Protein AF-0000000065858985 (afdb_homodimer)

pLDDT: mean 94.87, std 12.27, range [27.58, 98.94]

Secondary structure (DSSP, 8-state):
--------PPPSEE-HHHHHTTEEEEE-STT--HHHHHHHHHHHHHHT-SEEEE-GGGHHHHHHHSPTTSSPEEEEEESTTT--S-HHHHHHHHHHHHHTT-SEEEEEP-HHHHHTT-HHHHHHHHHHHHHHHTTS-EEEE--GGG--HHHHHHHHHHHHHHT-SEEE---SSSSPPPPHHHHHHHHHHHTTSSEEEEESS---HHHHHHHHHHT--EEE--HHHHHHHHHHHHHSGGG-EE-S----/--------PPPSEE-HHHHHTTEEEEE-STT--HHHHHHHHHHHHHHT-SEEEE-GGGHHHHHHHSPTTSSPEEEEEESTTT--S-HHHHHHHHHHHHHTT-SEEEEEP-HHHHHTT-HHHHHHHHHHHHHHHTTS-EEEE--GGG--HHHHHHHHHHHHHHT-SEEE---SSSSPPPPHHHHHHHHHHHTTSSEEEEESS---HHHHHHHHHHT--EEE--HHHHHHHHHHHHHSGGG-EE-S----

InterPro domains:
  IPR002915 DeoC/FbaB/LacD aldolase [PF01791] (79-205)
  IPR002915 DeoC/FbaB/LacD aldolase [SM01133] (18-230)
  IPR011343 Deoxyribose-phosphate aldolase [PIRSF001357] (15-235)
  IPR011343 Deoxyribose-phosphate aldolase [PTHR10889] (15-225)
  IPR011343 Deoxyribose-phosphate aldolase [TIGR00126] (19-226)
  IPR011343 Deoxyribose-phosphate aldolase [cd00959] (19-220)
  IPR013785 Aldolase-type TIM barrel [G3DSA:3.20.20.70] (1-233)
  IPR028581 Deoxyribose-phosphate aldolase type I [MF_00114] (17-232)

Structure (mmCIF, N/CA/C/O backbone):
data_AF-0000000065858985-model_v1
#
loop_
_entity.id
_entity.type
_entity.pdbx_description
1 polymer 'Deoxyribose-phosphate aldolase'
#
loop_
_atom_site.group_PDB
_atom_site.id
_atom_site.type_symbol
_atom_site.label_atom_id
_atom_site.label_alt_id
_atom_site.label_comp_id
_atom_site.label_asym_id
_atom_site.label_entity_id
_atom_site.label_seq_id
_atom_site.pdbx_PDB_ins_code
_atom_site.Cartn_x
_atom_site.Cartn_y
_atom_site.Cartn_z
_atom_site.occupancy
_atom_site.B_iso_or_equiv
_atom_site.auth_seq_id
_atom_site.auth_comp_id
_atom_site.auth_asym_id
_atom_site.auth_atom_id
_atom_site.pdbx_PDB_model_num
ATOM 1 N N . MET A 1 1 ? 28.922 33.156 9.641 1 28.16 1 MET A N 1
ATOM 2 C CA . MET A 1 1 ? 27.656 33.625 10.18 1 28.16 1 MET A CA 1
ATOM 3 C C . MET A 1 1 ? 26.547 32.594 9.992 1 28.16 1 MET A C 1
ATOM 5 O O . MET A 1 1 ? 26.266 32.156 8.875 1 28.16 1 MET A O 1
ATOM 9 N N . ASN A 1 2 ? 26.422 31.578 10.828 1 28.17 2 ASN A N 1
ATOM 10 C CA . ASN A 1 2 ? 25.562 30.406 10.922 1 28.17 2 ASN A CA 1
ATOM 11 C C . ASN A 1 2 ? 24.094 30.766 10.664 1 28.17 2 ASN A C 1
ATOM 13 O O . ASN A 1 2 ? 23.484 31.484 11.453 1 28.17 2 ASN A O 1
ATOM 17 N N . ASN A 1 3 ? 23.734 31.172 9.484 1 29.97 3 ASN A N 1
ATOM 18 C CA . ASN A 1 3 ? 22.375 31.516 9.086 1 29.97 3 ASN A CA 1
ATOM 19 C C . ASN A 1 3 ? 21.359 30.547 9.672 1 29.97 3 ASN A C 1
ATOM 21 O O . ASN A 1 3 ? 21.047 29.516 9.062 1 29.97 3 ASN A O 1
ATOM 25 N N . ILE A 1 4 ? 21.469 30.047 10.828 1 38.97 4 ILE A N 1
ATOM 26 C CA . ILE A 1 4 ? 20.484 29.359 11.641 1 38.97 4 ILE A CA 1
ATOM 27 C C . ILE A 1 4 ? 19.109 30 11.453 1 38.97 4 ILE A C 1
ATOM 29 O O . ILE A 1 4 ? 18.844 31.062 12.039 1 38.97 4 ILE A O 1
ATOM 33 N N . SER A 1 5 ? 18.609 30.219 10.242 1 41.94 5 SER A N 1
ATOM 34 C CA . SER A 1 5 ? 17.516 30.875 9.547 1 41.94 5 SER A CA 1
ATOM 35 C C . SER A 1 5 ? 16.219 30.797 10.367 1 41.94 5 SER A C 1
ATOM 37 O O . SER A 1 5 ? 16.156 30.062 11.352 1 41.94 5 SER A O 1
ATOM 39 N N . ASN A 1 6 ? 15.07 31.438 9.812 1 44.12 6 ASN A N 1
ATOM 40 C CA . ASN A 1 6 ? 13.688 31.828 10.055 1 44.12 6 ASN A CA 1
ATOM 41 C C . ASN A 1 6 ? 12.859 30.656 10.586 1 44.12 6 ASN A C 1
ATOM 43 O O . ASN A 1 6 ? 12 30.125 9.875 1 44.12 6 ASN A O 1
ATOM 47 N N . ARG A 1 7 ? 13.523 29.781 11.227 1 55.56 7 ARG A N 1
ATOM 48 C CA . ARG A 1 7 ? 12.609 28.781 11.766 1 55.56 7 ARG A CA 1
ATOM 49 C C . ARG A 1 7 ? 11.57 29.422 12.672 1 55.56 7 ARG A C 1
ATOM 51 O O . ARG A 1 7 ? 11.914 30.188 13.578 1 55.56 7 ARG A O 1
ATOM 58 N N . ARG A 1 8 ? 10.352 29.531 12.234 1 62.19 8 ARG A N 1
ATOM 59 C CA . ARG A 1 8 ? 9.227 30.031 13.016 1 62.19 8 ARG A CA 1
ATOM 60 C C . ARG A 1 8 ? 9.211 29.422 14.406 1 62.19 8 ARG A C 1
ATOM 62 O O . ARG A 1 8 ? 9.25 28.188 14.555 1 62.19 8 ARG A O 1
ATOM 69 N N . GLN A 1 9 ? 9.539 30.172 15.375 1 81.81 9 GLN A N 1
ATOM 70 C CA . GLN A 1 9 ? 9.438 29.75 16.766 1 81.81 9 GLN A CA 1
ATOM 71 C C . GLN A 1 9 ? 8.031 29.281 17.094 1 81.81 9 GLN A C 1
ATOM 73 O O . GLN A 1 9 ? 7.047 29.906 16.688 1 81.81 9 GLN A O 1
ATOM 78 N N . PRO A 1 10 ? 7.992 28.062 17.656 1 89.25 10 PRO A N 1
ATOM 79 C CA . PRO A 1 10 ? 6.66 27.625 18.078 1 89.25 10 PRO A CA 1
ATOM 80 C C . PRO A 1 10 ? 6.004 28.594 19.062 1 89.25 10 PRO A C 1
ATOM 82 O O . PRO A 1 10 ? 6.699 29.344 19.75 1 89.25 10 PRO A O 1
ATOM 85 N N . PRO A 1 11 ? 4.754 28.656 19.047 1 92.62 11 PRO A N 1
ATOM 86 C CA . PRO A 1 11 ? 4.074 29.469 20.062 1 92.62 11 PRO A CA 1
ATOM 87 C C . PRO A 1 11 ? 4.363 29.016 21.484 1 92.62 11 PRO A C 1
ATOM 89 O O . PRO A 1 11 ? 4.762 27.859 21.703 1 92.62 11 PRO A O 1
ATOM 92 N N . ALA A 1 12 ? 4.125 29.859 22.391 1 94.62 12 ALA A N 1
ATOM 93 C CA . ALA A 1 12 ? 4.359 29.531 23.797 1 94.62 12 ALA A CA 1
ATOM 94 C C . ALA A 1 12 ? 3.334 28.531 24.312 1 94.62 12 ALA A C 1
ATOM 96 O O . ALA A 1 12 ? 3.639 27.719 25.188 1 94.62 12 ALA A O 1
ATOM 97 N N . SER A 1 13 ? 2.154 28.656 23.844 1 96.25 13 SER A N 1
ATOM 98 C CA . SER A 1 13 ? 1.067 27.766 24.219 1 96.25 13 SER A CA 1
ATOM 99 C C . SER A 1 13 ? 0.045 27.625 23.094 1 96.25 13 SER A C 1
ATOM 101 O O . SER A 1 13 ? 0.059 28.406 22.141 1 96.25 13 SER A O 1
ATOM 103 N N . LEU A 1 14 ? -0.792 26.625 23.25 1 97.19 14 LEU A N 1
ATOM 104 C CA . LEU A 1 14 ? -1.809 26.359 22.234 1 97.19 14 LEU A CA 1
ATOM 105 C C . LEU A 1 14 ? -3.174 26.156 22.875 1 97.19 14 LEU A C 1
ATOM 107 O O . LEU A 1 14 ? -3.307 25.359 23.812 1 97.19 14 LEU A O 1
ATOM 111 N N . ALA A 1 15 ? -4.156 26.938 22.359 1 97.94 15 ALA A N 1
ATOM 112 C CA . ALA A 1 15 ? -5.539 26.609 22.688 1 97.94 15 ALA A CA 1
ATOM 113 C C . ALA A 1 15 ? -6 25.359 21.953 1 97.94 15 ALA A C 1
ATOM 115 O O . ALA A 1 15 ? -5.383 24.969 20.953 1 97.94 15 ALA A O 1
ATOM 116 N N . PRO A 1 16 ? -7.082 24.719 22.406 1 98.25 16 PRO A N 1
ATOM 117 C CA . PRO A 1 16 ? -7.566 23.484 21.781 1 98.25 16 PRO A CA 1
ATOM 118 C C . PRO A 1 16 ? -7.859 23.656 20.297 1 98.25 16 PRO A C 1
ATOM 120 O O . PRO A 1 16 ? -7.496 22.797 19.484 1 98.25 16 PRO A O 1
ATOM 123 N N . ARG A 1 17 ? -8.422 24.75 19.953 1 97.44 17 ARG A N 1
ATOM 124 C CA . ARG A 1 17 ? -8.766 24.984 18.547 1 97.44 17 ARG A CA 1
ATOM 125 C C . ARG A 1 17 ? -7.512 25.125 17.688 1 97.44 17 ARG A C 1
ATOM 127 O O . ARG A 1 17 ? -7.492 24.688 16.531 1 97.44 17 ARG A O 1
ATOM 134 N N . ASP A 1 18 ? -6.543 25.766 18.25 1 98.06 18 ASP A N 1
ATOM 135 C CA . ASP A 1 18 ? -5.273 25.922 17.547 1 98.06 18 ASP A CA 1
ATOM 136 C C . ASP A 1 18 ? -4.562 24.578 17.406 1 98.06 18 ASP A C 1
ATOM 138 O O . ASP A 1 18 ? -3.916 24.312 16.391 1 98.06 18 ASP A O 1
ATOM 142 N N . LEU A 1 19 ? -4.641 23.734 18.469 1 98.56 19 LEU A N 1
ATOM 143 C CA . LEU A 1 19 ? -4.094 22.375 18.391 1 98.56 19 LEU A CA 1
ATOM 144 C C . LEU A 1 19 ? -4.762 21.594 17.266 1 98.56 19 LEU A C 1
ATOM 146 O O . LEU A 1 19 ? -4.078 20.969 16.453 1 98.56 19 LEU A O 1
ATOM 150 N N . ALA A 1 20 ? -6.074 21.656 17.203 1 98.69 20 ALA A N 1
ATOM 151 C CA . ALA A 1 20 ? -6.828 20.953 16.156 1 98.69 20 ALA A CA 1
ATOM 152 C C . ALA A 1 20 ? -6.395 21.406 14.766 1 98.69 20 ALA A C 1
ATOM 154 O O . ALA A 1 20 ? -6.277 20.594 13.852 1 98.69 20 ALA A O 1
ATOM 155 N N . ALA A 1 21 ? -6.055 22.656 14.641 1 98.5 21 ALA A N 1
ATOM 156 C CA . ALA A 1 21 ? -5.699 23.266 13.359 1 98.5 21 ALA A CA 1
ATOM 157 C C . ALA A 1 21 ? -4.289 22.859 12.938 1 98.5 21 ALA A C 1
ATOM 159 O O . ALA A 1 21 ? -3.803 23.281 11.891 1 98.5 21 ALA A O 1
ATOM 160 N N . LEU A 1 22 ? -3.613 21.969 13.672 1 98.56 22 LEU A N 1
ATOM 161 C CA . LEU A 1 22 ? -2.307 21.438 13.305 1 98.56 22 LEU A CA 1
ATOM 162 C C . LEU A 1 22 ? -2.391 19.938 13.023 1 98.56 22 LEU A C 1
ATOM 164 O O . LEU A 1 22 ? -1.394 19.328 12.648 1 98.56 22 LEU A O 1
ATOM 168 N N . ILE A 1 23 ? -3.561 19.359 13.172 1 98.81 23 ILE A N 1
ATOM 169 C CA . ILE A 1 23 ? -3.678 17.906 13.156 1 98.81 23 ILE A CA 1
ATOM 170 C C . ILE A 1 23 ? -4.43 17.469 11.906 1 98.81 23 ILE A C 1
ATOM 172 O O . ILE A 1 23 ? -5.527 17.953 11.625 1 98.81 23 ILE A O 1
ATOM 176 N N . ASP A 1 24 ? -3.816 16.594 11.156 1 98.75 24 ASP A N 1
ATOM 177 C CA . ASP A 1 24 ? -4.484 15.797 10.125 1 98.75 24 ASP A CA 1
ATOM 178 C C . ASP A 1 24 ? -5.102 14.539 10.727 1 98.75 24 ASP A C 1
ATOM 180 O O . ASP A 1 24 ? -4.465 13.852 11.531 1 98.75 24 ASP A O 1
ATOM 184 N N . ILE A 1 25 ? -6.289 14.219 10.305 1 98.81 25 ILE A N 1
ATOM 185 C CA . ILE A 1 25 ? -6.855 12.906 10.57 1 98.81 25 ILE A CA 1
ATOM 186 C C . ILE A 1 25 ? -7.133 12.18 9.258 1 98.81 25 ILE A C 1
ATOM 188 O O . ILE A 1 25 ? -7.168 12.805 8.195 1 98.81 25 ILE A O 1
ATOM 192 N N . SER A 1 26 ? -7.234 10.812 9.375 1 98.75 26 SER A N 1
ATOM 193 C CA . SER A 1 26 ? -7.297 10.117 8.094 1 98.75 26 SER A CA 1
ATOM 194 C C . SER A 1 26 ? -8.055 8.797 8.219 1 98.75 26 SER A C 1
ATOM 196 O O . SER A 1 26 ? -8.195 8.266 9.32 1 98.75 26 SER A O 1
ATOM 198 N N . ALA A 1 27 ? -8.648 8.359 7.172 1 98.62 27 ALA A N 1
ATOM 199 C CA . ALA A 1 27 ? -9.133 7.008 6.895 1 98.62 27 ALA A CA 1
ATOM 200 C C . ALA A 1 27 ? -8.414 6.402 5.691 1 98.62 27 ALA A C 1
ATOM 202 O O . ALA A 1 27 ? -8.961 6.371 4.586 1 98.62 27 ALA A O 1
ATOM 203 N N . VAL A 1 28 ? -7.172 5.863 5.965 1 98.62 28 VAL A N 1
ATOM 204 C CA . VAL A 1 28 ? -6.34 5.492 4.82 1 98.62 28 VAL A CA 1
ATOM 205 C C . VAL A 1 28 ? -5.871 4.047 4.973 1 98.62 28 VAL A C 1
ATOM 207 O O . VAL A 1 28 ? -4.859 3.652 4.383 1 98.62 28 VAL A O 1
ATOM 210 N N . GLN A 1 29 ? -6.527 3.287 5.844 1 97.81 29 GLN A N 1
ATOM 211 C CA . GLN A 1 29 ? -6.301 1.846 5.836 1 97.81 29 GLN A CA 1
ATOM 212 C C . GLN A 1 29 ? -7.133 1.16 4.758 1 97.81 29 GLN A C 1
ATOM 214 O O . GLN A 1 29 ? -8.148 1.699 4.316 1 97.81 29 GLN A O 1
ATOM 219 N N . ALA A 1 30 ? -6.68 0.006 4.383 1 98.06 30 ALA A N 1
ATOM 220 C CA . ALA A 1 30 ? -7.34 -0.72 3.301 1 98.06 30 ALA A CA 1
ATOM 221 C C . ALA A 1 30 ? -8.797 -1.01 3.641 1 98.06 30 ALA A C 1
ATOM 223 O O . ALA A 1 30 ? -9.656 -1.037 2.752 1 98.06 30 ALA A O 1
ATOM 224 N N . PHE A 1 31 ? -9.07 -1.179 4.965 1 98.19 31 PHE A N 1
ATOM 225 C CA . PHE A 1 31 ? -10.375 -1.671 5.379 1 98.19 31 PHE A CA 1
ATOM 226 C C . PHE A 1 31 ? -11.328 -0.513 5.641 1 98.19 31 PHE A C 1
ATOM 228 O O . PHE A 1 31 ? -12.492 -0.727 5.996 1 98.19 31 PHE A O 1
ATOM 235 N N . HIS A 1 32 ? -10.852 0.712 5.547 1 98.75 32 HIS A N 1
ATOM 236 C CA . HIS A 1 32 ? -11.742 1.844 5.781 1 98.75 32 HIS A CA 1
ATOM 237 C C . HIS A 1 32 ? -12.875 1.88 4.754 1 98.75 32 HIS A C 1
ATOM 239 O O . HIS A 1 32 ? -12.625 1.756 3.553 1 98.75 32 HIS A O 1
ATOM 245 N N . THR A 1 33 ? -14.094 2.131 5.234 1 98.88 33 THR A N 1
ATOM 246 C CA . THR A 1 33 ? -15.305 2.078 4.422 1 98.88 33 THR A CA 1
ATOM 247 C C . THR A 1 33 ? -15.797 3.486 4.098 1 98.88 33 THR A C 1
ATOM 249 O O . THR A 1 33 ? -15.242 4.473 4.594 1 98.88 33 THR A O 1
ATOM 252 N N . GLU A 1 34 ? -16.844 3.457 3.223 1 98.88 34 GLU A N 1
ATOM 253 C CA . GLU A 1 34 ? -17.562 4.699 2.986 1 98.88 34 GLU A CA 1
ATOM 254 C C . GLU A 1 34 ? -18.062 5.309 4.297 1 98.88 34 GLU A C 1
ATOM 256 O O . GLU A 1 34 ? -17.984 6.52 4.496 1 98.88 34 GLU A O 1
ATOM 261 N N . ALA A 1 35 ? -18.594 4.512 5.184 1 98.94 35 ALA A N 1
ATOM 262 C CA . ALA A 1 35 ? -19.094 4.988 6.477 1 98.94 35 ALA A CA 1
ATOM 263 C C . ALA A 1 35 ? -17.969 5.625 7.289 1 98.94 35 ALA A C 1
ATOM 265 O O . ALA A 1 35 ? -18.172 6.648 7.941 1 98.94 35 ALA A O 1
ATOM 266 N N . ASP A 1 36 ? -16.812 5.004 7.305 1 98.88 36 ASP A N 1
ATOM 267 C CA . ASP A 1 36 ? -15.656 5.559 8 1 98.88 36 ASP A CA 1
ATOM 268 C C . ASP A 1 36 ? -15.305 6.945 7.461 1 98.88 36 ASP A C 1
ATOM 270 O O . ASP A 1 36 ? -14.969 7.848 8.227 1 98.88 36 ASP A O 1
ATOM 274 N N . VAL A 1 37 ? -15.375 7.09 6.121 1 98.94 37 VAL A N 1
ATOM 275 C CA . VAL A 1 37 ? -15.023 8.352 5.48 1 98.94 37 VAL A CA 1
ATOM 276 C C . VAL A 1 37 ? -16.062 9.422 5.832 1 98.94 37 VAL A C 1
ATOM 278 O O . VAL A 1 37 ? -15.711 10.57 6.09 1 98.94 37 VAL A O 1
ATOM 281 N N . ARG A 1 38 ? -17.297 9.055 5.848 1 98.94 38 ARG A N 1
ATOM 282 C CA . ARG A 1 38 ? -18.344 9.992 6.25 1 98.94 38 ARG A CA 1
ATOM 283 C C . ARG A 1 38 ? -18.156 10.445 7.695 1 98.94 38 ARG A C 1
ATOM 285 O O . ARG A 1 38 ? -18.266 11.633 8 1 98.94 38 ARG A O 1
ATOM 292 N N . GLU A 1 39 ? -17.859 9.508 8.555 1 98.88 39 GLU A N 1
ATOM 293 C CA . GLU A 1 39 ? -17.578 9.836 9.953 1 98.88 39 GLU A CA 1
ATOM 294 C C . GLU A 1 39 ? -16.359 10.742 10.078 1 98.88 39 GLU A C 1
ATOM 296 O O . GLU A 1 39 ? -16.375 11.711 10.844 1 98.88 39 GLU A O 1
ATOM 301 N N . LEU A 1 40 ? -15.359 10.383 9.375 1 98.94 40 LEU A N 1
ATOM 302 C CA . LEU A 1 40 ? -14.133 11.18 9.344 1 98.94 40 LEU A CA 1
ATOM 303 C C . LEU A 1 40 ? -14.438 12.633 8.992 1 98.94 40 LEU A C 1
ATOM 305 O O . LEU A 1 40 ? -13.961 13.555 9.656 1 98.94 40 LEU A O 1
ATOM 309 N N . ALA A 1 41 ? -15.156 12.812 7.898 1 98.81 41 ALA A N 1
ATOM 310 C CA . ALA A 1 41 ? -15.5 14.156 7.438 1 98.81 41 ALA A CA 1
ATOM 311 C C . ALA A 1 41 ? -16.25 14.93 8.516 1 98.81 41 ALA A C 1
ATOM 313 O O . ALA A 1 41 ? -15.945 16.094 8.781 1 98.81 41 ALA A O 1
ATOM 314 N N . GLY A 1 42 ? -17.219 14.273 9.086 1 98.75 42 GLY A N 1
ATOM 315 C CA . GLY A 1 42 ? -17.984 14.914 10.141 1 98.75 42 GLY A CA 1
ATOM 316 C C . GLY A 1 42 ? -17.125 15.367 11.312 1 98.75 42 GLY A C 1
ATOM 317 O O . GLY A 1 42 ? -17.25 16.5 11.766 1 98.75 42 GLY A O 1
ATOM 318 N N . ILE A 1 43 ? -16.281 14.531 11.75 1 98.88 43 ILE A N 1
ATOM 319 C CA . ILE A 1 43 ? -15.406 14.82 12.891 1 98.88 43 ILE A CA 1
ATOM 320 C C . ILE A 1 43 ? -14.438 15.938 12.516 1 98.88 43 ILE A C 1
ATOM 322 O O . ILE A 1 43 ? -14.227 16.875 13.297 1 98.88 43 ILE A O 1
ATOM 326 N N . ALA A 1 44 ? -13.875 15.82 11.328 1 98.88 44 ALA A N 1
ATOM 327 C CA . ALA A 1 44 ? -12.898 16.812 10.883 1 98.88 44 ALA A CA 1
ATOM 328 C C . ALA A 1 44 ? -13.484 18.219 10.914 1 98.88 44 ALA A C 1
ATOM 330 O O . ALA A 1 44 ? -12.859 19.156 11.43 1 98.88 44 ALA A O 1
ATOM 331 N N . VAL A 1 45 ? -14.656 18.359 10.391 1 98.56 45 VAL A N 1
ATOM 332 C CA . VAL A 1 45 ? -15.32 19.656 10.289 1 98.56 45 VAL A CA 1
ATOM 333 C C . VAL A 1 45 ? -15.742 20.125 11.672 1 98.56 45 VAL A C 1
ATOM 335 O O . VAL A 1 45 ? -15.484 21.266 12.047 1 98.56 45 VAL A O 1
ATOM 338 N N . ALA A 1 46 ? -16.344 19.266 12.461 1 98.06 46 ALA A N 1
ATOM 339 C CA . ALA A 1 46 ? -16.875 19.625 13.773 1 98.06 46 ALA A CA 1
ATOM 340 C C . ALA A 1 46 ? -15.758 20.062 14.719 1 98.06 46 ALA A C 1
ATOM 342 O O . ALA A 1 46 ? -15.914 21 15.492 1 98.06 46 ALA A O 1
ATOM 343 N N . GLU A 1 47 ? -14.602 19.375 14.664 1 98.12 47 GLU A N 1
ATOM 344 C CA . GLU A 1 47 ? -13.516 19.609 15.625 1 98.12 47 GLU A CA 1
ATOM 345 C C . GLU A 1 47 ? -12.531 20.641 15.094 1 98.12 47 GLU A C 1
ATOM 347 O O . GLU A 1 47 ? -11.672 21.125 15.836 1 98.12 47 GLU A O 1
ATOM 352 N N . GLY A 1 48 ? -12.625 20.953 13.844 1 98.19 48 GLY A N 1
ATOM 353 C CA . GLY A 1 48 ? -11.742 21.953 13.258 1 98.19 48 GLY A CA 1
ATOM 354 C C . GLY A 1 48 ? -10.352 21.422 12.961 1 98.19 48 GLY A C 1
ATOM 355 O O . GLY A 1 48 ? -9.367 22.141 13.102 1 98.19 48 GLY A O 1
ATOM 356 N N . PHE A 1 49 ? -10.227 20.156 12.664 1 98.88 49 PHE A N 1
ATOM 357 C CA . PHE A 1 49 ? -8.945 19.609 12.219 1 98.88 49 PHE A CA 1
ATOM 358 C C . PHE A 1 49 ? -8.555 20.188 10.867 1 98.88 49 PHE A C 1
ATOM 360 O O . PHE A 1 49 ? -9.414 20.406 10.008 1 98.88 49 PHE A O 1
ATOM 367 N N . ILE A 1 50 ? -7.285 20.406 10.648 1 98.69 50 ILE A N 1
ATOM 368 C CA . ILE A 1 50 ? -6.828 21.172 9.492 1 98.69 50 ILE A CA 1
ATOM 369 C C . ILE A 1 50 ? -7.066 20.375 8.219 1 98.69 50 ILE A C 1
ATOM 371 O O . ILE A 1 50 ? -7.34 20.953 7.16 1 98.69 50 ILE A O 1
ATOM 375 N N . ALA A 1 51 ? -6.938 19.031 8.305 1 98.81 51 ALA A N 1
ATOM 376 C CA . ALA A 1 51 ? -7.137 18.25 7.082 1 98.81 51 ALA A CA 1
ATOM 377 C C . ALA A 1 51 ? -7.695 16.875 7.391 1 98.81 51 ALA A C 1
ATOM 379 O O . ALA A 1 51 ? -7.43 16.312 8.461 1 98.81 51 ALA A O 1
ATOM 380 N N . ALA A 1 52 ? -8.461 16.359 6.484 1 98.94 52 ALA A N 1
ATOM 381 C CA . ALA A 1 52 ? -8.914 14.977 6.434 1 98.94 52 ALA A CA 1
ATOM 382 C C . ALA A 1 52 ? -8.422 14.281 5.168 1 98.94 52 ALA A C 1
ATOM 384 O O . ALA A 1 52 ? -8.5 14.844 4.074 1 98.94 52 ALA A O 1
ATOM 385 N N . HIS A 1 53 ? -7.906 13.117 5.316 1 98.88 53 HIS A N 1
ATOM 386 C CA . HIS A 1 53 ? -7.383 12.352 4.188 1 98.88 53 HIS A CA 1
ATOM 387 C C . HIS A 1 53 ? -8.102 11.016 4.043 1 98.88 53 HIS A C 1
ATOM 389 O O . HIS A 1 53 ? -8.406 10.359 5.043 1 98.88 53 HIS A O 1
ATOM 395 N N . ALA A 1 54 ? -8.352 10.617 2.883 1 98.94 54 ALA A N 1
ATOM 396 C CA . ALA A 1 54 ? -8.898 9.305 2.551 1 98.94 54 ALA A CA 1
ATOM 397 C C . ALA A 1 54 ? -8.102 8.648 1.428 1 98.94 54 ALA A C 1
ATOM 399 O O . ALA A 1 54 ? -7.336 9.312 0.727 1 98.94 54 ALA A O 1
ATOM 400 N N . LEU A 1 55 ? -8.273 7.312 1.264 1 98.88 55 LEU A N 1
ATOM 401 C CA . LEU A 1 55 ? -7.68 6.668 0.1 1 98.88 55 LEU A CA 1
ATOM 402 C C . LEU A 1 55 ? -8.266 7.227 -1.192 1 98.88 55 LEU A C 1
ATOM 404 O O . LEU A 1 55 ? -9.398 7.707 -1.209 1 98.88 55 LEU A O 1
ATOM 408 N N . PRO A 1 56 ? -7.496 7.117 -2.275 1 98.94 56 PRO A N 1
ATOM 409 C CA . PRO A 1 56 ? -7.824 7.82 -3.518 1 98.94 56 PRO A CA 1
ATOM 410 C C . PRO A 1 56 ? -9.234 7.512 -4.012 1 98.94 56 PRO A C 1
ATOM 412 O O . PRO A 1 56 ? -9.938 8.414 -4.484 1 98.94 56 PRO A O 1
ATOM 415 N N . ASN A 1 57 ? -9.711 6.336 -3.865 1 98.81 57 ASN A N 1
ATOM 416 C CA . ASN A 1 57 ? -11.031 5.973 -4.383 1 98.81 57 ASN A CA 1
ATOM 417 C C . ASN A 1 57 ? -12.148 6.691 -3.639 1 98.81 57 ASN A C 1
ATOM 419 O O . ASN A 1 57 ? -13.273 6.785 -4.133 1 98.81 57 ASN A O 1
ATOM 423 N N . PHE A 1 58 ? -11.875 7.227 -2.424 1 98.88 58 PHE A N 1
ATOM 424 C CA . PHE A 1 58 ? -12.891 7.867 -1.593 1 98.88 58 PHE A CA 1
ATOM 425 C C . PHE A 1 58 ? -12.695 9.375 -1.561 1 98.88 58 PHE A C 1
ATOM 427 O O . PHE A 1 58 ? -13.461 10.094 -0.916 1 98.88 58 PHE A O 1
ATOM 434 N N . VAL A 1 59 ? -11.68 9.906 -2.273 1 98.88 59 VAL A N 1
ATOM 435 C CA . VAL A 1 59 ? -11.383 11.336 -2.229 1 98.88 59 VAL A CA 1
ATOM 436 C C . VAL A 1 59 ? -12.547 12.125 -2.816 1 98.88 59 VAL A C 1
ATOM 438 O O . VAL A 1 59 ? -12.945 13.156 -2.27 1 98.88 59 VAL A O 1
ATOM 441 N N . PRO A 1 60 ? -13.203 11.664 -3.939 1 98.81 60 PRO A N 1
ATOM 442 C CA . PRO A 1 60 ? -14.367 12.414 -4.418 1 98.81 60 PRO A CA 1
ATOM 443 C C . PRO A 1 60 ? -15.484 12.484 -3.385 1 98.81 60 PRO A C 1
ATOM 445 O O . PRO A 1 60 ? -16.109 13.531 -3.219 1 98.81 60 PRO A O 1
ATOM 448 N N . LEU A 1 61 ? -15.734 11.375 -2.664 1 98.81 61 LEU A N 1
ATOM 449 C CA . LEU A 1 61 ? -16.734 11.383 -1.605 1 98.81 61 LEU A CA 1
ATOM 450 C C . LEU A 1 61 ? -16.344 12.359 -0.499 1 98.81 61 LEU A C 1
ATOM 452 O O . LEU A 1 61 ? -17.172 13.188 -0.083 1 98.81 61 LEU A O 1
ATOM 456 N N . LEU A 1 62 ? -15.125 12.242 -0.024 1 98.88 62 LEU A N 1
ATOM 457 C CA . LEU A 1 62 ? -14.648 13.125 1.034 1 98.88 62 LEU A CA 1
ATOM 458 C C . LEU A 1 62 ? -14.797 14.594 0.63 1 98.88 62 LEU A C 1
ATOM 460 O O . LEU A 1 62 ? -15.242 15.414 1.426 1 98.88 62 LEU A O 1
ATOM 464 N N . ARG A 1 63 ? -14.398 14.852 -0.602 1 98.62 63 ARG A N 1
ATOM 465 C CA . ARG A 1 63 ? -14.508 16.219 -1.122 1 98.62 63 ARG A CA 1
ATOM 466 C C . ARG A 1 63 ? -15.953 16.703 -1.066 1 98.62 63 ARG A C 1
ATOM 468 O O . ARG A 1 63 ? -16.203 17.859 -0.739 1 98.62 63 ARG A O 1
ATOM 475 N N . SER A 1 64 ? -16.875 15.883 -1.355 1 98.56 64 SER A N 1
ATOM 476 C CA . SER A 1 64 ? -18.281 16.266 -1.385 1 98.56 64 SER A CA 1
ATOM 477 C C . SER A 1 64 ? -18.812 16.516 0.021 1 98.56 64 SER A C 1
ATOM 479 O O . SER A 1 64 ? -19.828 17.188 0.193 1 98.56 64 SER A O 1
ATOM 481 N N . LEU A 1 65 ? -18.188 15.945 1.033 1 98.62 65 LEU A N 1
ATOM 482 C CA . LEU A 1 65 ? -18.688 15.984 2.4 1 98.62 65 LEU A CA 1
ATOM 483 C C . LEU A 1 65 ? -18.109 17.172 3.162 1 98.62 65 LEU A C 1
ATOM 485 O O . LEU A 1 65 ? -18.719 17.656 4.117 1 98.62 65 LEU A O 1
ATOM 489 N N . VAL A 1 66 ? -16.922 17.609 2.791 1 98.5 66 VAL A N 1
ATOM 490 C CA . VAL A 1 66 ? -16.234 18.719 3.465 1 98.5 66 VAL A CA 1
ATOM 491 C C . VAL A 1 66 ? -16.594 20.031 2.785 1 98.5 66 VAL A C 1
ATOM 493 O O . VAL A 1 66 ? -16.359 20.203 1.586 1 98.5 66 VAL A O 1
ATOM 496 N N . PRO A 1 67 ? -17.172 21 3.49 1 95.44 67 PRO A N 1
ATOM 497 C CA . PRO A 1 67 ? -17.594 22.25 2.883 1 95.44 67 PRO A CA 1
ATOM 498 C C . PRO A 1 67 ? -16.453 23 2.193 1 95.44 67 PRO A C 1
ATOM 500 O O . PRO A 1 67 ? -15.344 23.062 2.73 1 95.44 67 PRO A O 1
ATOM 503 N N . SER A 1 68 ? -16.812 23.547 1.021 1 90.12 68 SER A N 1
ATOM 504 C CA . SER A 1 68 ? -15.844 24.375 0.303 1 90.12 68 SER A CA 1
ATOM 505 C C . SER A 1 68 ? -15.617 25.703 1.01 1 90.12 68 SER A C 1
ATOM 507 O O . SER A 1 68 ? -16.562 26.312 1.523 1 90.12 68 SER A O 1
ATOM 509 N N . GLY A 1 69 ? -14.438 26.125 1.098 1 87.94 69 GLY A N 1
ATOM 510 C CA . GLY A 1 69 ? -14.141 27.406 1.72 1 87.94 69 GLY A CA 1
ATOM 511 C C . GLY A 1 69 ? -13.961 27.312 3.223 1 87.94 69 GLY A C 1
ATOM 512 O O . GLY A 1 69 ? -13.672 28.312 3.885 1 87.94 69 GLY A O 1
ATOM 513 N N . GLY A 1 70 ? -14.297 26.109 3.752 1 89.19 70 GLY A N 1
ATOM 514 C CA . GLY A 1 70 ? -14.062 25.922 5.176 1 89.19 70 GLY A CA 1
ATOM 515 C C . GLY A 1 70 ? -12.594 25.766 5.523 1 89.19 70 GLY A C 1
ATOM 516 O O . GLY A 1 70 ? -11.727 25.938 4.668 1 89.19 70 GLY A O 1
ATOM 517 N N . LEU A 1 71 ? -12.383 25.5 6.836 1 92.75 71 LEU A N 1
ATOM 518 C CA . LEU A 1 71 ? -11.023 25.438 7.371 1 92.75 71 LEU A CA 1
ATOM 519 C C . LEU A 1 71 ? -10.391 24.078 7.094 1 92.75 71 LEU A C 1
ATOM 521 O O . LEU A 1 71 ? -9.172 23.969 6.953 1 92.75 71 LEU A O 1
ATOM 525 N N . THR A 1 72 ? -11.227 23.094 7.004 1 98.31 72 THR A N 1
ATOM 526 C CA . THR A 1 72 ? -10.727 21.734 6.855 1 98.31 72 THR A CA 1
ATOM 527 C C . THR A 1 72 ? -10.367 21.438 5.402 1 98.31 72 THR A C 1
ATOM 529 O O . THR A 1 72 ? -11.164 21.688 4.496 1 98.31 72 THR A O 1
ATOM 532 N N . LEU A 1 73 ? -9.156 21 5.152 1 98.75 73 LEU A N 1
ATOM 533 C CA . LEU A 1 73 ? -8.68 20.641 3.822 1 98.75 73 LEU A CA 1
ATOM 534 C C . LEU A 1 73 ? -8.945 19.172 3.529 1 98.75 73 LEU A C 1
ATOM 536 O O . LEU A 1 73 ? -9.008 18.344 4.449 1 98.75 73 LEU A O 1
ATOM 540 N N . VAL A 1 74 ? -9.109 18.859 2.273 1 98.81 74 VAL A N 1
ATOM 541 C CA . VAL A 1 74 ? -9.242 17.5 1.791 1 98.81 74 VAL A CA 1
ATOM 542 C C . VAL A 1 74 ? -7.938 17.047 1.146 1 98.81 74 VAL A C 1
ATOM 544 O O . VAL A 1 74 ? -7.336 17.781 0.366 1 98.81 74 VAL A O 1
ATOM 547 N N . GLY A 1 75 ? -7.504 15.883 1.512 1 98.62 75 GLY A N 1
ATOM 548 C CA . GLY A 1 75 ? -6.293 15.336 0.915 1 98.62 75 GLY A CA 1
ATOM 549 C C . GLY A 1 75 ? -6.379 13.844 0.659 1 98.62 75 GLY A C 1
ATOM 550 O O . GLY A 1 75 ? -7.41 13.219 0.924 1 98.62 75 GLY A O 1
ATOM 551 N N . GLY A 1 76 ? -5.332 13.297 0.06 1 98.75 76 GLY A N 1
ATOM 552 C CA . GLY A 1 76 ? -5.164 11.875 -0.214 1 98.75 76 GLY A CA 1
ATOM 553 C C . GLY A 1 76 ? -3.723 11.484 -0.476 1 98.75 76 GLY A C 1
ATOM 554 O O . GLY A 1 76 ? -2.887 12.336 -0.779 1 98.75 76 GLY A O 1
ATOM 555 N N . PRO A 1 77 ? -3.518 10.219 -0.319 1 98.88 77 PRO A N 1
ATOM 556 C CA . PRO A 1 77 ? -2.145 9.75 -0.517 1 98.88 77 PRO A CA 1
ATOM 557 C C . PRO A 1 77 ? -1.867 9.328 -1.957 1 98.88 77 PRO A C 1
ATOM 559 O O . PRO A 1 77 ? -2.799 9.008 -2.699 1 98.88 77 PRO A O 1
ATOM 562 N N . VAL A 1 78 ? -0.591 9.359 -2.375 1 98.94 78 VAL A N 1
ATOM 563 C CA . VAL A 1 78 ? -0.09 8.945 -3.684 1 98.94 78 VAL A CA 1
ATOM 564 C C . VAL A 1 78 ? 0.922 7.812 -3.518 1 98.94 78 VAL A C 1
ATOM 566 O O . VAL A 1 78 ? 1.852 7.918 -2.715 1 98.94 78 VAL A O 1
ATOM 569 N N . GLY A 1 79 ? 0.757 6.73 -4.406 1 98.75 79 GLY A N 1
ATOM 570 C CA . GLY A 1 79 ? 1.679 5.609 -4.312 1 98.75 79 GLY A CA 1
ATOM 571 C C . GLY A 1 79 ? 1.708 4.973 -2.938 1 98.75 79 GLY A C 1
ATOM 572 O O . GLY A 1 79 ? 2.766 4.551 -2.467 1 98.75 79 GLY A O 1
ATOM 573 N N . PHE A 1 80 ? 0.602 4.984 -2.143 1 98.69 80 PHE A N 1
ATOM 574 C CA . PHE A 1 80 ? 0.462 4.688 -0.722 1 98.69 80 PHE A CA 1
ATOM 575 C C . PHE A 1 80 ? -0.067 3.271 -0.517 1 98.69 80 PHE A C 1
ATOM 577 O O . PHE A 1 80 ? -0.968 2.83 -1.232 1 98.69 80 PHE A O 1
ATOM 584 N N . PRO A 1 81 ? 0.503 2.449 0.313 1 97.88 81 PRO A N 1
ATOM 585 C CA . PRO A 1 81 ? 1.569 2.83 1.242 1 97.88 81 PRO A CA 1
ATOM 586 C C . PRO A 1 81 ? 2.936 2.285 0.829 1 97.88 81 PRO A C 1
ATOM 588 O O . PRO A 1 81 ? 3.922 2.477 1.545 1 97.88 81 PRO A O 1
ATOM 591 N N . SER A 1 82 ? 3.053 1.61 -0.314 1 97.25 82 SER A N 1
ATOM 592 C CA . SER A 1 82 ? 4.305 0.917 -0.6 1 97.25 82 SER A CA 1
ATOM 593 C C . SER A 1 82 ? 5.352 1.873 -1.161 1 97.25 82 SER A C 1
ATOM 595 O O . SER A 1 82 ? 6.551 1.675 -0.96 1 97.25 82 SER A O 1
ATOM 597 N N . GLY A 1 83 ? 4.824 2.857 -1.908 1 98.5 83 GLY A N 1
ATOM 598 C CA . GLY A 1 83 ? 5.723 3.799 -2.557 1 98.5 83 GLY A CA 1
ATOM 599 C C . GLY A 1 83 ? 6.418 3.219 -3.775 1 98.5 83 GLY A C 1
ATOM 600 O O . GLY A 1 83 ? 7.117 3.934 -4.496 1 98.5 83 GLY A O 1
ATOM 601 N N . GLY A 1 84 ? 6.207 1.97 -4.027 1 98.69 84 GLY A N 1
ATOM 602 C CA . GLY A 1 84 ? 6.969 1.271 -5.047 1 98.69 84 GLY A CA 1
ATOM 603 C C . GLY A 1 84 ? 6.316 1.316 -6.414 1 98.69 84 GLY A C 1
ATOM 604 O O . GLY A 1 84 ? 6.602 0.477 -7.273 1 98.69 84 GLY A O 1
ATOM 605 N N . HIS A 1 85 ? 5.367 2.234 -6.684 1 98.81 85 HIS A N 1
ATOM 606 C CA . HIS A 1 85 ? 4.793 2.477 -8 1 98.81 85 HIS A CA 1
ATOM 607 C C . HIS A 1 85 ? 5.793 3.182 -8.914 1 98.81 85 HIS A C 1
ATOM 609 O O . HIS A 1 85 ? 6.812 3.695 -8.445 1 98.81 85 HIS A O 1
ATOM 615 N N . SER A 1 86 ? 5.523 3.184 -10.227 1 98.81 86 SER A N 1
ATOM 616 C CA . SER A 1 86 ? 6.355 3.936 -11.156 1 98.81 86 SER A CA 1
ATOM 617 C C . SER A 1 86 ? 6.109 5.438 -11.031 1 98.81 86 SER A C 1
ATOM 619 O O . SER A 1 86 ? 5.059 5.859 -10.547 1 98.81 86 SER A O 1
ATOM 621 N N . THR A 1 87 ? 7.105 6.223 -11.492 1 98.88 87 THR A N 1
ATOM 622 C CA . THR A 1 87 ? 6.945 7.672 -11.531 1 98.88 87 THR A CA 1
ATOM 623 C C . THR A 1 87 ? 5.73 8.062 -12.367 1 98.88 87 THR A C 1
ATOM 625 O O . THR A 1 87 ? 4.961 8.945 -11.984 1 98.88 87 THR A O 1
ATOM 628 N N . ARG A 1 88 ? 5.543 7.387 -13.484 1 98.81 88 ARG A N 1
ATOM 629 C CA . ARG A 1 88 ? 4.414 7.668 -14.367 1 98.81 88 ARG A CA 1
ATOM 630 C C . ARG A 1 88 ? 3.09 7.449 -13.641 1 98.81 88 ARG A C 1
ATOM 632 O O . ARG A 1 88 ? 2.199 8.305 -13.695 1 98.81 88 ARG A O 1
ATOM 639 N N . THR A 1 89 ? 2.98 6.375 -12.961 1 98.88 89 THR A N 1
ATOM 640 C CA . THR A 1 89 ? 1.762 6.047 -12.227 1 98.88 89 THR A CA 1
ATOM 641 C C . THR A 1 89 ? 1.524 7.043 -11.094 1 98.88 89 THR A C 1
ATOM 643 O O . THR A 1 89 ? 0.412 7.551 -10.93 1 98.88 89 THR A O 1
ATOM 646 N N . LYS A 1 90 ? 2.57 7.344 -10.305 1 98.94 90 LYS A N 1
ATOM 647 C CA . LYS A 1 90 ? 2.416 8.281 -9.195 1 98.94 90 LYS A CA 1
ATOM 648 C C . LYS A 1 90 ? 2.027 9.664 -9.688 1 98.94 90 LYS A C 1
ATOM 650 O O . LYS A 1 90 ? 1.216 10.352 -9.062 1 98.94 90 LYS A O 1
ATOM 655 N N . THR A 1 91 ? 2.639 10.07 -10.797 1 98.94 91 THR A N 1
ATOM 656 C CA . THR A 1 91 ? 2.314 11.383 -11.352 1 98.94 91 THR A CA 1
ATOM 657 C C . THR A 1 91 ? 0.852 11.438 -11.789 1 98.94 91 THR A C 1
ATOM 659 O O . THR A 1 91 ? 0.137 12.383 -11.461 1 98.94 91 THR A O 1
ATOM 662 N N . ALA A 1 92 ? 0.403 10.414 -12.492 1 98.88 92 ALA A N 1
ATOM 663 C CA . ALA A 1 92 ? -0.984 10.359 -12.945 1 98.88 92 ALA A CA 1
ATOM 664 C C . ALA A 1 92 ? -1.949 10.336 -11.766 1 98.88 92 ALA A C 1
ATOM 666 O O . ALA A 1 92 ? -2.99 10.992 -11.797 1 98.88 92 ALA A O 1
ATOM 667 N N . GLU A 1 93 ? -1.626 9.594 -10.789 1 98.94 93 GLU A N 1
ATOM 668 C CA . GLU A 1 93 ? -2.457 9.516 -9.586 1 98.94 93 GLU A CA 1
ATOM 669 C C . GLU A 1 93 ? -2.551 10.867 -8.891 1 98.94 93 GLU A C 1
ATOM 671 O O . GLU A 1 93 ? -3.635 11.289 -8.477 1 98.94 93 GLU A O 1
ATOM 676 N N . ALA A 1 94 ? -1.385 11.516 -8.742 1 98.94 94 ALA A N 1
ATOM 677 C CA . ALA A 1 94 ? -1.352 12.828 -8.102 1 98.94 94 ALA A CA 1
ATOM 678 C C . ALA A 1 94 ? -2.229 13.828 -8.852 1 98.94 94 ALA A C 1
ATOM 680 O O . ALA A 1 94 ? -3.01 14.555 -8.242 1 98.94 94 ALA A O 1
ATOM 681 N N . VAL A 1 95 ? -2.117 13.836 -10.125 1 98.94 95 VAL A N 1
ATOM 682 C CA . VAL A 1 95 ? -2.9 14.742 -10.961 1 98.94 95 VAL A CA 1
ATOM 683 C C . VAL A 1 95 ? -4.387 14.438 -10.797 1 98.94 95 VAL A C 1
ATOM 685 O O . VAL A 1 95 ? -5.199 15.352 -10.625 1 98.94 95 VAL A O 1
ATOM 688 N N . GLU A 1 96 ? -4.73 13.203 -10.828 1 98.94 96 GLU A N 1
ATOM 689 C CA . GLU A 1 96 ? -6.125 12.805 -10.664 1 98.94 96 GLU A CA 1
ATOM 690 C C . GLU A 1 96 ? -6.672 13.258 -9.312 1 98.94 96 GLU A C 1
ATOM 692 O O . GLU A 1 96 ? -7.809 13.734 -9.227 1 98.94 96 GLU A O 1
ATOM 697 N N . LEU A 1 97 ? -5.902 13.055 -8.25 1 98.94 97 LEU A N 1
ATOM 698 C CA . LEU A 1 97 ? -6.332 13.453 -6.918 1 98.94 97 LEU A CA 1
ATOM 699 C C . LEU A 1 97 ? -6.57 14.961 -6.855 1 98.94 97 LEU A C 1
ATOM 701 O O . LEU A 1 97 ? -7.57 15.414 -6.289 1 98.94 97 LEU A O 1
ATOM 705 N N . ALA A 1 98 ? -5.641 15.727 -7.445 1 98.81 98 ALA A N 1
ATOM 706 C CA . ALA A 1 98 ? -5.816 17.172 -7.5 1 98.81 98 ALA A CA 1
ATOM 707 C C . ALA A 1 98 ? -7.078 17.547 -8.273 1 98.81 98 ALA A C 1
ATOM 709 O O . ALA A 1 98 ? -7.855 18.391 -7.832 1 98.81 98 ALA A O 1
ATOM 710 N N . GLU A 1 99 ? -7.324 16.859 -9.367 1 98.5 99 GLU A N 1
ATOM 711 C CA . GLU A 1 99 ? -8.516 17.078 -10.18 1 98.5 99 GLU A CA 1
ATOM 712 C C . GLU A 1 99 ? -9.789 16.75 -9.398 1 98.5 99 GLU A C 1
ATOM 714 O O . GLU A 1 99 ? -10.82 17.391 -9.602 1 98.5 99 GLU A O 1
ATOM 719 N N . ASN A 1 100 ? -9.648 15.844 -8.508 1 98 100 ASN A N 1
ATOM 720 C CA . ASN A 1 100 ? -10.797 15.391 -7.73 1 98 100 ASN A CA 1
ATOM 721 C C . ASN A 1 100 ? -10.992 16.219 -6.473 1 98 100 ASN A C 1
ATOM 723 O O . ASN A 1 100 ? -11.789 15.875 -5.602 1 98 100 ASN A O 1
ATOM 727 N N . GLY A 1 101 ? -10.203 17.25 -6.305 1 96.94 101 GLY A N 1
ATOM 728 C CA . GLY A 1 101 ? -10.484 18.25 -5.289 1 96.94 101 GLY A CA 1
ATOM 729 C C . GLY A 1 101 ? -9.555 18.172 -4.094 1 96.94 101 GLY A C 1
ATOM 730 O O . GLY A 1 101 ? -9.75 18.859 -3.094 1 96.94 101 GLY A O 1
ATOM 731 N N . ALA A 1 102 ? -8.602 17.266 -4.137 1 98.56 102 ALA A N 1
ATOM 732 C CA . ALA A 1 102 ? -7.613 17.266 -3.061 1 98.56 102 ALA A CA 1
ATOM 733 C C . ALA A 1 102 ? -6.859 18.578 -3.002 1 98.56 102 ALA A C 1
ATOM 735 O O . ALA A 1 102 ? -6.477 19.141 -4.035 1 98.56 102 ALA A O 1
ATOM 736 N N . GLN A 1 103 ? -6.637 19.078 -1.81 1 98.62 103 GLN A N 1
ATOM 737 C CA . GLN A 1 103 ? -6.004 20.375 -1.606 1 98.62 103 GLN A CA 1
ATOM 738 C C . GLN A 1 103 ? -4.586 20.219 -1.064 1 98.62 103 GLN A C 1
ATOM 740 O O . GLN A 1 103 ? -3.824 21.188 -1.002 1 98.62 103 GLN A O 1
ATOM 745 N N . GLU A 1 104 ? -4.188 19.078 -0.676 1 98.75 104 GLU A N 1
ATOM 746 C CA . GLU A 1 104 ? -2.836 18.641 -0.345 1 98.75 104 GLU A CA 1
ATOM 747 C C . GLU A 1 104 ? -2.682 17.125 -0.557 1 98.75 104 GLU A C 1
ATOM 749 O O . GLU A 1 104 ? -3.654 16.375 -0.458 1 98.75 104 GLU A O 1
ATOM 754 N N . LEU A 1 105 ? -1.48 16.75 -0.851 1 98.94 105 LEU A N 1
ATOM 755 C CA . LEU A 1 105 ? -1.229 15.328 -1.108 1 98.94 105 LEU A CA 1
ATOM 756 C C . LEU A 1 105 ? -0.075 14.82 -0.252 1 98.94 105 LEU A C 1
ATOM 758 O O . LEU A 1 105 ? 0.871 15.555 0.028 1 98.94 105 LEU A O 1
ATOM 762 N N . ASP A 1 106 ? -0.187 13.578 0.209 1 98.88 106 ASP A N 1
ATOM 763 C CA . ASP A 1 106 ? 0.896 12.844 0.858 1 98.88 106 ASP A CA 1
ATOM 764 C C . ASP A 1 106 ? 1.454 11.758 -0.061 1 98.88 106 ASP A C 1
ATOM 766 O O . ASP A 1 106 ? 0.801 10.742 -0.298 1 98.88 106 ASP A O 1
ATOM 770 N N . MET A 1 107 ? 2.641 11.93 -0.496 1 98.94 107 MET A N 1
ATOM 771 C CA . MET A 1 107 ? 3.217 10.93 -1.392 1 98.94 107 MET A CA 1
ATOM 772 C C . MET A 1 107 ? 4.184 10.016 -0.643 1 98.94 107 MET A C 1
ATOM 774 O O . MET A 1 107 ? 5.039 10.5 0.105 1 98.94 107 MET A O 1
ATOM 778 N N . MET A 1 108 ? 4.062 8.75 -0.878 1 98.88 108 MET A N 1
ATOM 779 C CA . MET A 1 108 ? 5.039 7.801 -0.346 1 98.88 108 MET A CA 1
ATOM 780 C C . MET A 1 108 ? 6.336 7.848 -1.15 1 98.88 108 MET A C 1
ATOM 782 O O . MET A 1 108 ? 6.32 7.684 -2.371 1 98.88 108 MET A O 1
ATOM 786 N N . ILE A 1 109 ? 7.422 8.086 -0.474 1 98.88 109 ILE A N 1
ATOM 787 C CA . ILE A 1 109 ? 8.719 8.055 -1.134 1 98.88 109 ILE A CA 1
ATOM 788 C C . ILE A 1 109 ? 9.016 6.637 -1.624 1 98.88 109 ILE A C 1
ATOM 790 O O . ILE A 1 109 ? 8.43 5.668 -1.13 1 98.88 109 ILE A O 1
ATOM 794 N N . ASN A 1 110 ? 9.797 6.488 -2.631 1 98.81 110 ASN A N 1
ATOM 795 C CA . ASN A 1 110 ? 10.211 5.164 -3.09 1 98.81 110 ASN A CA 1
ATOM 796 C C . ASN A 1 110 ? 11.305 4.578 -2.197 1 98.81 110 ASN A C 1
ATOM 798 O O . ASN A 1 110 ? 12.492 4.727 -2.482 1 98.81 110 ASN A O 1
ATOM 802 N N . VAL A 1 111 ? 10.922 3.873 -1.157 1 98.69 111 VAL A N 1
ATOM 803 C CA . VAL A 1 111 ? 11.82 3.365 -0.128 1 98.69 111 VAL A CA 1
ATOM 804 C C . VAL A 1 111 ? 12.836 2.414 -0.755 1 98.69 111 VAL A C 1
ATOM 806 O O . VAL A 1 111 ? 14.023 2.461 -0.427 1 98.69 111 VAL A O 1
ATOM 809 N N . GLY A 1 112 ? 12.352 1.546 -1.645 1 98.81 112 GLY A N 1
ATOM 810 C CA . GLY A 1 112 ? 13.25 0.61 -2.305 1 98.81 112 GLY A CA 1
ATOM 811 C C . GLY A 1 112 ? 14.375 1.294 -3.062 1 98.81 112 GLY A C 1
ATOM 812 O O . GLY A 1 112 ? 15.508 0.81 -3.072 1 98.81 112 GLY A O 1
ATOM 813 N N . ARG A 1 113 ? 14.039 2.416 -3.689 1 98.94 113 ARG A N 1
ATOM 814 C CA . ARG A 1 113 ? 15.055 3.154 -4.434 1 98.94 113 ARG A CA 1
ATOM 815 C C . ARG A 1 113 ? 16.016 3.869 -3.488 1 98.94 113 ARG A C 1
ATOM 817 O O . ARG A 1 113 ? 17.219 3.936 -3.748 1 98.94 113 ARG A O 1
ATOM 824 N N . ILE A 1 114 ? 15.531 4.41 -2.34 1 98.88 114 ILE A N 1
ATOM 825 C CA . ILE A 1 114 ? 16.406 4.984 -1.319 1 98.88 114 ILE A CA 1
ATOM 826 C C . ILE A 1 114 ? 17.391 3.926 -0.825 1 98.88 114 ILE A C 1
ATOM 828 O O . ILE A 1 114 ? 18.594 4.152 -0.809 1 98.88 114 ILE A O 1
ATOM 832 N N . LYS A 1 115 ? 16.906 2.754 -0.517 1 98.88 115 LYS A N 1
ATOM 833 C CA . LYS A 1 115 ? 17.719 1.683 0.05 1 98.88 115 LYS A CA 1
ATOM 834 C C . LYS A 1 115 ? 18.672 1.099 -0.997 1 98.88 115 LYS A C 1
ATOM 836 O O . LYS A 1 115 ? 19.656 0.443 -0.653 1 98.88 115 LYS A O 1
ATOM 841 N N . SER A 1 116 ? 18.344 1.371 -2.264 1 98.88 116 SER A N 1
ATOM 842 C CA . SER A 1 116 ? 19.219 0.957 -3.357 1 98.88 116 SER A CA 1
ATOM 843 C C . SER A 1 116 ? 20.312 1.992 -3.617 1 98.88 116 SER A C 1
ATOM 845 O O . SER A 1 116 ? 21.188 1.789 -4.469 1 98.88 116 SER A O 1
ATOM 847 N N . GLY A 1 117 ? 20.219 3.145 -2.961 1 98.69 117 GLY A N 1
ATOM 848 C CA . GLY A 1 117 ? 21.172 4.23 -3.195 1 98.69 117 GLY A CA 1
ATOM 849 C C . GLY A 1 117 ? 20.875 5.004 -4.469 1 98.69 117 GLY A C 1
ATOM 850 O O . GLY A 1 117 ? 21.734 5.758 -4.945 1 98.69 117 GLY A O 1
ATOM 851 N N . ASP A 1 118 ? 19.766 4.758 -5.039 1 98.75 118 ASP A N 1
ATOM 852 C CA . ASP A 1 118 ? 19.422 5.453 -6.27 1 98.75 118 ASP A CA 1
ATOM 853 C C . ASP A 1 118 ? 18.719 6.781 -5.973 1 98.75 118 ASP A C 1
ATOM 855 O O . ASP A 1 118 ? 17.547 6.969 -6.324 1 98.75 118 ASP A O 1
ATOM 859 N N . PHE A 1 119 ? 19.469 7.715 -5.461 1 98.69 119 PHE A N 1
ATOM 860 C CA . PHE A 1 119 ? 18.938 9 -5.02 1 98.69 119 PHE A CA 1
ATOM 861 C C . PHE A 1 119 ? 18.516 9.844 -6.215 1 98.69 119 PHE A C 1
ATOM 863 O O . PHE A 1 119 ? 17.594 10.672 -6.102 1 98.69 119 PHE A O 1
ATOM 870 N N . GLY A 1 120 ? 19.188 9.633 -7.336 1 98.62 120 GLY A N 1
ATOM 871 C CA . GLY A 1 120 ? 18.781 10.336 -8.547 1 98.62 120 GLY A CA 1
ATOM 872 C C . GLY A 1 120 ? 17.359 10.039 -8.961 1 98.62 120 GLY A C 1
ATOM 873 O O . GLY A 1 120 ? 16.594 10.953 -9.305 1 98.62 120 GLY A O 1
ATOM 874 N N . TYR A 1 121 ? 16.984 8.773 -8.945 1 98.75 121 TYR A N 1
ATOM 875 C CA . TYR A 1 121 ? 15.609 8.375 -9.25 1 98.75 121 TYR A CA 1
ATOM 876 C C . TYR A 1 121 ? 14.625 9.07 -8.312 1 98.75 121 TYR A C 1
ATOM 878 O O . TYR A 1 121 ? 13.609 9.609 -8.766 1 98.75 121 TYR A O 1
ATOM 886 N N . VAL A 1 122 ? 14.945 9.062 -7.035 1 98.88 122 VAL A N 1
ATOM 887 C CA . VAL A 1 122 ? 14.047 9.578 -6.008 1 98.88 122 VAL A CA 1
ATOM 888 C C . VAL A 1 122 ? 13.867 11.086 -6.188 1 98.88 122 VAL A C 1
ATOM 890 O O . VAL A 1 122 ? 12.75 11.594 -6.152 1 98.88 122 VAL A O 1
ATOM 893 N N . ARG A 1 123 ? 14.953 11.766 -6.438 1 98.69 123 ARG A N 1
ATOM 894 C CA . ARG A 1 123 ? 14.898 13.203 -6.68 1 98.69 123 ARG A CA 1
ATOM 895 C C . ARG A 1 123 ? 14.008 13.523 -7.879 1 98.69 123 ARG A C 1
ATOM 897 O O . ARG A 1 123 ? 13.148 14.398 -7.801 1 98.69 123 ARG A O 1
ATOM 904 N N . SER A 1 124 ? 14.242 12.828 -8.93 1 98.75 124 SER A N 1
ATOM 905 C CA . SER A 1 124 ? 13.5 13.07 -10.164 1 98.75 124 SER A CA 1
ATOM 906 C C . SER A 1 124 ? 12.016 12.766 -9.977 1 98.75 124 SER A C 1
ATOM 908 O O . SER A 1 124 ? 11.164 13.477 -10.516 1 98.75 124 SER A O 1
ATOM 910 N N . GLU A 1 125 ? 11.734 11.734 -9.242 1 98.88 125 GLU A N 1
ATOM 911 C CA . GLU A 1 125 ? 10.336 11.367 -9.016 1 98.88 125 GLU A CA 1
ATOM 912 C C . GLU A 1 125 ? 9.602 12.445 -8.219 1 98.88 125 GLU A C 1
ATOM 914 O O . GLU A 1 125 ? 8.508 12.867 -8.602 1 98.88 125 GLU A O 1
ATOM 919 N N . ILE A 1 126 ? 10.188 12.898 -7.109 1 98.94 126 ILE A N 1
ATOM 920 C CA . ILE A 1 126 ? 9.539 13.906 -6.285 1 98.94 126 ILE A CA 1
ATOM 921 C C . ILE A 1 126 ? 9.336 15.188 -7.094 1 98.94 126 ILE A C 1
ATOM 923 O O . ILE A 1 126 ? 8.258 15.773 -7.078 1 98.94 126 ILE A O 1
ATOM 927 N N . ARG A 1 127 ? 10.328 15.562 -7.848 1 98.69 127 ARG A N 1
ATOM 928 C CA . ARG A 1 127 ? 10.25 16.781 -8.648 1 98.69 127 ARG A CA 1
ATOM 929 C C . ARG A 1 127 ? 9.141 16.672 -9.688 1 98.69 127 ARG A C 1
ATOM 931 O O . ARG A 1 127 ? 8.383 17.625 -9.898 1 98.69 127 ARG A O 1
ATOM 938 N N . ALA A 1 128 ? 9.055 15.531 -10.352 1 98.81 128 ALA A N 1
ATOM 939 C CA . ALA A 1 128 ? 8.031 15.32 -11.367 1 98.81 128 ALA A CA 1
ATOM 940 C C . ALA A 1 128 ? 6.629 15.516 -10.789 1 98.81 128 ALA A C 1
ATOM 942 O O . ALA A 1 128 ? 5.766 16.125 -11.422 1 98.81 128 ALA A O 1
ATOM 943 N N . ILE A 1 129 ? 6.43 15.016 -9.594 1 98.94 129 ILE A N 1
ATOM 944 C CA . ILE A 1 129 ? 5.105 15.094 -8.992 1 98.94 129 ILE A CA 1
ATOM 945 C C . ILE A 1 129 ? 4.836 16.516 -8.516 1 98.94 129 ILE A C 1
ATOM 947 O O . ILE A 1 129 ? 3.75 17.062 -8.734 1 98.94 129 ILE A O 1
ATOM 951 N N . VAL A 1 130 ? 5.84 17.172 -7.871 1 98.88 130 VAL A N 1
ATOM 952 C CA . VAL A 1 130 ? 5.695 18.547 -7.438 1 98.88 130 VAL A CA 1
ATOM 953 C C . VAL A 1 130 ? 5.297 19.422 -8.617 1 98.88 130 VAL A C 1
ATOM 955 O O . VAL A 1 130 ? 4.348 20.203 -8.531 1 98.88 130 VAL A O 1
ATOM 958 N N . GLU A 1 131 ? 5.945 19.266 -9.727 1 98.75 131 GLU A N 1
ATOM 959 C CA . GLU A 1 131 ? 5.691 20.078 -10.914 1 98.75 131 GLU A CA 1
ATOM 960 C C . GLU A 1 131 ? 4.309 19.781 -11.492 1 98.75 131 GLU A C 1
ATOM 962 O O . GLU A 1 131 ? 3.604 20.703 -11.922 1 98.75 131 GLU A O 1
ATOM 967 N N . ALA A 1 132 ? 3.912 18.562 -11.461 1 98.81 132 ALA A N 1
ATOM 968 C CA . ALA A 1 132 ? 2.676 18.141 -12.109 1 98.81 132 ALA A CA 1
ATOM 969 C C . ALA A 1 132 ? 1.454 18.688 -11.383 1 98.81 132 ALA A C 1
ATOM 971 O O . ALA A 1 132 ? 0.404 18.906 -11.992 1 98.81 132 ALA A O 1
ATOM 972 N N . ILE A 1 133 ? 1.609 18.938 -10.109 1 98.69 133 ILE A N 1
ATOM 973 C CA . ILE A 1 133 ? 0.393 19.234 -9.359 1 98.69 133 ILE A CA 1
ATOM 974 C C . ILE A 1 133 ? 0.454 20.656 -8.82 1 98.69 133 ILE A C 1
ATOM 976 O O . ILE A 1 133 ? -0.451 21.094 -8.102 1 98.69 133 ILE A O 1
ATOM 980 N N . ALA A 1 134 ? 1.565 21.375 -9.172 1 97.94 134 ALA A N 1
ATOM 981 C CA . ALA A 1 134 ? 1.632 22.766 -8.703 1 97.94 134 ALA A CA 1
ATOM 982 C C . ALA A 1 134 ? 0.343 23.516 -9.031 1 97.94 134 ALA A C 1
ATOM 984 O O . ALA A 1 134 ? -0.187 23.406 -10.141 1 97.94 134 ALA A O 1
ATOM 985 N N . PRO A 1 135 ? -0.25 24.25 -8.023 1 97.75 135 PRO A N 1
ATOM 986 C CA . PRO A 1 135 ? 0.343 24.703 -6.758 1 97.75 135 PRO A CA 1
ATOM 987 C C . PRO A 1 135 ? -0.106 23.859 -5.562 1 97.75 135 PRO A C 1
ATOM 989 O O . PRO A 1 135 ? 0.069 24.281 -4.414 1 97.75 135 PRO A O 1
ATOM 992 N N . VAL A 1 136 ? -0.792 22.734 -5.727 1 98.62 136 VAL A N 1
ATOM 993 C CA . VAL A 1 136 ? -1.203 21.859 -4.629 1 98.62 136 VAL A CA 1
ATOM 994 C C . VAL A 1 136 ? 0.025 21.406 -3.846 1 98.62 136 VAL A C 1
ATOM 996 O O . VAL A 1 136 ? 0.971 20.875 -4.426 1 98.62 136 VAL A O 1
ATOM 999 N N . PRO A 1 137 ? 0.064 21.625 -2.516 1 98.75 137 PRO A N 1
ATOM 1000 C CA . PRO A 1 137 ? 1.243 21.234 -1.738 1 98.75 137 PRO A CA 1
ATOM 1001 C C . PRO A 1 137 ? 1.412 19.719 -1.647 1 98.75 137 PRO A C 1
ATOM 1003 O O . PRO A 1 137 ? 0.423 18.984 -1.532 1 98.75 137 PRO A O 1
ATOM 1006 N N . LEU A 1 138 ? 2.664 19.281 -1.719 1 98.94 138 LEU A N 1
ATOM 1007 C CA . LEU A 1 138 ? 3.027 17.875 -1.593 1 98.94 138 LEU A CA 1
ATOM 1008 C C . LEU A 1 138 ? 3.797 17.625 -0.301 1 98.94 138 LEU A C 1
ATOM 1010 O O . LEU A 1 138 ? 4.75 18.344 0.007 1 98.94 138 LEU A O 1
ATOM 1014 N N . LYS A 1 139 ? 3.311 16.703 0.503 1 98.94 139 LYS A N 1
ATOM 1015 C CA . LYS A 1 139 ? 4.059 16.156 1.631 1 98.94 139 LYS A CA 1
ATOM 1016 C C . LYS A 1 139 ? 4.672 14.797 1.279 1 98.94 139 LYS A C 1
ATOM 1018 O O . LYS A 1 139 ? 4.004 13.938 0.698 1 98.94 139 LYS A O 1
ATOM 1023 N N . VAL A 1 140 ? 5.949 14.586 1.571 1 98.94 140 VAL A N 1
ATOM 1024 C CA . VAL A 1 140 ? 6.617 13.344 1.204 1 98.94 140 VAL A CA 1
ATOM 1025 C C . VAL A 1 140 ? 6.824 12.484 2.447 1 98.94 140 VAL A C 1
ATOM 1027 O O . VAL A 1 140 ? 7.52 12.883 3.383 1 98.94 140 VAL A O 1
ATOM 1030 N N . ILE A 1 141 ? 6.262 11.305 2.434 1 98.81 141 ILE A N 1
ATOM 1031 C CA . ILE A 1 141 ? 6.363 10.359 3.537 1 98.81 141 ILE A CA 1
ATOM 1032 C C . ILE A 1 141 ? 7.648 9.547 3.402 1 98.81 141 ILE A C 1
ATOM 1034 O O . ILE A 1 141 ? 7.867 8.883 2.389 1 98.81 141 ILE A O 1
ATOM 1038 N N . LEU A 1 142 ? 8.398 9.555 4.387 1 98.31 142 LEU A N 1
ATOM 1039 C CA . LEU A 1 142 ? 9.648 8.805 4.367 1 98.31 142 LEU A CA 1
ATOM 1040 C C . LEU A 1 142 ? 9.422 7.355 4.781 1 98.31 142 LEU A C 1
ATOM 1042 O O . LEU A 1 142 ? 10 6.438 4.191 1 98.31 142 LEU A O 1
ATOM 1046 N N . GLU A 1 143 ? 8.547 7.137 5.773 1 97.31 143 GLU A N 1
ATOM 1047 C CA . GLU A 1 143 ? 8.328 5.887 6.5 1 97.31 143 GLU A CA 1
ATOM 1048 C C . GLU A 1 143 ? 9.578 5.461 7.262 1 97.31 143 GLU A C 1
ATOM 1050 O O . GLU A 1 143 ? 10.266 4.523 6.863 1 97.31 143 GLU A O 1
ATOM 1055 N N . LEU A 1 144 ? 9.766 6.012 8.398 1 96.94 144 LEU A N 1
ATOM 1056 C CA . LEU A 1 144 ? 10.992 5.898 9.18 1 96.94 144 LEU A CA 1
ATOM 1057 C C . LEU A 1 144 ? 11.258 4.445 9.562 1 96.94 144 LEU A C 1
ATOM 1059 O O . LEU A 1 144 ? 12.414 4.039 9.695 1 96.94 144 LEU A O 1
ATOM 1063 N N . ALA A 1 145 ? 10.219 3.715 9.641 1 94.81 145 ALA A N 1
ATOM 1064 C CA . ALA A 1 145 ? 10.344 2.324 10.07 1 94.81 145 ALA A CA 1
ATOM 1065 C C . ALA A 1 145 ? 11.242 1.531 9.125 1 94.81 145 ALA A C 1
ATOM 1067 O O . ALA A 1 145 ? 11.797 0.499 9.508 1 94.81 145 ALA A O 1
ATOM 1068 N N . HIS A 1 146 ? 11.43 2.021 7.91 1 96.81 146 HIS A N 1
ATOM 1069 C CA . HIS A 1 146 ? 12.164 1.257 6.91 1 96.81 146 HIS A CA 1
ATOM 1070 C C . HIS A 1 146 ? 13.57 1.814 6.715 1 96.81 146 HIS A C 1
ATOM 1072 O O . HIS A 1 146 ? 14.352 1.278 5.922 1 96.81 146 HIS A O 1
ATOM 1078 N N . LEU A 1 147 ? 13.906 2.881 7.406 1 97.69 147 LEU A N 1
ATOM 1079 C CA . LEU A 1 147 ? 15.117 3.602 7.023 1 97.69 147 LEU A CA 1
ATOM 1080 C C . LEU A 1 147 ? 16.109 3.654 8.188 1 97.69 147 LEU A C 1
ATOM 1082 O O . LEU A 1 147 ? 15.703 3.799 9.344 1 97.69 147 LEU A O 1
ATOM 1086 N N . THR A 1 148 ? 17.375 3.535 7.895 1 97.94 148 THR A N 1
ATOM 1087 C CA . THR A 1 148 ? 18.438 3.82 8.852 1 97.94 148 THR A CA 1
ATOM 1088 C C . THR A 1 148 ? 18.609 5.324 9.047 1 97.94 148 THR A C 1
ATOM 1090 O O . THR A 1 148 ? 18.016 6.121 8.312 1 97.94 148 THR A O 1
ATOM 1093 N N . ASP A 1 149 ? 19.406 5.684 10.055 1 98.31 149 ASP A N 1
ATOM 1094 C CA . ASP A 1 149 ? 19.656 7.098 10.305 1 98.31 149 ASP A CA 1
ATOM 1095 C C . ASP A 1 149 ? 20.266 7.773 9.078 1 98.31 149 ASP A C 1
ATOM 1097 O O . ASP A 1 149 ? 19.875 8.898 8.734 1 98.31 149 ASP A O 1
ATOM 1101 N N . GLU A 1 150 ? 21.188 7.105 8.438 1 98.62 150 GLU A N 1
ATOM 1102 C CA . GLU A 1 150 ? 21.828 7.648 7.242 1 98.62 150 GLU A CA 1
ATOM 1103 C C . GLU A 1 150 ? 20.828 7.824 6.105 1 98.62 150 GLU A C 1
ATOM 1105 O O . GLU A 1 150 ? 20.844 8.836 5.402 1 98.62 150 GLU A O 1
ATOM 1110 N N . GLU A 1 151 ? 19.969 6.887 5.969 1 98.75 151 GLU A N 1
ATOM 1111 C CA . GLU A 1 151 ? 18.953 6.953 4.93 1 98.75 151 GLU A CA 1
ATOM 1112 C C . GLU A 1 151 ? 17.922 8.047 5.23 1 98.75 151 GLU A C 1
ATOM 1114 O O . GLU A 1 151 ? 17.438 8.711 4.316 1 98.75 151 GLU A O 1
ATOM 1119 N N . ILE A 1 152 ? 17.594 8.234 6.512 1 98.62 152 ILE A N 1
ATOM 1120 C CA . ILE A 1 152 ? 16.688 9.305 6.922 1 98.62 152 ILE A CA 1
ATOM 1121 C C . ILE A 1 152 ? 17.281 10.664 6.543 1 98.62 152 ILE A C 1
ATOM 1123 O O . ILE A 1 152 ? 16.594 11.516 5.98 1 98.62 152 ILE A O 1
ATOM 1127 N N . ARG A 1 153 ? 18.531 10.859 6.781 1 98.69 153 ARG A N 1
ATOM 1128 C CA . ARG A 1 153 ? 19.188 12.109 6.418 1 98.69 153 ARG A CA 1
ATOM 1129 C C . ARG A 1 153 ? 19.172 12.328 4.91 1 98.69 153 ARG A C 1
ATOM 1131 O O . ARG A 1 153 ? 18.828 13.414 4.438 1 98.69 153 ARG A O 1
ATOM 1138 N N . ALA A 1 154 ? 19.531 11.289 4.191 1 98.81 154 ALA A N 1
ATOM 1139 C CA . ALA A 1 154 ? 19.578 11.398 2.734 1 98.81 154 ALA A CA 1
ATOM 1140 C C . ALA A 1 154 ? 18.203 11.711 2.158 1 98.81 154 ALA A C 1
ATOM 1142 O O . ALA A 1 154 ? 18.062 12.625 1.338 1 98.81 154 ALA A O 1
ATOM 1143 N N . ALA A 1 155 ? 17.219 10.977 2.596 1 98.88 155 ALA A N 1
ATOM 1144 C CA . ALA A 1 155 ? 15.852 11.18 2.115 1 98.88 155 ALA A CA 1
ATOM 1145 C C . ALA A 1 155 ? 15.352 12.578 2.479 1 98.88 155 ALA A C 1
ATOM 1147 O O . ALA A 1 155 ? 14.734 13.258 1.654 1 98.88 155 ALA A O 1
ATOM 1148 N N . SER A 1 156 ? 15.625 13 3.703 1 98.88 156 SER A N 1
ATOM 1149 C CA . SER A 1 156 ? 15.195 14.32 4.156 1 98.88 156 SER A CA 1
ATOM 1150 C C . SER A 1 156 ? 15.844 15.43 3.332 1 98.88 156 SER A C 1
ATOM 1152 O O . SER A 1 156 ? 15.195 16.406 2.977 1 98.88 156 SER A O 1
ATOM 1154 N N . ALA A 1 157 ? 17.062 15.266 3.074 1 98.88 157 ALA A N 1
ATOM 1155 C CA . ALA A 1 157 ? 17.781 16.25 2.262 1 98.88 157 ALA A CA 1
ATOM 1156 C C . ALA A 1 157 ? 17.172 16.344 0.865 1 98.88 157 ALA A C 1
ATOM 1158 O O . ALA A 1 157 ? 16.984 17.453 0.333 1 98.88 157 ALA A O 1
ATOM 1159 N N . ILE A 1 158 ? 16.859 15.227 0.278 1 98.88 158 ILE A N 1
ATOM 1160 C CA . ILE A 1 158 ? 16.266 15.18 -1.049 1 98.88 158 ILE A CA 1
ATOM 1161 C C . ILE A 1 158 ? 14.922 15.914 -1.027 1 98.88 158 ILE A C 1
ATOM 1163 O O . ILE A 1 158 ? 14.633 16.719 -1.915 1 98.88 158 ILE A O 1
ATOM 1167 N N . VAL A 1 159 ? 14.141 15.641 -0.035 1 98.88 159 VAL A N 1
ATOM 1168 C CA . VAL A 1 159 ? 12.836 16.281 0.073 1 98.88 159 VAL A CA 1
ATOM 1169 C C . VAL A 1 159 ? 13.008 17.781 0.226 1 98.88 159 VAL A C 1
ATOM 1171 O O . VAL A 1 159 ? 12.289 18.562 -0.404 1 98.88 159 VAL A O 1
ATOM 1174 N N . ALA A 1 160 ? 13.961 18.234 1.03 1 98.5 160 ALA A N 1
ATOM 1175 C CA . ALA A 1 160 ? 14.195 19.641 1.315 1 98.5 160 ALA A CA 1
ATOM 1176 C C . ALA A 1 160 ? 14.516 20.422 0.04 1 98.5 160 ALA A C 1
ATOM 1178 O O . ALA A 1 160 ? 14.195 21.594 -0.075 1 98.5 160 ALA A O 1
ATOM 1179 N N . GLU A 1 161 ? 15.055 19.734 -0.914 1 98 161 GLU A N 1
ATOM 1180 C CA . GLU A 1 161 ? 15.492 20.406 -2.135 1 98 161 GLU A CA 1
ATOM 1181 C C . GLU A 1 161 ? 14.477 20.219 -3.26 1 98 161 GLU A C 1
ATOM 1183 O O . GLU A 1 161 ? 14.656 20.766 -4.352 1 98 161 GLU A O 1
ATOM 1188 N N . SER A 1 162 ? 13.445 19.547 -3.057 1 97.81 162 SER A N 1
ATOM 1189 C CA . SER A 1 162 ? 12.578 19.078 -4.129 1 97.81 162 SER A CA 1
ATOM 1190 C C . SER A 1 162 ? 11.453 20.062 -4.418 1 97.81 162 SER A C 1
ATOM 1192 O O . SER A 1 162 ? 10.789 19.969 -5.453 1 97.81 162 SER A O 1
ATOM 1194 N N . GLY A 1 163 ? 11.133 21 -3.545 1 97.75 163 GLY A N 1
ATOM 1195 C CA . GLY A 1 163 ? 9.984 21.875 -3.658 1 97.75 163 GLY A CA 1
ATOM 1196 C C . GLY A 1 163 ? 8.758 21.359 -2.928 1 97.75 163 GLY A C 1
ATOM 1197 O O . GLY A 1 163 ? 7.711 22 -2.916 1 97.75 163 GLY A O 1
ATOM 1198 N N . ALA A 1 164 ? 8.891 20.219 -2.258 1 98.69 164 ALA A N 1
ATOM 1199 C CA . ALA A 1 164 ? 7.801 19.688 -1.442 1 98.69 164 ALA A CA 1
ATOM 1200 C C . ALA A 1 164 ? 7.516 20.594 -0.247 1 98.69 164 ALA A C 1
ATOM 1202 O O . ALA A 1 164 ? 8.391 21.328 0.196 1 98.69 164 ALA A O 1
ATOM 1203 N N . ALA A 1 165 ? 6.312 20.5 0.226 1 98.69 165 ALA A N 1
ATOM 1204 C CA . ALA A 1 165 ? 5.883 21.375 1.322 1 98.69 165 ALA A CA 1
ATOM 1205 C C . ALA A 1 165 ? 6.293 20.797 2.672 1 98.69 165 ALA A C 1
ATOM 1207 O O . ALA A 1 165 ? 6.578 21.531 3.615 1 98.69 165 ALA A O 1
ATOM 1208 N N . PHE A 1 166 ? 6.281 19.453 2.805 1 98.81 166 PHE A N 1
ATOM 1209 C CA . PHE A 1 166 ? 6.574 18.812 4.078 1 98.81 166 PHE A CA 1
ATOM 1210 C C . PHE A 1 166 ? 7.406 17.547 3.865 1 98.81 166 PHE A C 1
ATOM 1212 O O . PHE A 1 166 ? 7.242 16.859 2.859 1 98.81 166 PHE A O 1
ATOM 1219 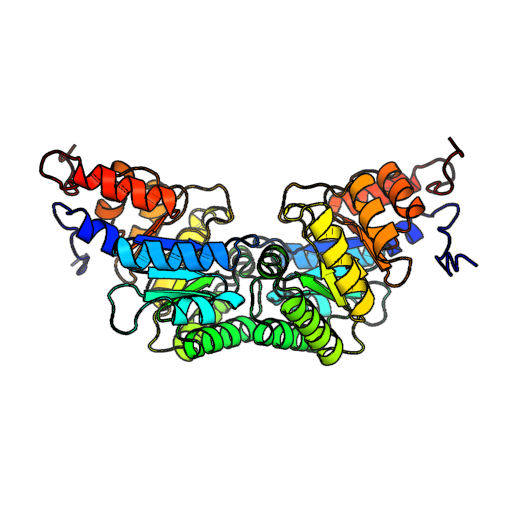N N . VAL A 1 167 ? 8.242 17.25 4.816 1 98.81 167 VAL A N 1
ATOM 1220 C CA . VAL A 1 167 ? 8.672 15.883 5.094 1 98.81 167 VAL A CA 1
ATOM 1221 C C . VAL A 1 167 ? 7.75 15.25 6.137 1 98.81 167 VAL A C 1
ATOM 1223 O O . VAL A 1 167 ? 7.457 15.859 7.168 1 98.81 167 VAL A O 1
ATOM 1226 N N . LYS A 1 168 ? 7.238 14.125 5.824 1 98.62 168 LYS A N 1
ATOM 1227 C CA . LYS A 1 168 ? 6.363 13.391 6.734 1 98.62 168 LYS A CA 1
ATOM 1228 C C . LYS A 1 168 ? 7.023 12.109 7.223 1 98.62 168 LYS A C 1
ATOM 1230 O O . LYS A 1 168 ? 7.652 11.391 6.438 1 98.62 168 LYS A O 1
ATOM 1235 N N . THR A 1 169 ? 6.754 11.664 8.484 1 98.31 169 THR A N 1
ATOM 1236 C CA . THR A 1 169 ? 7.609 10.656 9.109 1 98.31 169 THR A CA 1
ATOM 1237 C C . THR A 1 169 ? 7.039 9.258 8.906 1 98.31 169 THR A C 1
ATOM 1239 O O . THR A 1 169 ? 7.766 8.266 9.008 1 98.31 169 THR A O 1
ATOM 1242 N N . GLY A 1 170 ? 5.742 9.148 8.672 1 96.69 170 GLY A N 1
ATOM 1243 C CA . GLY A 1 170 ? 5.223 7.793 8.609 1 96.69 170 GLY A CA 1
ATOM 1244 C C . GLY A 1 170 ? 3.859 7.707 7.949 1 96.69 170 GLY A C 1
ATOM 1245 O O . GLY A 1 170 ? 3.209 8.727 7.719 1 96.69 170 GLY A O 1
ATOM 1246 N N . THR A 1 171 ? 3.426 6.473 7.695 1 94.94 171 THR A N 1
ATOM 1247 C CA . THR A 1 171 ? 2.186 6.191 6.98 1 94.94 171 THR A CA 1
ATOM 1248 C C . THR A 1 171 ? 1.08 5.789 7.953 1 94.94 171 THR A C 1
ATOM 1250 O O . THR A 1 171 ? -0.105 5.891 7.633 1 94.94 171 THR A O 1
ATOM 1253 N N . GLY A 1 172 ? 1.422 5.215 9 1 93.25 172 GLY A N 1
ATOM 1254 C CA . GLY A 1 172 ? 0.473 4.543 9.875 1 93.25 172 GLY A CA 1
ATOM 1255 C C . GLY A 1 172 ? 0.308 3.068 9.562 1 93.25 172 GLY A C 1
ATOM 1256 O O . GLY A 1 172 ? -0.422 2.357 10.258 1 93.25 172 GLY A O 1
ATOM 1257 N N . TRP A 1 173 ? 1.041 2.51 8.609 1 94.5 173 TRP A N 1
ATOM 1258 C CA . TRP A 1 173 ? 0.934 1.116 8.188 1 94.5 173 TRP A CA 1
ATOM 1259 C C . TRP A 1 173 ? 2.035 0.272 8.82 1 94.5 173 TRP A C 1
ATOM 1261 O O . TRP A 1 173 ? 2.064 -0.949 8.648 1 94.5 173 TRP A O 1
ATOM 1271 N N . THR A 1 174 ? 2.943 0.879 9.531 1 90.5 174 THR A N 1
ATOM 1272 C CA . THR A 1 174 ? 3.99 0.179 10.266 1 90.5 174 THR A CA 1
ATOM 1273 C C . THR A 1 174 ? 3.898 0.479 11.758 1 90.5 174 THR A C 1
ATOM 1275 O O . THR A 1 174 ? 3.385 1.526 12.156 1 90.5 174 THR A O 1
ATOM 1278 N N . PRO A 1 175 ? 4.367 -0.456 12.594 1 81.06 175 PRO A N 1
ATOM 1279 C CA . PRO A 1 175 ? 4.301 -0.22 14.039 1 81.06 175 PRO A CA 1
ATOM 1280 C C . PRO A 1 175 ? 5.402 0.716 14.539 1 81.06 175 PRO A C 1
ATOM 1282 O O . PRO A 1 175 ? 5.652 0.798 15.742 1 81.06 175 PRO A O 1
ATOM 1285 N N . SER A 1 176 ? 5.91 1.559 13.883 1 77.94 176 SER A N 1
ATOM 1286 C CA . SER A 1 176 ? 7.023 2.389 14.328 1 77.94 176 SER A CA 1
ATOM 1287 C C . SER A 1 176 ? 6.551 3.785 14.719 1 77.94 176 SER A C 1
ATOM 1289 O O . SER A 1 176 ? 5.777 4.41 13.992 1 77.94 176 SER A O 1
ATOM 1291 N N . ALA A 1 177 ? 7.051 4.102 15.891 1 80.81 177 ALA A N 1
ATOM 1292 C CA . ALA A 1 177 ? 6.715 5.422 16.422 1 80.81 177 ALA A CA 1
ATOM 1293 C C . ALA A 1 177 ? 7.75 6.461 15.992 1 80.81 177 ALA A C 1
ATOM 1295 O O . ALA A 1 177 ? 8.938 6.152 15.875 1 80.81 177 ALA A O 1
ATOM 1296 N N . THR A 1 178 ? 7.195 7.566 15.656 1 91.81 178 THR A N 1
ATOM 1297 C CA . THR A 1 178 ? 8.094 8.703 15.445 1 91.81 178 THR A CA 1
ATOM 1298 C C . THR A 1 178 ? 8.672 9.18 16.766 1 91.81 178 THR A C 1
ATOM 1300 O O . THR A 1 178 ? 7.941 9.648 17.641 1 91.81 178 THR A O 1
ATOM 1303 N N . THR A 1 179 ? 9.992 9.102 16.922 1 94.19 179 THR A N 1
ATOM 1304 C CA . THR A 1 179 ? 10.648 9.516 18.156 1 94.19 179 THR A CA 1
ATOM 1305 C C . THR A 1 179 ? 11.281 10.898 18 1 94.19 179 THR A C 1
ATOM 1307 O O . THR A 1 179 ? 11.531 11.344 16.875 1 94.19 179 THR A O 1
ATOM 1310 N N . LEU A 1 180 ? 11.555 11.5 19.203 1 96.25 180 LEU A N 1
ATOM 1311 C CA . LEU A 1 180 ? 12.234 12.789 19.172 1 96.25 180 LEU A CA 1
ATOM 1312 C C . LEU A 1 180 ? 13.625 12.664 18.562 1 96.25 180 LEU A C 1
ATOM 1314 O O . LEU A 1 180 ? 14.086 13.57 17.859 1 96.25 180 LEU A O 1
ATOM 1318 N N . GLU A 1 181 ? 14.234 11.57 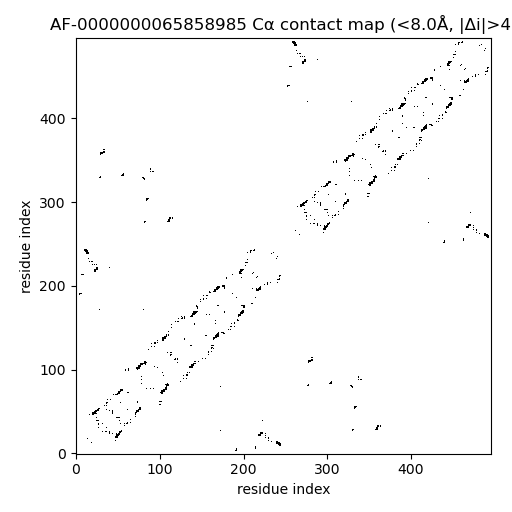18.812 1 96.38 181 GLU A N 1
ATOM 1319 C CA . GLU A 1 181 ? 15.578 11.328 18.281 1 96.38 181 GLU A CA 1
ATOM 1320 C C . GLU A 1 181 ? 15.57 11.312 16.75 1 96.38 181 GLU A C 1
ATOM 1322 O O . GLU A 1 181 ? 16.422 11.945 16.125 1 96.38 181 GLU A O 1
ATOM 1327 N N . LYS A 1 182 ? 14.641 10.625 16.156 1 96.94 182 LYS A N 1
ATOM 1328 C CA . LYS A 1 182 ? 14.539 10.578 14.695 1 96.94 182 LYS A CA 1
ATOM 1329 C C . LYS A 1 182 ? 14.141 11.938 14.125 1 96.94 182 LYS A C 1
ATOM 1331 O O . LYS A 1 182 ? 14.625 12.336 13.062 1 96.94 182 LYS A O 1
ATOM 1336 N N . LEU A 1 183 ? 13.289 12.586 14.852 1 98.12 183 LEU A N 1
ATOM 1337 C CA . LEU A 1 183 ? 12.875 13.914 14.406 1 98.12 183 LEU A CA 1
ATOM 1338 C C . LEU A 1 183 ? 14.055 14.883 14.414 1 98.12 183 LEU A C 1
ATOM 1340 O O . LEU A 1 183 ? 14.172 15.727 13.531 1 98.12 183 LEU A O 1
ATOM 1344 N N . LYS A 1 184 ? 14.852 14.758 15.414 1 97.94 184 LYS A N 1
ATOM 1345 C CA . LYS A 1 184 ? 16.031 15.617 15.484 1 97.94 184 LYS A CA 1
ATOM 1346 C C . LYS A 1 184 ? 16.906 15.438 14.242 1 97.94 184 LYS A C 1
ATOM 1348 O O . LYS A 1 184 ? 17.453 16.406 13.719 1 97.94 184 LYS A O 1
ATOM 1353 N N . LEU A 1 185 ? 17.062 14.211 13.734 1 98.25 185 LEU A N 1
ATOM 1354 C CA . LEU A 1 185 ? 17.812 13.945 12.516 1 98.25 185 LEU A CA 1
ATOM 1355 C C . LEU A 1 185 ? 17.219 14.711 11.336 1 98.25 185 LEU A C 1
ATOM 1357 O O . LEU A 1 185 ? 17.953 15.312 10.547 1 98.25 185 LEU A O 1
ATOM 1361 N N . ILE A 1 186 ? 15.938 14.68 11.273 1 98.75 186 ILE A N 1
ATOM 1362 C CA . ILE A 1 186 ? 15.242 15.32 10.164 1 98.75 186 ILE A CA 1
ATOM 1363 C C . ILE A 1 186 ? 15.383 16.844 10.273 1 98.75 186 ILE A C 1
ATOM 1365 O O . ILE A 1 186 ? 15.75 17.5 9.297 1 98.75 186 ILE A O 1
ATOM 1369 N N . VAL A 1 187 ? 15.164 17.375 11.461 1 98.31 187 VAL A N 1
ATOM 1370 C CA . VAL A 1 187 ? 15.219 18.812 11.711 1 98.31 187 VAL A CA 1
ATOM 1371 C C . VAL A 1 187 ? 16.609 19.344 11.344 1 98.31 187 VAL A C 1
ATOM 1373 O O . VAL A 1 187 ? 16.719 20.328 10.617 1 98.31 187 VAL A O 1
ATOM 1376 N N . GLU A 1 188 ? 17.578 18.656 11.812 1 98.12 188 GLU A N 1
ATOM 1377 C CA . GLU A 1 188 ? 18.953 19.078 11.547 1 98.12 188 GLU A CA 1
ATOM 1378 C C . GLU A 1 188 ? 19.281 19.016 10.062 1 98.12 188 GLU A C 1
ATOM 1380 O O . GLU A 1 188 ? 20.031 19.844 9.547 1 98.12 188 GLU A O 1
ATOM 1385 N N . THR A 1 189 ? 18.75 18.078 9.383 1 98.62 189 THR A N 1
ATOM 1386 C CA . THR A 1 189 ? 19.062 17.844 7.977 1 98.62 189 THR A CA 1
ATOM 1387 C C . THR A 1 189 ? 18.359 18.891 7.098 1 98.62 189 THR A C 1
ATOM 1389 O O . THR A 1 189 ? 18.969 19.438 6.184 1 98.62 189 THR A O 1
ATOM 1392 N N . VAL A 1 190 ? 17.062 19.141 7.328 1 98.19 190 VAL A N 1
ATOM 1393 C CA . VAL A 1 190 ? 16.281 19.969 6.414 1 98.19 190 VAL A CA 1
ATOM 1394 C C . VAL A 1 190 ? 16.562 21.438 6.695 1 98.19 190 VAL A C 1
ATOM 1396 O O . VAL A 1 190 ? 16.328 22.297 5.836 1 98.19 190 VAL A O 1
ATOM 1399 N N . GLY A 1 191 ? 17 21.844 7.941 1 94.56 191 GLY A N 1
ATOM 1400 C CA . GLY A 1 191 ? 17.453 23.188 8.273 1 94.56 191 GLY A CA 1
ATOM 1401 C C . GLY A 1 191 ? 16.422 24.266 8 1 94.56 191 GLY A C 1
ATOM 1402 O O . GLY A 1 191 ? 16.75 25.344 7.516 1 94.56 191 GLY A O 1
ATOM 1403 N N . GLY A 1 192 ? 15.164 23.922 8.109 1 95.44 192 GLY A N 1
ATOM 1404 C CA . GLY A 1 192 ? 14.102 24.906 7.93 1 95.44 192 GLY A CA 1
ATOM 1405 C C . GLY A 1 192 ? 13.672 25.062 6.484 1 95.44 192 GLY A C 1
ATOM 1406 O O . GLY A 1 192 ? 12.727 25.797 6.188 1 95.44 192 GLY A O 1
ATOM 1407 N N . ALA A 1 193 ? 14.227 24.359 5.527 1 97.31 193 ALA A N 1
ATOM 1408 C CA . ALA A 1 193 ? 13.969 24.5 4.098 1 97.31 193 ALA A CA 1
ATOM 1409 C C . ALA A 1 193 ? 12.625 23.891 3.717 1 97.31 193 ALA A C 1
ATOM 1411 O O . ALA A 1 193 ? 12.094 24.172 2.641 1 97.31 193 ALA A O 1
ATOM 1412 N N . VAL A 1 194 ? 12.141 23.047 4.508 1 98.25 194 VAL A N 1
ATOM 1413 C CA . VAL A 1 194 ? 10.867 22.359 4.312 1 98.25 194 VAL A CA 1
ATOM 1414 C C . VAL A 1 194 ? 10.195 22.125 5.664 1 98.25 194 VAL A C 1
ATOM 1416 O O . VAL A 1 194 ? 10.875 22 6.688 1 98.25 194 VAL A O 1
ATOM 1419 N N . GLU A 1 195 ? 8.852 22.125 5.742 1 98.44 195 GLU A N 1
ATOM 1420 C CA . GLU A 1 195 ? 8.141 21.875 6.992 1 98.44 195 GLU A CA 1
ATOM 1421 C C . GLU A 1 195 ? 8.141 20.391 7.348 1 98.44 195 GLU A C 1
ATOM 1423 O O . GLU A 1 195 ? 8.438 19.547 6.5 1 98.44 195 GLU A O 1
ATOM 1428 N N . ILE A 1 196 ? 7.852 20.094 8.625 1 98.69 196 ILE A N 1
ATOM 1429 C CA . ILE A 1 196 ? 7.875 18.719 9.102 1 98.69 196 ILE A CA 1
ATOM 1430 C C . ILE A 1 196 ? 6.492 18.344 9.633 1 98.69 196 ILE A C 1
ATOM 1432 O O . ILE A 1 196 ? 5.902 19.062 10.43 1 98.69 196 ILE A O 1
ATOM 1436 N N . LYS A 1 197 ? 5.969 17.281 9.125 1 98.75 197 LYS A N 1
ATOM 1437 C CA . LYS A 1 197 ? 4.773 16.641 9.664 1 98.75 197 LYS A CA 1
ATOM 1438 C C . LYS A 1 197 ? 5.129 15.336 10.375 1 98.75 197 LYS A C 1
ATOM 1440 O O . LYS A 1 197 ? 5.645 14.398 9.758 1 98.75 197 LYS A O 1
ATOM 1445 N N . ALA A 1 198 ? 4.816 15.266 11.633 1 98.5 198 ALA A N 1
ATOM 1446 C CA . ALA A 1 198 ? 5.039 14.047 12.406 1 98.5 198 ALA A CA 1
ATOM 1447 C C . ALA A 1 198 ? 3.791 13.172 12.422 1 98.5 198 ALA A C 1
ATOM 1449 O O . ALA A 1 198 ? 2.686 13.656 12.68 1 98.5 198 ALA A O 1
ATOM 1450 N N . SER A 1 199 ? 3.982 11.93 12.125 1 97.62 199 SER A N 1
ATOM 1451 C CA . SER A 1 199 ? 2.926 10.93 12.211 1 97.62 199 SER A CA 1
ATOM 1452 C C . SER A 1 199 ? 3.471 9.594 12.719 1 97.62 199 SER A C 1
ATOM 1454 O O . SER A 1 199 ? 4.668 9.32 12.609 1 97.62 199 SER A O 1
ATOM 1456 N N . GLY A 1 200 ? 2.566 8.781 13.328 1 91.75 200 GLY A N 1
ATOM 1457 C CA . GLY A 1 200 ? 2.938 7.469 13.844 1 91.75 200 GLY A CA 1
ATOM 1458 C C . GLY A 1 200 ? 3.08 7.441 15.352 1 91.75 200 GLY A C 1
ATOM 1459 O O . GLY A 1 200 ? 4.094 7.887 15.891 1 91.75 200 GLY A O 1
ATOM 1460 N N . GLY A 1 201 ? 2.145 6.996 16.016 1 90.25 201 GLY A N 1
ATOM 1461 C CA . GLY A 1 201 ? 2.252 6.66 17.422 1 90.25 201 GLY A CA 1
ATOM 1462 C C . GLY A 1 201 ? 2.195 7.875 18.328 1 90.25 201 GLY A C 1
ATOM 1463 O O . GLY A 1 201 ? 2.748 7.859 19.422 1 90.25 201 GLY A O 1
ATOM 1464 N N . ILE A 1 202 ? 1.694 8.992 17.891 1 95.69 202 ILE A N 1
ATOM 1465 C CA . ILE A 1 202 ? 1.573 10.18 18.734 1 95.69 202 ILE A CA 1
ATOM 1466 C C . ILE A 1 202 ? 0.312 10.086 19.594 1 95.69 202 ILE A C 1
ATOM 1468 O O . ILE A 1 202 ? -0.804 10.141 19.062 1 95.69 20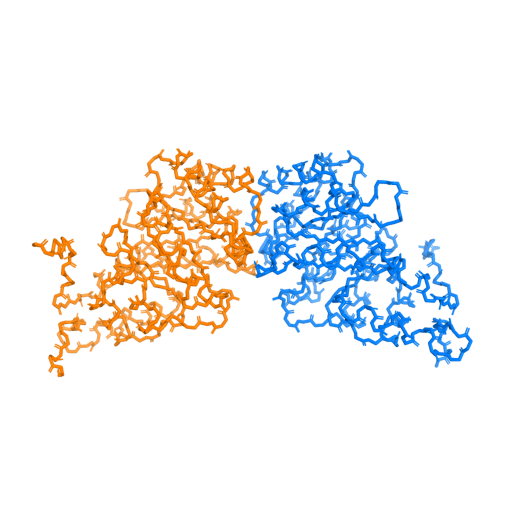2 ILE A O 1
ATOM 1472 N N . ARG A 1 203 ? 0.524 10.07 20.953 1 95.62 203 ARG A N 1
ATOM 1473 C CA . ARG A 1 203 ? -0.614 9.695 21.797 1 95.62 203 ARG A CA 1
ATOM 1474 C C . ARG A 1 203 ? -0.758 10.648 22.969 1 95.62 203 ARG A C 1
ATOM 1476 O O . ARG A 1 203 ? -1.651 10.484 23.812 1 95.62 203 ARG A O 1
ATOM 1483 N N . SER A 1 204 ? 0.173 11.664 23.109 1 97.69 204 SER A N 1
ATOM 1484 C CA . SER A 1 204 ? 0.098 12.523 24.281 1 97.69 204 SER A CA 1
ATOM 1485 C C . SER A 1 204 ? 0.362 13.984 23.906 1 97.69 204 SER A C 1
ATOM 1487 O O . SER A 1 204 ? 1.039 14.266 22.922 1 97.69 204 SER A O 1
ATOM 1489 N N . LEU A 1 205 ? -0.172 14.828 24.75 1 98.19 205 LEU A N 1
ATOM 1490 C CA . LEU A 1 205 ? 0.078 16.266 24.594 1 98.19 205 LEU A CA 1
ATOM 1491 C C . LEU A 1 205 ? 1.554 16.578 24.797 1 98.19 205 LEU A C 1
ATOM 1493 O O . LEU A 1 205 ? 2.115 17.438 24.109 1 98.19 205 LEU A O 1
ATOM 1497 N N . ASP A 1 206 ? 2.166 15.859 25.734 1 97.06 206 ASP A N 1
ATOM 1498 C CA . ASP A 1 206 ? 3.588 16.062 26 1 97.06 206 ASP A CA 1
ATOM 1499 C C . ASP A 1 206 ? 4.426 15.75 24.766 1 97.06 206 ASP A C 1
ATOM 1501 O O . ASP A 1 206 ? 5.391 16.453 24.453 1 97.06 206 ASP A O 1
ATOM 1505 N N . ALA A 1 207 ? 4.094 14.703 24.094 1 97.12 207 ALA A N 1
ATOM 1506 C CA . ALA A 1 207 ? 4.793 14.352 22.859 1 97.12 207 ALA A CA 1
ATOM 1507 C C . ALA A 1 207 ? 4.648 15.453 21.812 1 97.12 207 ALA A C 1
ATOM 1509 O O . ALA A 1 207 ? 5.629 15.852 21.188 1 97.12 207 ALA A O 1
ATOM 1510 N N . ILE A 1 208 ? 3.432 15.93 21.672 1 98.06 208 ILE A N 1
ATOM 1511 C CA . ILE A 1 208 ? 3.17 16.984 20.703 1 98.06 208 ILE A CA 1
ATOM 1512 C C . ILE A 1 208 ? 3.998 18.219 21.062 1 98.06 208 ILE A C 1
ATOM 1514 O O . ILE A 1 208 ? 4.672 18.797 20.203 1 98.06 208 ILE A O 1
ATOM 1518 N N . ALA A 1 209 ? 3.984 18.625 22.312 1 97.81 209 ALA A N 1
ATOM 1519 C CA . ALA A 1 209 ? 4.742 19.781 22.75 1 97.81 209 ALA A CA 1
ATOM 1520 C C . ALA A 1 209 ? 6.23 19.609 22.469 1 97.81 209 ALA A C 1
ATOM 1522 O O . ALA A 1 209 ? 6.883 20.531 21.953 1 97.81 209 ALA A O 1
ATOM 1523 N N . GLY A 1 210 ? 6.723 18.469 22.844 1 96.88 210 GLY A N 1
ATOM 1524 C CA . GLY A 1 210 ? 8.125 18.188 22.594 1 96.88 210 GLY A CA 1
ATOM 1525 C C . GLY A 1 210 ? 8.484 18.25 21.125 1 96.88 210 GLY A C 1
ATOM 1526 O O . GLY A 1 210 ? 9.531 18.797 20.75 1 96.88 210 GLY A O 1
ATOM 1527 N N . MET A 1 211 ? 7.645 17.75 20.266 1 97.94 211 MET A N 1
ATOM 1528 C CA . MET A 1 211 ? 7.891 17.75 18.828 1 97.94 211 MET A CA 1
ATOM 1529 C C . MET A 1 211 ? 7.793 19.156 18.25 1 97.94 211 MET A C 1
ATOM 1531 O O . MET A 1 211 ? 8.555 19.531 17.359 1 97.94 211 MET A O 1
ATOM 1535 N N . MET A 1 212 ? 6.898 19.953 18.781 1 97.75 212 MET A N 1
ATOM 1536 C CA . MET A 1 212 ? 6.777 21.328 18.328 1 97.75 212 MET A CA 1
ATOM 1537 C C . MET A 1 212 ? 8.023 22.125 18.703 1 97.75 212 MET A C 1
ATOM 1539 O O . MET A 1 212 ? 8.477 22.969 17.922 1 97.75 212 MET A O 1
ATOM 1543 N N . ARG A 1 213 ? 8.562 21.812 19.859 1 96.56 213 ARG A N 1
ATOM 1544 C CA . ARG A 1 213 ? 9.789 22.5 20.266 1 96.56 213 ARG A CA 1
ATOM 1545 C C . ARG A 1 213 ? 10.93 22.188 19.312 1 96.56 213 ARG A C 1
ATOM 1547 O O . ARG A 1 213 ? 11.844 23 19.141 1 96.56 213 ARG A O 1
ATOM 1554 N N . LEU A 1 214 ? 10.859 21.031 18.688 1 96.06 214 LEU A N 1
ATOM 1555 C CA . LEU A 1 214 ? 11.891 20.625 17.734 1 96.06 214 LEU A CA 1
ATOM 1556 C C . LEU A 1 214 ? 11.641 21.25 16.359 1 96.06 214 LEU A C 1
ATOM 1558 O O . LEU A 1 214 ? 12.5 21.188 15.477 1 96.06 214 LEU A O 1
ATOM 1562 N N . GLY A 1 215 ? 10.453 21.734 16.141 1 95.94 215 GLY A N 1
ATOM 1563 C CA . GLY A 1 215 ? 10.188 22.422 14.875 1 95.94 215 GLY A CA 1
ATOM 1564 C C . GLY A 1 215 ? 9.102 21.766 14.055 1 95.94 215 GLY A C 1
ATOM 1565 O O . GLY A 1 215 ? 8.828 22.188 12.922 1 95.94 215 GLY A O 1
ATOM 1566 N N . VAL A 1 216 ? 8.422 20.75 14.594 1 98.12 216 VAL A N 1
ATOM 1567 C CA . VAL A 1 216 ? 7.305 20.125 13.898 1 98.12 216 VAL A CA 1
ATOM 1568 C C . VAL A 1 216 ? 6.121 21.094 13.836 1 98.12 216 VAL A C 1
ATOM 1570 O O . VAL A 1 216 ? 5.785 21.734 14.836 1 98.12 216 VAL A O 1
ATOM 1573 N N . THR A 1 217 ? 5.457 21.156 12.656 1 98.06 217 THR A N 1
ATOM 1574 C CA . THR A 1 217 ? 4.398 22.156 12.5 1 98.06 217 THR A CA 1
ATOM 1575 C C . THR A 1 217 ? 3.096 21.484 12.062 1 98.06 217 THR A C 1
ATOM 1577 O O . THR A 1 217 ? 2.088 22.172 11.859 1 98.06 217 THR A O 1
ATOM 1580 N N . ARG A 1 218 ? 3.092 20.234 11.812 1 98.69 218 ARG A N 1
ATOM 1581 C CA . ARG A 1 218 ? 1.925 19.453 11.398 1 98.69 218 ARG A CA 1
ATOM 1582 C C . ARG A 1 218 ? 1.948 18.062 12 1 98.69 218 ARG A C 1
ATOM 1584 O O . ARG A 1 218 ? 3.016 17.469 12.164 1 98.69 218 ARG A O 1
ATOM 1591 N N . PHE A 1 219 ? 0.753 17.562 12.336 1 98.69 219 PHE A N 1
ATOM 1592 C CA . PHE A 1 219 ? 0.67 16.25 12.977 1 98.69 219 PHE A CA 1
ATOM 1593 C C . PHE A 1 219 ? -0.359 15.367 12.273 1 98.69 219 PHE A C 1
ATOM 1595 O O . PHE A 1 219 ? -1.446 15.836 11.93 1 98.69 219 PHE A O 1
ATOM 1602 N N . GLY A 1 220 ? 0.012 14.156 11.938 1 98.38 220 GLY A N 1
ATOM 1603 C CA . GLY A 1 220 ? -0.942 13.109 11.609 1 98.38 220 GLY A CA 1
ATOM 1604 C C . GLY A 1 220 ? -1.255 12.195 12.781 1 98.38 220 GLY A C 1
ATOM 1605 O O . GLY A 1 220 ? -0.372 11.5 13.289 1 98.38 220 GLY A O 1
ATOM 1606 N N . ILE A 1 221 ? -2.447 12.188 13.234 1 98 221 ILE A N 1
ATOM 1607 C CA . ILE A 1 221 ? -2.85 11.445 14.422 1 98 221 ILE A CA 1
ATOM 1608 C C . ILE A 1 221 ? -4.137 10.672 14.141 1 98 221 ILE A C 1
ATOM 1610 O O . ILE A 1 221 ? -5.031 11.18 13.453 1 98 221 ILE A O 1
ATOM 1614 N N . ASN A 1 222 ? -4.199 9.461 14.68 1 97.12 222 ASN A N 1
ATOM 1615 C CA . ASN A 1 222 ? -5.445 8.711 14.609 1 97.12 222 ASN A CA 1
ATOM 1616 C C . ASN A 1 222 ? -6.633 9.547 15.078 1 97.12 222 ASN A C 1
ATOM 1618 O O . ASN A 1 222 ? -6.531 10.281 16.062 1 97.12 222 ASN A O 1
ATOM 1622 N N . THR A 1 223 ? -7.766 9.32 14.445 1 98.38 223 THR A N 1
ATOM 1623 C CA . THR A 1 223 ? -8.922 10.203 14.602 1 98.38 223 THR A CA 1
ATOM 1624 C C . THR A 1 223 ? -9.383 10.234 16.047 1 98.38 223 THR A C 1
ATOM 1626 O O . THR A 1 223 ? -9.523 11.305 16.641 1 98.38 223 THR A O 1
ATOM 1629 N N . GLN A 1 224 ? -9.555 9.109 16.641 1 97.75 224 GLN A N 1
ATOM 1630 C CA . GLN A 1 224 ? -10.062 9.062 18 1 97.75 224 GLN A CA 1
ATOM 1631 C C . GLN A 1 224 ? -9.047 9.641 18.984 1 97.75 224 GLN A C 1
ATOM 1633 O O . GLN A 1 224 ? -9.414 10.359 19.922 1 97.75 224 GLN A O 1
ATOM 1638 N N . VAL A 1 225 ? -7.836 9.359 18.766 1 98.19 225 VAL A N 1
ATOM 1639 C CA . VAL A 1 225 ? -6.773 9.891 19.625 1 98.19 225 VAL A CA 1
ATOM 1640 C C . VAL A 1 225 ? -6.711 11.406 19.484 1 98.19 225 VAL A C 1
ATOM 1642 O O . VAL A 1 225 ? -6.539 12.117 20.469 1 98.19 225 VAL A O 1
ATOM 1645 N N . ALA A 1 226 ? -6.855 11.859 18.266 1 98.81 226 ALA A N 1
ATOM 1646 C CA . ALA A 1 226 ? -6.824 13.297 18 1 98.81 226 ALA A CA 1
ATOM 1647 C C . ALA A 1 226 ? -7.93 14.016 18.766 1 98.81 226 ALA A C 1
ATOM 1649 O O . ALA A 1 226 ? -7.684 15.039 19.422 1 98.81 226 ALA A O 1
ATOM 1650 N N . VAL A 1 227 ? -9.125 13.492 18.672 1 98.81 227 VAL A N 1
ATOM 1651 C CA . VAL A 1 227 ? -10.258 14.07 19.375 1 98.81 227 VAL A CA 1
ATOM 1652 C C . VAL A 1 227 ? -9.969 14.094 20.875 1 98.81 227 VAL A C 1
ATOM 1654 O O . VAL A 1 227 ? -10.188 15.109 21.547 1 98.81 227 VAL A O 1
ATOM 1657 N N . ASP A 1 228 ? -9.461 13.016 21.391 1 98.69 228 ASP A N 1
ATOM 1658 C CA . ASP A 1 228 ? -9.148 12.898 22.812 1 98.69 228 ASP A CA 1
ATOM 1659 C C . ASP A 1 228 ? -8.094 13.922 23.219 1 98.69 228 ASP A C 1
ATOM 1661 O O . ASP A 1 228 ? -8.195 14.523 24.297 1 98.69 228 ASP A O 1
ATOM 1665 N N . LEU A 1 229 ? -7.105 14.094 22.406 1 98.75 229 LEU A N 1
ATOM 1666 C CA . LEU A 1 229 ? -6.023 15.016 22.719 1 98.75 229 LEU A CA 1
ATOM 1667 C C . LEU A 1 229 ? -6.535 16.453 22.766 1 98.75 229 LEU A C 1
ATOM 1669 O O . LEU A 1 229 ? -6.129 17.234 23.625 1 98.75 229 LEU A O 1
ATOM 1673 N N . VAL A 1 230 ? -7.398 16.812 21.859 1 98.69 230 VAL A N 1
ATOM 1674 C CA . VAL A 1 230 ? -7.973 18.156 21.844 1 98.69 230 VAL A CA 1
ATOM 1675 C C . VAL A 1 230 ? -8.805 18.375 23.109 1 98.69 230 VAL A C 1
ATOM 1677 O O . VAL A 1 230 ? -8.727 19.422 23.734 1 98.69 230 VAL A O 1
ATOM 1680 N N . ARG A 1 231 ? -9.547 17.375 23.516 1 98.44 231 ARG A N 1
ATOM 1681 C CA . ARG A 1 231 ? -10.336 17.453 24.75 1 98.44 231 ARG A CA 1
ATOM 1682 C C . ARG A 1 231 ? -9.43 17.594 25.969 1 98.44 231 ARG A C 1
ATOM 1684 O O . ARG A 1 231 ? -9.734 18.344 26.891 1 98.44 231 ARG A O 1
ATOM 1691 N N . GLN A 1 232 ? -8.375 16.828 25.969 1 98.56 232 GLN A N 1
ATOM 1692 C CA . GLN A 1 232 ? -7.406 16.906 27.047 1 98.56 232 GLN A CA 1
ATOM 1693 C C . GLN A 1 232 ? -6.801 18.312 27.141 1 98.56 232 GLN A C 1
ATOM 1695 O O . GLN A 1 232 ? -6.582 18.828 28.25 1 98.56 232 GLN A O 1
ATOM 1700 N N . CYS A 1 233 ? -6.531 18.812 26 1 98.56 233 CYS A N 1
ATOM 1701 C CA . CYS A 1 233 ? -5.996 20.172 25.953 1 98.56 233 CYS A CA 1
ATOM 1702 C C . CYS A 1 233 ? -6.957 21.156 26.609 1 98.56 233 CYS A C 1
ATOM 1704 O O . CYS A 1 233 ? -6.539 22 27.406 1 98.56 233 CYS A O 1
ATOM 1706 N N . ALA A 1 234 ? -8.227 21.031 26.312 1 97.94 234 ALA A N 1
ATOM 1707 C CA . ALA A 1 234 ? -9.258 21.891 26.875 1 97.94 234 ALA A CA 1
ATOM 1708 C C . ALA A 1 234 ? -9.352 21.734 28.391 1 97.94 234 ALA A C 1
ATOM 1710 O O . ALA A 1 234 ? -9.695 22.688 29.109 1 97.94 234 ALA A O 1
ATOM 1711 N N . ALA A 1 235 ? -8.953 20.625 28.906 1 97.81 235 ALA A N 1
ATOM 1712 C CA . ALA A 1 235 ? -9.102 20.312 30.328 1 97.81 235 ALA A CA 1
ATOM 1713 C C . ALA A 1 235 ? -7.875 20.75 31.109 1 97.81 235 ALA A C 1
ATOM 1715 O O . ALA A 1 235 ? -7.871 20.703 32.344 1 97.81 235 ALA A O 1
ATOM 1716 N N . LEU A 1 236 ? -6.855 21.078 30.422 1 97 236 LEU A N 1
ATOM 1717 C CA . LEU A 1 236 ? -5.656 21.547 31.109 1 97 236 LEU A CA 1
ATOM 1718 C C . LEU A 1 236 ? -5.945 22.812 31.891 1 97 236 LEU A C 1
ATOM 1720 O O . LEU A 1 236 ? -6.887 23.547 31.578 1 97 236 LEU A O 1
ATOM 1724 N N . PRO A 1 237 ? -5.055 23.047 32.906 1 92.94 237 PRO A N 1
ATOM 1725 C CA . PRO A 1 237 ? -5.164 24.359 33.562 1 92.94 237 PRO A CA 1
ATOM 1726 C C . PRO A 1 237 ? -4.996 25.5 32.562 1 92.94 237 PRO A C 1
ATOM 1728 O O . PRO A 1 237 ? -4.008 25.547 31.828 1 92.94 237 PRO A O 1
ATOM 1731 N N . GLY A 1 238 ? -5.957 26.422 32.469 1 94.25 238 GLY A N 1
ATOM 1732 C CA . GLY A 1 238 ? -5.922 27.547 31.531 1 94.25 238 GLY A CA 1
ATOM 1733 C C . GLY A 1 238 ? -6.434 27.203 30.156 1 94.25 238 GLY A C 1
ATOM 1734 O O . GLY A 1 238 ? -6.578 28.078 29.297 1 94.25 238 GLY A O 1
ATOM 1735 N N . GLY A 1 239 ? -6.676 25.938 29.938 1 96.06 239 GLY A N 1
ATOM 1736 C CA . GLY A 1 239 ? -7.23 25.484 28.672 1 96.06 239 GLY A CA 1
ATOM 1737 C C . GLY A 1 239 ? -6.246 25.594 27.516 1 96.06 239 GLY A C 1
ATOM 1738 O O . GLY A 1 239 ? -6.637 25.891 26.391 1 96.06 239 GLY A O 1
ATOM 1739 N N . ARG A 1 240 ? -5.02 25.484 27.875 1 97 240 ARG A N 1
ATOM 1740 C CA . ARG A 1 240 ? -3.977 25.641 26.859 1 97 240 ARG A CA 1
ATOM 1741 C C . ARG A 1 240 ? -2.842 24.641 27.078 1 97 240 ARG A C 1
ATOM 1743 O O . ARG A 1 240 ? -2.502 24.328 28.219 1 97 240 ARG A O 1
ATOM 1750 N N . LEU A 1 241 ? -2.299 24.203 26.047 1 97.69 241 LEU A N 1
ATOM 1751 C CA . LEU A 1 241 ? -1.108 23.359 26.094 1 97.69 241 LEU A CA 1
ATOM 1752 C C . LEU A 1 241 ? 0.158 24.203 26.141 1 97.69 241 LEU A C 1
ATOM 1754 O O . LEU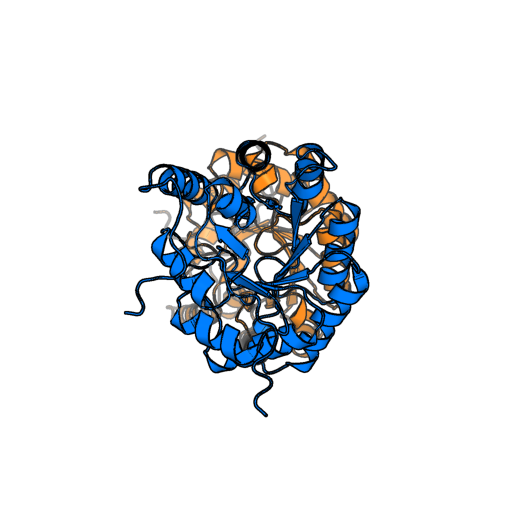 A 1 241 ? 0.416 25 25.234 1 97.69 241 LEU A O 1
ATOM 1758 N N . ASP A 1 242 ? 0.928 24.016 27.141 1 96.62 242 ASP A N 1
ATOM 1759 C CA . ASP A 1 242 ? 2.195 24.734 27.266 1 96.62 242 ASP A CA 1
ATOM 1760 C C . ASP A 1 242 ? 3.252 24.141 26.344 1 96.62 242 ASP A C 1
ATOM 1762 O O . ASP A 1 242 ? 3.559 22.938 26.422 1 96.62 242 ASP A O 1
ATOM 1766 N N . ILE A 1 243 ? 3.826 24.906 25.438 1 96.31 243 ILE A N 1
ATOM 1767 C CA . ILE A 1 243 ? 4.828 24.453 24.484 1 96.31 243 ILE A CA 1
ATOM 1768 C C . ILE A 1 243 ? 6.215 24.906 24.938 1 96.31 243 ILE A C 1
ATOM 1770 O O . ILE A 1 243 ? 7.215 24.234 24.656 1 96.31 243 ILE A O 1
ATOM 1774 N N . ALA A 1 244 ? 6.441 26.047 25.469 1 87.88 244 ALA A N 1
ATOM 1775 C CA . ALA A 1 244 ? 7.711 26.641 25.859 1 87.88 244 ALA A CA 1
ATOM 1776 C C . ALA A 1 244 ? 8.445 25.766 26.875 1 87.88 244 ALA A C 1
ATOM 1778 O O . ALA A 1 244 ? 9.68 25.688 26.859 1 87.88 244 ALA A O 1
ATOM 1779 N N . GLY A 1 245 ? 7.895 24.641 27.328 1 69.44 245 GLY A N 1
ATOM 1780 C CA . GLY A 1 245 ? 8.516 23.734 28.281 1 69.44 245 GLY A CA 1
ATOM 1781 C C . GLY A 1 245 ? 9.32 24.453 29.344 1 69.44 245 GLY A C 1
ATOM 1782 O O . GLY A 1 245 ? 9.562 25.656 29.25 1 69.44 245 GLY A O 1
ATOM 1783 N N . LYS A 1 246 ? 9.438 24.047 30.609 1 50.53 246 LYS A N 1
ATOM 1784 C CA . LYS A 1 246 ? 10.453 24.469 31.562 1 50.53 246 LYS A CA 1
ATOM 1785 C C . LYS A 1 246 ? 11.859 24.234 31.016 1 50.53 246 LYS A C 1
ATOM 1787 O O . LYS A 1 246 ? 12.109 23.25 30.328 1 50.53 246 LYS A O 1
ATOM 1792 N N . ALA A 1 247 ? 12.594 25.281 30.531 1 42.5 247 ALA A N 1
ATOM 1793 C CA . ALA A 1 247 ? 14.031 25.047 30.375 1 42.5 247 ALA A CA 1
ATOM 1794 C C . ALA A 1 247 ? 14.516 23.953 31.328 1 42.5 247 ALA A C 1
ATOM 1796 O O . ALA A 1 247 ? 14.414 24.109 32.562 1 42.5 247 ALA A O 1
ATOM 1797 N N . GLY A 1 248 ? 13.992 22.594 31.109 1 32.22 248 GLY A N 1
ATOM 1798 C CA . GLY A 1 248 ? 14.789 21.766 31.984 1 32.22 248 GLY A CA 1
ATOM 1799 C C . GLY A 1 248 ? 16.281 22.016 31.859 1 32.22 248 GLY A C 1
ATOM 1800 O O . GLY A 1 248 ? 16.734 22.547 30.859 1 32.22 248 GLY A O 1
ATOM 1801 N N . MET B 1 1 ? -28.844 -32.531 -12.586 1 27.58 1 MET B N 1
ATOM 1802 C CA . MET B 1 1 ? -27.547 -33.094 -12.953 1 27.58 1 MET B CA 1
ATOM 1803 C C . MET B 1 1 ? -26.422 -32.125 -12.562 1 27.58 1 MET B C 1
ATOM 1805 O O . MET B 1 1 ? -26.406 -30.984 -12.984 1 27.58 1 MET B O 1
ATOM 1809 N N . ASN B 1 2 ? -25.984 -32.094 -11.312 1 28.12 2 ASN B N 1
ATOM 1810 C CA . ASN B 1 2 ? -25 -31.281 -10.617 1 28.12 2 ASN B CA 1
ATOM 1811 C C . ASN B 1 2 ? -23.719 -31.141 -11.422 1 28.12 2 ASN B C 1
ATOM 1813 O O . ASN B 1 2 ? -23.016 -32.125 -11.656 1 28.12 2 ASN B O 1
ATOM 1817 N N . ASN B 1 3 ? -23.719 -30.422 -12.516 1 30 3 ASN B N 1
ATOM 1818 C CA . ASN B 1 3 ? -22.547 -30.188 -13.336 1 30 3 ASN B CA 1
ATOM 1819 C C . ASN B 1 3 ? -21.312 -29.938 -12.484 1 30 3 ASN B C 1
ATOM 1821 O O . ASN B 1 3 ? -21.016 -28.797 -12.117 1 30 3 ASN B O 1
ATOM 1825 N N . ILE B 1 4 ? -21.062 -30.562 -11.422 1 39 4 ILE B N 1
ATOM 1826 C CA . ILE B 1 4 ? -19.828 -30.672 -10.672 1 39 4 ILE B CA 1
ATOM 1827 C C . ILE B 1 4 ? -18.641 -30.703 -11.633 1 39 4 ILE B C 1
ATOM 1829 O O . ILE B 1 4 ? -18.359 -31.734 -12.258 1 39 4 ILE B O 1
ATOM 1833 N N . SER B 1 5 ? -18.484 -29.734 -12.523 1 41.97 5 SER B N 1
ATOM 1834 C CA . SER B 1 5 ? -17.656 -29.359 -13.664 1 41.97 5 SER B CA 1
ATOM 1835 C C . SER B 1 5 ? -16.203 -29.812 -13.477 1 41.97 5 SER B C 1
ATOM 1837 O O . SER B 1 5 ? -15.812 -30.188 -12.375 1 41.97 5 SER B O 1
ATOM 1839 N N . ASN B 1 6 ? -15.336 -29.688 -14.602 1 43.91 6 ASN B N 1
ATOM 1840 C CA . ASN B 1 6 ? -13.984 -29.953 -15.094 1 43.91 6 ASN B CA 1
ATOM 1841 C C . ASN B 1 6 ? -12.93 -29.516 -14.086 1 43.91 6 ASN B C 1
ATOM 1843 O O . ASN B 1 6 ? -12.227 -28.531 -14.305 1 43.91 6 ASN B O 1
ATOM 1847 N N . ARG B 1 7 ? -13.312 -29.531 -12.859 1 55.62 7 ARG B N 1
ATOM 1848 C CA . ARG B 1 7 ? -12.188 -29.203 -11.992 1 55.62 7 ARG B CA 1
ATOM 1849 C C . ARG B 1 7 ? -11.023 -30.172 -12.211 1 55.62 7 ARG B C 1
ATOM 1851 O O . ARG B 1 7 ? -11.211 -31.391 -12.18 1 55.62 7 ARG B O 1
ATOM 1858 N N . ARG B 1 8 ? -9.977 -29.75 -12.859 1 62.12 8 ARG B N 1
ATOM 1859 C CA . ARG B 1 8 ? -8.758 -30.516 -13.062 1 62.12 8 ARG B CA 1
ATOM 1860 C C . ARG B 1 8 ? -8.312 -31.188 -11.766 1 62.12 8 ARG B C 1
ATOM 1862 O O . ARG B 1 8 ? -8.164 -30.531 -10.734 1 62.12 8 ARG B O 1
ATOM 1869 N N . GLN B 1 9 ? -8.492 -32.438 -11.68 1 81.56 9 GLN B N 1
ATOM 1870 C CA . GLN B 1 9 ? -7.984 -33.219 -10.555 1 81.56 9 GLN B CA 1
ATOM 1871 C C . GLN B 1 9 ? -6.488 -33 -10.359 1 81.56 9 GLN B C 1
ATOM 1873 O O . GLN B 1 9 ? -5.727 -32.969 -11.328 1 81.56 9 GLN B O 1
ATOM 1878 N N . PRO B 1 10 ? -6.16 -32.656 -9.102 1 89.12 10 PRO B N 1
ATOM 1879 C CA . PRO B 1 10 ? -4.719 -32.531 -8.867 1 89.12 10 PRO B CA 1
ATOM 1880 C C . PRO B 1 10 ? -3.953 -33.812 -9.188 1 89.12 10 PRO B C 1
ATOM 1882 O O . PRO B 1 10 ? -4.535 -34.906 -9.18 1 89.12 10 PRO B O 1
ATOM 1885 N N . PRO B 1 11 ? -2.766 -33.688 -9.57 1 92.38 11 PRO B N 1
ATOM 1886 C CA . PRO B 1 11 ? -1.953 -34.906 -9.781 1 92.38 11 PRO B CA 1
ATOM 1887 C C . PRO B 1 11 ? -1.795 -35.719 -8.508 1 92.38 11 PRO B C 1
ATOM 1889 O O . PRO B 1 11 ? -1.978 -35.219 -7.402 1 92.38 11 PRO B O 1
ATOM 1892 N N . ALA B 1 12 ? -1.441 -36.938 -8.68 1 94.56 12 ALA B N 1
ATOM 1893 C CA . ALA B 1 12 ? -1.257 -37.844 -7.543 1 94.56 12 ALA B CA 1
ATOM 1894 C C . ALA B 1 12 ? -0.011 -37.469 -6.742 1 94.56 12 ALA B C 1
ATOM 1896 O O . ALA B 1 12 ? 0.032 -37.656 -5.523 1 94.56 12 ALA B O 1
ATOM 1897 N N . SER B 1 13 ? 0.979 -37.031 -7.426 1 96.12 13 SER B N 1
ATOM 1898 C CA . SER B 1 13 ? 2.23 -36.625 -6.805 1 96.12 13 SER B CA 1
ATOM 1899 C C . SER B 1 13 ? 2.928 -35.531 -7.633 1 96.12 13 SER B C 1
ATOM 1901 O O . SER B 1 13 ? 2.562 -35.312 -8.789 1 96.12 13 SER B O 1
ATOM 1903 N N . LEU B 1 14 ? 3.893 -34.906 -7.008 1 97.12 14 LEU B N 1
ATOM 1904 C CA . LEU B 1 14 ? 4.629 -33.844 -7.668 1 97.12 14 LEU B CA 1
ATOM 1905 C C . LEU B 1 14 ? 6.133 -34.031 -7.492 1 97.12 14 LEU B C 1
ATOM 1907 O O . LEU B 1 14 ? 6.609 -34.219 -6.375 1 97.12 14 LEU B O 1
ATOM 1911 N N . ALA B 1 15 ? 6.832 -34 -8.664 1 97.94 15 ALA B N 1
ATOM 1912 C CA . ALA B 1 15 ? 8.289 -33.875 -8.578 1 97.94 15 ALA B CA 1
ATOM 1913 C C . ALA B 1 15 ? 8.688 -32.469 -8.195 1 97.94 15 ALA B C 1
ATOM 1915 O O . ALA B 1 15 ? 7.887 -31.531 -8.305 1 97.94 15 ALA B O 1
ATOM 1916 N N . PRO B 1 16 ? 9.922 -32.25 -7.719 1 98.25 16 PRO B N 1
ATOM 1917 C CA . PRO B 1 16 ? 10.375 -30.938 -7.281 1 98.25 16 PRO B CA 1
ATOM 1918 C C . PRO B 1 16 ? 10.242 -29.875 -8.367 1 98.25 16 PRO B C 1
ATOM 1920 O O . PRO B 1 16 ?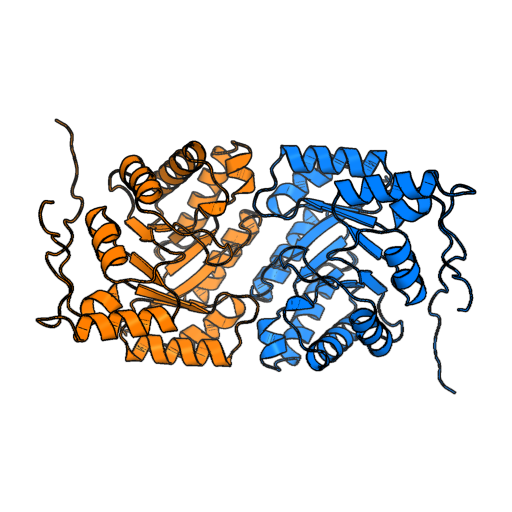 9.789 -28.766 -8.094 1 98.25 16 PRO B O 1
ATOM 1923 N N . ARG B 1 17 ? 10.547 -30.25 -9.562 1 97.44 17 ARG B N 1
ATOM 1924 C CA . ARG B 1 17 ? 10.484 -29.281 -10.656 1 97.44 17 ARG B CA 1
ATOM 1925 C C . ARG B 1 17 ? 9.039 -28.875 -10.938 1 97.44 17 ARG B C 1
ATOM 1927 O O . ARG B 1 17 ? 8.773 -27.719 -11.281 1 97.44 17 ARG B O 1
ATOM 1934 N N . ASP B 1 18 ? 8.172 -29.828 -10.836 1 98.06 18 ASP B N 1
ATOM 1935 C CA . ASP B 1 18 ? 6.754 -29.547 -11.031 1 98.06 18 ASP B CA 1
ATOM 1936 C C . ASP B 1 18 ? 6.207 -28.672 -9.898 1 98.06 18 ASP B C 1
ATOM 1938 O O . ASP B 1 18 ? 5.355 -27.812 -10.125 1 98.06 18 ASP B O 1
ATOM 1942 N N . LEU B 1 19 ? 6.668 -28.938 -8.656 1 98.56 19 LEU B N 1
ATOM 1943 C CA . LEU B 1 19 ? 6.297 -28.094 -7.527 1 98.56 19 LEU B CA 1
ATOM 1944 C C . LEU B 1 19 ? 6.738 -26.656 -7.762 1 98.56 19 LEU B C 1
ATOM 1946 O O . LEU B 1 19 ? 5.949 -25.719 -7.59 1 98.56 19 LEU B O 1
ATOM 1950 N N . ALA B 1 20 ? 7.977 -26.469 -8.195 1 98.69 20 ALA B N 1
ATOM 1951 C CA . ALA B 1 20 ? 8.508 -25.141 -8.477 1 98.69 20 ALA B CA 1
ATOM 1952 C C . ALA B 1 20 ? 7.672 -24.422 -9.523 1 98.69 20 ALA B C 1
ATOM 1954 O O . ALA B 1 20 ? 7.422 -23.219 -9.414 1 98.69 20 ALA B O 1
ATOM 1955 N N . ALA B 1 21 ? 7.152 -25.156 -10.469 1 98.5 21 ALA B N 1
ATOM 1956 C CA . ALA B 1 21 ? 6.398 -24.609 -11.586 1 98.5 21 ALA B CA 1
ATOM 1957 C C . ALA B 1 21 ? 4.992 -24.203 -11.156 1 98.5 21 ALA B C 1
ATOM 1959 O O . ALA B 1 21 ? 4.199 -23.719 -11.969 1 98.5 21 ALA B O 1
ATOM 1960 N N . LEU B 1 22 ? 4.648 -24.297 -9.859 1 98.5 22 LEU B N 1
ATOM 1961 C CA . LEU B 1 22 ? 3.373 -23.844 -9.32 1 98.5 22 LEU B CA 1
ATOM 1962 C C . LEU B 1 22 ? 3.572 -22.656 -8.367 1 98.5 22 LEU B C 1
ATOM 1964 O O . LEU B 1 22 ? 2.602 -22.109 -7.852 1 98.5 22 LEU B O 1
ATOM 1968 N N . ILE B 1 23 ? 4.805 -22.266 -8.164 1 98.81 23 ILE B N 1
ATOM 1969 C CA . ILE B 1 23 ? 5.098 -21.312 -7.094 1 98.81 23 ILE B CA 1
ATOM 1970 C C . ILE B 1 23 ? 5.539 -19.984 -7.691 1 98.81 23 ILE B C 1
ATOM 1972 O O . ILE B 1 23 ? 6.453 -19.938 -8.523 1 98.81 23 ILE B O 1
ATOM 1976 N N . ASP B 1 24 ? 4.875 -18.922 -7.297 1 98.75 24 ASP B N 1
ATOM 1977 C CA . ASP B 1 24 ? 5.34 -17.562 -7.473 1 98.75 24 ASP B CA 1
ATOM 1978 C C . ASP B 1 24 ? 6.25 -17.125 -6.32 1 98.75 24 ASP B C 1
ATOM 1980 O O . ASP B 1 24 ? 5.941 -17.391 -5.156 1 98.75 24 ASP B O 1
ATOM 1984 N N . ILE B 1 25 ? 7.309 -16.453 -6.645 1 98.81 25 ILE B N 1
ATOM 1985 C CA . ILE B 1 25 ? 8.086 -15.758 -5.629 1 98.81 25 ILE B CA 1
ATOM 1986 C C . ILE B 1 25 ? 8.094 -14.258 -5.926 1 98.81 25 ILE B C 1
ATOM 1988 O O . ILE B 1 25 ? 7.773 -13.844 -7.043 1 98.81 25 ILE B O 1
ATOM 1992 N N . SER B 1 26 ? 8.391 -13.469 -4.848 1 98.81 26 SER B N 1
ATOM 1993 C CA . SER B 1 26 ? 8.203 -12.039 -5.09 1 98.81 26 SER B CA 1
ATOM 1994 C C . SER B 1 26 ? 9.125 -11.203 -4.207 1 98.81 26 SER B C 1
ATOM 1996 O O . SER B 1 26 ? 9.617 -11.688 -3.184 1 98.81 26 SER B O 1
ATOM 1998 N N . ALA B 1 27 ? 9.477 -10.047 -4.648 1 98.62 27 ALA B N 1
ATOM 1999 C CA . ALA B 1 27 ? 10.031 -8.914 -3.908 1 98.62 27 ALA B CA 1
ATOM 2000 C C . ALA B 1 27 ? 9.102 -7.711 -3.969 1 98.62 27 ALA B C 1
ATOM 2002 O O . ALA B 1 27 ? 9.336 -6.777 -4.742 1 98.62 27 ALA B O 1
ATOM 2003 N N . VAL B 1 28 ? 8.055 -7.73 -3.066 1 98.62 28 VAL B N 1
ATOM 2004 C CA . VAL B 1 28 ? 7.004 -6.734 -3.236 1 98.62 28 VAL B CA 1
ATOM 2005 C C . VAL B 1 28 ? 6.777 -5.988 -1.923 1 98.62 28 VAL B C 1
ATOM 2007 O O . VAL B 1 28 ? 5.703 -5.426 -1.698 1 98.62 28 VAL B O 1
ATOM 2010 N N . GLN B 1 29 ? 7.734 -6.07 -1.011 1 97.81 29 GLN B N 1
ATOM 2011 C CA . GLN B 1 29 ? 7.699 -5.18 0.144 1 97.81 29 GLN B CA 1
ATOM 2012 C C . GLN B 1 29 ? 8.305 -3.818 -0.194 1 97.81 29 GLN B C 1
ATOM 2014 O O . GLN B 1 29 ? 9.094 -3.699 -1.134 1 97.81 29 GLN B O 1
ATOM 2019 N N . ALA B 1 30 ? 7.922 -2.859 0.584 1 98.06 30 ALA B N 1
ATOM 2020 C CA . ALA B 1 30 ? 8.359 -1.492 0.322 1 98.06 30 ALA B CA 1
ATOM 2021 C C . ALA B 1 30 ? 9.883 -1.388 0.357 1 98.06 30 ALA B C 1
ATOM 2023 O O . ALA B 1 30 ? 10.477 -0.59 -0.374 1 98.06 30 ALA B O 1
ATOM 2024 N N . PHE B 1 31 ? 10.516 -2.254 1.199 1 98.19 31 PHE B N 1
ATOM 2025 C CA . PHE B 1 31 ? 11.938 -2.096 1.474 1 98.19 31 PHE B CA 1
ATOM 2026 C C . PHE B 1 31 ? 12.773 -2.912 0.495 1 98.19 31 PHE B C 1
ATOM 2028 O O . PHE B 1 31 ? 14 -2.906 0.566 1 98.19 31 PHE B O 1
ATOM 2035 N N . HIS B 1 32 ? 12.125 -3.676 -0.375 1 98.75 32 HIS B N 1
ATOM 2036 C CA . HIS B 1 32 ? 12.891 -4.461 -1.334 1 98.75 32 HIS B CA 1
ATOM 2037 C C . HIS B 1 32 ? 13.695 -3.559 -2.266 1 98.75 32 HIS B C 1
ATOM 2039 O O . HIS B 1 32 ? 13.164 -2.592 -2.814 1 98.75 32 HIS B O 1
ATOM 2045 N N . THR B 1 33 ? 14.953 -3.934 -2.494 1 98.88 33 THR B N 1
ATOM 2046 C CA . THR B 1 33 ? 15.906 -3.131 -3.254 1 98.88 33 THR B CA 1
ATOM 2047 C C . THR B 1 33 ? 16.109 -3.715 -4.648 1 98.88 33 THR B C 1
ATOM 2049 O O . THR B 1 33 ? 15.594 -4.789 -4.961 1 98.88 33 THR B O 1
ATOM 2052 N N . GLU B 1 34 ? 16.875 -2.896 -5.41 1 98.88 34 GLU B N 1
ATOM 2053 C CA . GLU B 1 34 ? 17.359 -3.416 -6.691 1 98.88 34 GLU B CA 1
ATOM 2054 C C . GLU B 1 34 ? 18.094 -4.738 -6.504 1 98.88 34 GLU B C 1
ATOM 2056 O O . GLU B 1 34 ? 17.922 -5.672 -7.289 1 98.88 34 GLU B O 1
ATOM 2061 N N . ALA B 1 35 ? 18.953 -4.828 -5.523 1 98.94 35 ALA B N 1
ATOM 2062 C CA . ALA B 1 35 ? 19.703 -6.051 -5.254 1 98.94 35 ALA B CA 1
ATOM 2063 C C . ALA B 1 35 ? 18.766 -7.219 -4.961 1 98.94 35 ALA B C 1
ATOM 2065 O O . ALA B 1 35 ? 19 -8.344 -5.41 1 98.94 35 ALA B O 1
ATOM 2066 N N . ASP B 1 36 ? 17.75 -6.984 -4.172 1 98.88 36 ASP B N 1
ATOM 2067 C CA . ASP B 1 36 ? 16.75 -8.016 -3.881 1 98.88 36 ASP B CA 1
ATOM 2068 C C . ASP B 1 36 ? 16.109 -8.523 -5.16 1 98.88 36 ASP B C 1
ATOM 2070 O O . ASP B 1 36 ? 15.867 -9.727 -5.305 1 98.88 36 ASP B O 1
ATOM 2074 N N . VAL B 1 37 ? 15.789 -7.594 -6.09 1 98.94 37 VAL B N 1
ATOM 2075 C CA . VAL B 1 37 ? 15.125 -7.953 -7.336 1 98.94 37 VAL B CA 1
ATOM 2076 C C . VAL B 1 37 ? 16.078 -8.766 -8.211 1 98.94 37 VAL B C 1
ATOM 2078 O O . VAL B 1 37 ? 15.656 -9.742 -8.844 1 98.94 37 VAL B O 1
ATOM 2081 N N . ARG B 1 38 ? 17.312 -8.391 -8.25 1 98.94 38 ARG B N 1
ATOM 2082 C CA . ARG B 1 38 ? 18.312 -9.164 -9 1 98.94 38 ARG B CA 1
ATOM 2083 C C . ARG B 1 38 ? 18.438 -10.57 -8.445 1 98.94 38 ARG B C 1
ATOM 2085 O O . ARG B 1 38 ? 18.484 -11.547 -9.203 1 98.94 38 ARG B O 1
ATOM 2092 N N . GLU B 1 39 ? 18.5 -10.672 -7.148 1 98.88 39 GLU B N 1
ATOM 2093 C CA . GLU B 1 39 ? 18.562 -11.984 -6.504 1 98.88 39 GLU B CA 1
ATOM 2094 C C . GLU B 1 39 ? 17.312 -12.805 -6.793 1 98.88 39 GLU B C 1
ATOM 2096 O O . GLU B 1 39 ? 17.406 -14 -7.082 1 98.88 39 GLU B O 1
ATOM 2101 N N . LEU B 1 40 ? 16.219 -12.18 -6.66 1 98.94 40 LEU B N 1
ATOM 2102 C CA . LEU B 1 40 ? 14.938 -12.812 -6.957 1 98.94 40 LEU B CA 1
ATOM 2103 C C . LEU B 1 40 ? 14.945 -13.422 -8.352 1 98.94 40 LEU B C 1
ATOM 2105 O O . LEU B 1 40 ? 14.547 -14.578 -8.539 1 98.94 40 LEU B O 1
ATOM 2109 N N . ALA B 1 41 ? 15.32 -12.617 -9.336 1 98.81 41 ALA B N 1
ATOM 2110 C CA . ALA B 1 41 ? 15.359 -13.07 -10.719 1 98.81 41 ALA B CA 1
ATOM 2111 C C . ALA B 1 41 ? 16.266 -14.289 -10.875 1 98.81 41 ALA B C 1
ATOM 2113 O O . ALA B 1 41 ? 15.891 -15.266 -11.523 1 98.81 41 ALA B O 1
ATOM 2114 N N . GLY B 1 42 ? 17.422 -14.18 -10.297 1 98.75 42 GLY B N 1
ATOM 2115 C CA . GLY B 1 42 ? 18.359 -15.297 -10.367 1 98.75 42 GLY B CA 1
ATOM 2116 C C . GLY B 1 42 ? 17.797 -16.578 -9.789 1 98.75 42 GLY B C 1
ATOM 2117 O O . GLY B 1 42 ? 17.875 -17.641 -10.414 1 98.75 42 GLY B O 1
ATOM 2118 N N . ILE B 1 43 ? 17.203 -16.5 -8.664 1 98.88 43 ILE B N 1
ATOM 2119 C CA . ILE B 1 43 ? 16.625 -17.656 -7.984 1 98.88 43 ILE B CA 1
ATOM 2120 C C . ILE B 1 43 ? 15.461 -18.219 -8.797 1 98.88 43 ILE B C 1
ATOM 2122 O O . ILE B 1 43 ? 15.352 -19.422 -8.992 1 98.88 43 ILE B O 1
ATOM 2126 N N . ALA B 1 44 ? 14.625 -17.297 -9.266 1 98.88 44 ALA B N 1
ATOM 2127 C CA . ALA B 1 44 ? 13.445 -17.719 -10.023 1 98.88 44 ALA B CA 1
ATOM 2128 C C . ALA B 1 44 ? 13.836 -18.547 -11.234 1 98.88 44 ALA B C 1
ATOM 2130 O O . ALA B 1 44 ? 13.266 -19.625 -11.469 1 98.88 44 ALA B O 1
ATOM 2131 N N . VAL B 1 45 ? 14.805 -18.094 -11.953 1 98.62 45 VAL B N 1
ATOM 2132 C CA . VAL B 1 45 ? 15.25 -18.75 -13.172 1 98.62 45 VAL B CA 1
ATOM 2133 C C . VAL B 1 45 ? 15.961 -20.047 -12.836 1 98.62 45 VAL B C 1
ATOM 2135 O O . VAL B 1 45 ? 15.664 -21.094 -13.414 1 98.62 45 VAL B O 1
ATOM 2138 N N . ALA B 1 46 ? 16.859 -20.031 -11.859 1 98.12 46 ALA B N 1
ATOM 2139 C CA . ALA B 1 46 ? 17.656 -21.188 -11.508 1 98.12 46 ALA B CA 1
ATOM 2140 C C . ALA B 1 46 ? 16.781 -22.328 -10.984 1 98.12 46 ALA B C 1
ATOM 2142 O O . ALA B 1 46 ? 17.031 -23.5 -11.297 1 98.12 46 ALA B O 1
ATOM 2143 N N . GLU B 1 47 ? 15.75 -22.016 -10.195 1 98.12 47 GLU B N 1
ATOM 2144 C CA . GLU B 1 47 ? 14.938 -23.016 -9.523 1 98.12 47 GLU B CA 1
ATOM 2145 C C . GLU B 1 47 ? 13.727 -23.406 -10.367 1 98.12 47 GLU B C 1
ATOM 2147 O O . GLU B 1 47 ? 13.039 -24.375 -10.07 1 98.12 47 GLU B O 1
ATOM 2152 N N . GLY B 1 48 ? 13.445 -22.641 -11.359 1 98.19 48 GLY B N 1
ATOM 2153 C CA . GLY B 1 48 ? 12.328 -22.938 -12.242 1 98.19 48 GLY B CA 1
ATOM 2154 C C . GLY B 1 48 ? 10.984 -22.547 -11.648 1 98.19 48 GLY B C 1
ATOM 2155 O O . GLY B 1 48 ? 9.984 -23.25 -11.859 1 98.19 48 GLY B O 1
ATOM 2156 N N . PHE B 1 49 ? 10.945 -21.531 -10.828 1 98.88 49 PHE B N 1
ATOM 2157 C CA . PHE B 1 49 ? 9.672 -21.016 -10.336 1 98.88 49 PHE B CA 1
ATOM 2158 C C . PHE B 1 49 ? 8.867 -20.391 -11.477 1 98.88 49 PHE B C 1
ATOM 2160 O O . PHE B 1 49 ? 9.438 -19.781 -12.383 1 98.88 49 PHE B O 1
ATOM 2167 N N . ILE B 1 50 ? 7.57 -20.531 -11.43 1 98.69 50 ILE B N 1
ATOM 2168 C CA . ILE B 1 50 ? 6.73 -20.188 -12.578 1 98.69 50 ILE B CA 1
ATOM 2169 C C . ILE B 1 50 ? 6.723 -18.672 -12.781 1 98.69 50 ILE B C 1
ATOM 2171 O O . ILE B 1 50 ? 6.629 -18.203 -13.914 1 98.69 50 ILE B O 1
ATOM 2175 N N . ALA B 1 51 ? 6.805 -17.906 -11.664 1 98.81 51 ALA B N 1
ATOM 2176 C CA . ALA B 1 51 ? 6.766 -16.453 -11.852 1 98.81 51 ALA B CA 1
ATOM 2177 C C . ALA B 1 51 ? 7.555 -15.75 -10.758 1 98.81 51 ALA B C 1
ATOM 2179 O O . ALA B 1 51 ? 7.652 -16.234 -9.625 1 98.81 51 ALA B O 1
ATOM 2180 N N . ALA B 1 52 ? 8.117 -14.633 -11.102 1 98.94 52 ALA B N 1
ATOM 2181 C CA . ALA B 1 52 ? 8.711 -13.656 -10.195 1 98.94 52 ALA B CA 1
ATOM 2182 C C . ALA B 1 52 ? 7.984 -12.32 -10.281 1 98.94 52 ALA B C 1
ATOM 2184 O O . ALA B 1 52 ? 7.699 -11.828 -11.383 1 98.94 52 ALA B O 1
ATOM 2185 N N . HIS B 1 53 ? 7.68 -11.758 -9.172 1 98.88 53 HIS B N 1
ATOM 2186 C CA . HIS B 1 53 ? 6.977 -10.477 -9.125 1 98.88 53 HIS B CA 1
ATOM 2187 C C . HIS B 1 53 ? 7.797 -9.43 -8.383 1 98.88 53 HIS B C 1
ATOM 2189 O O . HIS B 1 53 ? 8.43 -9.734 -7.363 1 98.88 53 HIS B O 1
ATOM 2195 N N . ALA B 1 54 ? 7.781 -8.25 -8.82 1 98.94 54 ALA B N 1
ATOM 2196 C CA . ALA B 1 54 ? 8.383 -7.098 -8.156 1 98.94 54 ALA B CA 1
ATOM 2197 C C . ALA B 1 54 ? 7.406 -5.922 -8.117 1 98.94 54 ALA B C 1
ATOM 2199 O O . ALA B 1 54 ? 6.41 -5.902 -8.844 1 98.94 54 ALA B O 1
ATOM 2200 N N . LEU B 1 55 ? 7.695 -4.93 -7.254 1 98.88 55 LEU B N 1
ATOM 2201 C CA . LEU B 1 55 ? 6.902 -3.707 -7.289 1 98.88 55 LEU B CA 1
ATOM 2202 C C . LEU B 1 55 ? 7.051 -3 -8.633 1 98.88 55 LEU B C 1
ATOM 2204 O O . LEU B 1 55 ? 8.078 -3.146 -9.305 1 98.88 55 LEU B O 1
ATOM 2208 N N . PRO B 1 56 ? 6.055 -2.197 -8.992 1 98.94 56 PRO B N 1
ATOM 2209 C CA . PRO B 1 56 ? 5.957 -1.649 -10.344 1 98.94 56 PRO B CA 1
ATOM 2210 C C . PRO B 1 56 ? 7.215 -0.896 -10.766 1 98.94 56 PRO B C 1
ATOM 2212 O O . PRO B 1 56 ? 7.652 -1.011 -11.914 1 98.94 56 PRO B O 1
ATOM 2215 N N . ASN B 1 57 ? 7.855 -0.206 -9.898 1 98.81 57 ASN B N 1
ATOM 2216 C CA . ASN B 1 57 ? 9.023 0.587 -10.266 1 98.81 57 ASN B CA 1
ATOM 2217 C C . ASN B 1 57 ? 10.195 -0.3 -10.672 1 98.81 57 ASN B C 1
ATOM 2219 O O . ASN B 1 57 ? 11.125 0.161 -11.336 1 98.81 57 ASN B O 1
ATOM 2223 N N . PHE B 1 58 ? 10.188 -1.606 -10.305 1 98.88 58 PHE B N 1
ATOM 2224 C CA . PHE B 1 58 ? 11.289 -2.516 -10.57 1 98.88 58 PHE B CA 1
ATOM 2225 C C . PHE B 1 58 ? 10.922 -3.523 -11.648 1 98.88 58 PHE B C 1
ATOM 2227 O O . PHE B 1 58 ? 11.734 -4.371 -12.023 1 98.88 58 PHE B O 1
ATOM 2234 N N . VAL B 1 59 ? 9.703 -3.439 -12.211 1 98.88 59 VAL B N 1
ATOM 2235 C CA . VAL B 1 59 ? 9.25 -4.418 -13.195 1 98.88 59 VAL B CA 1
ATOM 2236 C C . VAL B 1 59 ? 10.109 -4.32 -14.453 1 98.88 59 VAL B C 1
ATOM 2238 O O . VAL B 1 59 ? 10.508 -5.344 -15.023 1 98.88 59 VAL B O 1
ATOM 2241 N N . PRO B 1 60 ? 10.492 -3.094 -14.938 1 98.81 60 PRO B N 1
ATOM 2242 C CA . PRO B 1 60 ? 11.383 -3.055 -16.094 1 98.81 60 PRO B CA 1
ATOM 2243 C C . PRO B 1 60 ? 12.719 -3.746 -15.844 1 98.81 60 PRO B C 1
ATOM 2245 O O . PRO B 1 60 ? 13.234 -4.457 -16.703 1 98.81 60 PRO B O 1
ATOM 2248 N N . LEU B 1 61 ? 13.289 -3.561 -14.633 1 98.81 61 LEU B N 1
ATOM 2249 C CA . LEU B 1 61 ? 14.523 -4.25 -14.281 1 98.81 61 LEU B CA 1
ATOM 2250 C C . LEU B 1 61 ? 14.32 -5.762 -14.273 1 98.81 61 LEU B C 1
ATOM 2252 O O . LEU B 1 61 ? 15.102 -6.5 -14.867 1 98.81 61 LEU B O 1
ATOM 2256 N N . LEU B 1 62 ? 13.297 -6.211 -13.57 1 98.88 62 LEU B N 1
ATOM 2257 C CA . LEU B 1 62 ? 13 -7.637 -13.492 1 98.88 62 LEU B CA 1
ATOM 2258 C C . LEU B 1 62 ? 12.852 -8.242 -14.891 1 98.88 62 LEU B C 1
ATOM 2260 O O . LEU B 1 62 ? 13.391 -9.312 -15.164 1 98.88 62 LEU B O 1
ATOM 2264 N N . ARG B 1 63 ? 12.109 -7.512 -15.719 1 98.62 63 ARG B N 1
ATOM 2265 C CA . ARG B 1 63 ? 11.906 -7.965 -17.094 1 98.62 63 ARG B CA 1
ATOM 2266 C C . ARG B 1 63 ? 13.242 -8.141 -17.812 1 98.62 63 ARG B C 1
ATOM 2268 O O . ARG B 1 63 ? 13.422 -9.094 -18.562 1 98.62 63 ARG B O 1
ATOM 2275 N N . SER B 1 64 ? 14.141 -7.281 -17.594 1 98.56 64 SER B N 1
ATOM 2276 C CA . SER B 1 64 ? 15.438 -7.32 -18.266 1 98.56 64 SER B CA 1
ATOM 2277 C C . SER B 1 64 ? 16.281 -8.484 -17.781 1 98.56 64 SER B C 1
ATOM 2279 O O . SER B 1 64 ? 17.219 -8.914 -18.453 1 98.56 64 SER B O 1
ATOM 2281 N N . LEU B 1 65 ? 16.016 -8.977 -16.578 1 98.62 65 LEU B N 1
ATOM 2282 C CA . LEU B 1 65 ? 16.859 -9.984 -15.938 1 98.62 65 LEU B CA 1
ATOM 2283 C C . LEU B 1 65 ? 16.359 -11.391 -16.234 1 98.62 65 LEU B C 1
ATOM 2285 O O . LEU B 1 65 ? 17.125 -12.352 -16.203 1 98.62 65 LEU B O 1
ATOM 2289 N N . VAL B 1 66 ? 15.062 -11.539 -16.469 1 98.5 66 VAL B N 1
ATOM 2290 C CA . VAL B 1 66 ? 14.453 -12.844 -16.734 1 98.5 66 VAL B CA 1
ATOM 2291 C C . VAL B 1 66 ? 14.445 -13.117 -18.234 1 98.5 66 VAL B C 1
ATOM 2293 O O . VAL B 1 66 ? 13.891 -12.336 -19.016 1 98.5 66 VAL B O 1
ATOM 2296 N N . PRO B 1 67 ? 15.062 -14.188 -18.703 1 95.5 67 PRO B N 1
ATOM 2297 C CA . PRO B 1 67 ? 15.148 -14.469 -20.141 1 95.5 67 PRO B CA 1
ATOM 2298 C C . PRO B 1 67 ? 13.781 -14.562 -20.797 1 95.5 67 PRO B C 1
ATOM 2300 O O . PRO B 1 67 ? 12.859 -15.164 -20.25 1 95.5 67 PRO B O 1
ATOM 2303 N N . SER B 1 68 ? 13.758 -13.969 -22.016 1 90.12 68 SER B N 1
ATOM 2304 C CA . SER B 1 68 ? 12.539 -14.07 -22.812 1 90.12 68 SER B CA 1
ATOM 2305 C C . SER B 1 68 ? 12.336 -15.484 -23.344 1 90.12 68 SER B C 1
ATOM 2307 O O . SER B 1 68 ? 13.297 -16.141 -23.75 1 90.12 68 SER B O 1
ATOM 2309 N N . GLY B 1 69 ? 11.18 -15.969 -23.297 1 87.81 69 GLY B N 1
ATOM 2310 C CA . GLY B 1 69 ? 10.898 -17.297 -23.828 1 87.81 69 GLY B CA 1
ATOM 2311 C C . GLY B 1 69 ? 11.133 -18.406 -22.812 1 87.81 69 GLY B C 1
ATOM 2312 O O . GLY B 1 69 ? 10.906 -19.578 -23.109 1 87.81 69 GLY B O 1
ATOM 2313 N N . GLY B 1 70 ? 11.742 -18 -21.672 1 89.19 70 GLY B N 1
ATOM 2314 C CA . GLY B 1 70 ? 11.914 -19 -20.625 1 89.19 70 GLY B CA 1
ATOM 2315 C C . GLY B 1 70 ? 10.625 -19.344 -19.922 1 89.19 70 GLY B C 1
ATOM 2316 O O . GLY B 1 70 ? 9.547 -18.922 -20.328 1 89.19 70 GLY B O 1
ATOM 2317 N N . LEU B 1 71 ? 10.797 -20.203 -18.875 1 92.69 71 LEU B N 1
ATOM 2318 C CA . LEU B 1 71 ? 9.656 -20.75 -18.156 1 92.69 71 LEU B CA 1
ATOM 2319 C C . LEU B 1 71 ? 9.148 -19.75 -17.109 1 92.69 71 LEU B C 1
ATOM 2321 O O . LEU B 1 71 ? 7.953 -19.719 -16.797 1 92.69 71 LEU B O 1
ATOM 2325 N N . THR B 1 72 ? 10.039 -18.953 -16.656 1 98.31 72 THR B N 1
ATOM 2326 C CA . THR B 1 72 ? 9.703 -18.031 -15.57 1 98.31 72 THR B CA 1
ATOM 2327 C C . THR B 1 72 ? 9.008 -16.781 -16.125 1 98.31 72 THR B C 1
ATOM 2329 O O . THR B 1 72 ? 9.508 -16.141 -17.047 1 98.31 72 THR B O 1
ATOM 2332 N N . LEU B 1 73 ? 7.844 -16.469 -15.617 1 98.75 73 LEU B N 1
ATOM 2333 C CA . LEU B 1 73 ? 7.082 -15.281 -16 1 98.75 73 LEU B CA 1
ATOM 2334 C C . LEU B 1 73 ? 7.445 -14.094 -15.125 1 98.75 73 LEU B C 1
ATOM 2336 O O . LEU B 1 73 ? 7.84 -14.266 -13.969 1 98.75 73 LEU B O 1
ATOM 2340 N N . VAL B 1 74 ? 7.312 -12.922 -15.68 1 98.81 74 VAL B N 1
ATOM 2341 C CA . VAL B 1 74 ? 7.484 -11.664 -14.961 1 98.81 74 VAL B CA 1
ATOM 2342 C C . VAL B 1 74 ? 6.121 -11.055 -14.656 1 98.81 74 VAL B C 1
ATOM 2344 O O . VAL B 1 74 ? 5.246 -11.008 -15.523 1 98.81 74 VAL B O 1
ATOM 2347 N N . GLY B 1 75 ? 5.945 -10.641 -13.43 1 98.62 75 GLY B N 1
ATOM 2348 C CA . GLY B 1 75 ? 4.699 -9.992 -13.055 1 98.62 75 GLY B CA 1
ATOM 2349 C C . GLY B 1 75 ? 4.898 -8.844 -12.086 1 98.62 75 GLY B C 1
ATOM 2350 O O . GLY B 1 75 ? 6.031 -8.523 -11.711 1 98.62 75 GLY B O 1
ATOM 2351 N N . GLY B 1 76 ? 3.816 -8.172 -11.742 1 98.75 76 GLY B N 1
ATOM 2352 C CA . GLY B 1 76 ? 3.766 -7.086 -10.773 1 98.75 76 GLY B CA 1
ATOM 2353 C C . GLY B 1 76 ? 2.367 -6.82 -10.25 1 98.75 76 GLY B C 1
ATOM 2354 O O . GLY B 1 76 ? 1.38 -7.23 -10.867 1 98.75 76 GLY B O 1
ATOM 2355 N N . PRO B 1 77 ? 2.369 -6.164 -9.141 1 98.88 77 PRO B N 1
ATOM 2356 C CA . PRO B 1 77 ? 1.062 -5.887 -8.539 1 98.88 77 PRO B CA 1
ATOM 2357 C C . PRO B 1 77 ? 0.473 -4.555 -8.992 1 98.88 77 PRO B C 1
ATOM 2359 O O . PRO B 1 77 ? 1.21 -3.666 -9.43 1 98.88 77 PRO B O 1
ATOM 2362 N N . VAL B 1 78 ? -0.865 -4.418 -8.93 1 98.94 78 VAL B N 1
ATOM 2363 C CA . VAL B 1 78 ? -1.635 -3.221 -9.258 1 98.94 78 VAL B CA 1
ATOM 2364 C C . VAL B 1 78 ? -2.418 -2.756 -8.039 1 98.94 78 VAL B C 1
ATOM 2366 O O . VAL B 1 78 ? -3.109 -3.551 -7.395 1 98.94 78 VAL B O 1
ATOM 2369 N N . GLY B 1 79 ? -2.357 -1.37 -7.781 1 98.75 79 GLY B N 1
ATOM 2370 C CA . GLY B 1 79 ? -3.072 -0.843 -6.633 1 98.75 79 GLY B CA 1
ATOM 2371 C C . GLY B 1 79 ? -2.66 -1.491 -5.324 1 98.75 79 GLY B C 1
ATOM 2372 O O . GLY B 1 79 ? -3.492 -1.71 -4.441 1 98.75 79 GLY B O 1
ATOM 2373 N N . PHE B 1 80 ? -1.396 -1.959 -5.16 1 98.69 80 PHE B N 1
ATOM 2374 C CA . PHE B 1 80 ? -0.851 -2.832 -4.129 1 98.69 80 PHE B CA 1
ATOM 2375 C C . PHE B 1 80 ? -0.108 -2.023 -3.07 1 98.69 80 PHE B C 1
ATOM 2377 O O . PHE B 1 80 ? 0.623 -1.088 -3.398 1 98.69 80 PHE B O 1
ATOM 2384 N N . PRO B 1 81 ? -0.322 -2.209 -1.795 1 97.88 81 PRO B N 1
ATOM 2385 C CA . PRO B 1 81 ? -1.144 -3.293 -1.249 1 97.88 81 PRO B CA 1
ATOM 2386 C C . PRO B 1 81 ? -2.49 -2.803 -0.72 1 97.88 81 PRO B C 1
ATOM 2388 O O . PRO B 1 81 ? -3.271 -3.594 -0.187 1 97.88 81 PRO B O 1
ATOM 2391 N N . SER B 1 82 ? -2.811 -1.511 -0.857 1 97.31 82 SER B N 1
ATOM 2392 C CA . SER B 1 82 ? -3.994 -1.01 -0.165 1 97.31 82 SER B CA 1
ATOM 2393 C C . SER B 1 82 ? -5.266 -1.327 -0.943 1 97.31 82 SER B C 1
ATOM 2395 O O . SER B 1 82 ? -6.332 -1.505 -0.353 1 97.31 82 SER B O 1
ATOM 2397 N N . GLY B 1 83 ? -5.094 -1.323 -2.277 1 98.56 83 GLY B N 1
ATOM 2398 C CA . GLY B 1 83 ? -6.246 -1.548 -3.135 1 98.56 83 GLY B CA 1
ATOM 2399 C C . GLY B 1 83 ? -7.16 -0.342 -3.232 1 98.56 83 GLY B C 1
ATOM 2400 O O . GLY B 1 83 ? -8.109 -0.339 -4.02 1 98.56 83 GLY B O 1
ATOM 2401 N N . GLY B 1 84 ? -6.867 0.672 -2.486 1 98.69 84 GLY B N 1
ATOM 2402 C CA . GLY B 1 84 ? -7.781 1.797 -2.357 1 98.69 84 GLY B CA 1
ATOM 2403 C C . GLY B 1 84 ? -7.52 2.895 -3.373 1 98.69 84 GLY B C 1
ATOM 2404 O O . GLY B 1 84 ? -7.914 4.043 -3.164 1 98.69 84 GLY B O 1
ATOM 2405 N N . HIS B 1 85 ? -6.801 2.637 -4.477 1 98.81 85 HIS B N 1
ATOM 2406 C CA . HIS B 1 85 ? -6.629 3.562 -5.594 1 98.81 85 HIS B CA 1
ATOM 2407 C C . HIS B 1 85 ? -7.914 3.682 -6.406 1 98.81 85 HIS B C 1
ATOM 2409 O O . HIS B 1 85 ? -8.828 2.871 -6.254 1 98.81 85 HIS B O 1
ATOM 2415 N N . SER B 1 86 ? -8 4.715 -7.254 1 98.81 86 SER B N 1
ATOM 2416 C CA . SER B 1 86 ? -9.133 4.844 -8.156 1 98.81 86 SER B CA 1
ATOM 2417 C C . SER B 1 86 ? -9.055 3.826 -9.289 1 98.81 86 SER B C 1
ATOM 2419 O O . SER B 1 86 ? -7.977 3.314 -9.602 1 98.81 86 SER B O 1
ATOM 2421 N N . THR B 1 87 ? -10.227 3.545 -9.898 1 98.88 87 THR B N 1
ATOM 2422 C CA . THR B 1 87 ? -10.266 2.672 -11.07 1 98.88 87 THR B CA 1
ATOM 2423 C C . THR B 1 87 ? -9.375 3.217 -12.18 1 98.88 87 THR B C 1
ATOM 2425 O O . THR B 1 87 ? -8.648 2.459 -12.828 1 98.88 87 THR B O 1
ATOM 2428 N N . ARG B 1 88 ? -9.406 4.52 -12.375 1 98.81 88 ARG B N 1
ATOM 2429 C CA . ARG B 1 88 ? -8.594 5.156 -13.406 1 98.81 88 ARG B CA 1
ATOM 2430 C C . ARG B 1 88 ? -7.105 4.914 -13.156 1 98.81 88 ARG B C 1
ATOM 2432 O O . ARG B 1 88 ? -6.375 4.527 -14.07 1 98.81 88 ARG B O 1
ATOM 2439 N N . THR B 1 89 ? -6.691 5.094 -11.961 1 98.81 89 THR B N 1
ATOM 2440 C CA . THR B 1 89 ? -5.293 4.898 -11.594 1 98.81 89 THR B CA 1
ATOM 2441 C C . THR B 1 89 ? -4.891 3.434 -11.758 1 98.81 89 THR B C 1
ATOM 2443 O O . THR B 1 89 ? -3.848 3.129 -12.336 1 98.81 89 THR B O 1
ATOM 2446 N N . LYS B 1 90 ? -5.715 2.504 -11.242 1 98.94 90 LYS B N 1
ATOM 2447 C CA . LYS B 1 90 ? -5.395 1.083 -11.344 1 98.94 90 LYS B CA 1
ATOM 2448 C C . LYS B 1 90 ? -5.328 0.634 -12.797 1 98.94 90 LYS B C 1
ATOM 2450 O O . LYS B 1 90 ? -4.473 -0.174 -13.164 1 98.94 90 LYS B O 1
ATOM 2455 N N . THR B 1 91 ? -6.254 1.143 -13.602 1 98.94 91 THR B N 1
ATOM 2456 C CA . THR B 1 91 ? -6.254 0.778 -15.016 1 98.94 91 THR B CA 1
ATOM 2457 C C . THR B 1 91 ? -4.977 1.257 -15.703 1 98.94 91 THR B C 1
ATOM 2459 O O . THR B 1 91 ? -4.328 0.495 -16.422 1 98.94 91 THR B O 1
ATOM 2462 N N . ALA B 1 92 ? -4.613 2.51 -15.453 1 98.88 92 ALA B N 1
ATOM 2463 C CA . ALA B 1 92 ? -3.398 3.064 -16.047 1 98.88 92 ALA B CA 1
ATOM 2464 C C . ALA B 1 92 ? -2.162 2.299 -15.586 1 98.88 92 ALA B C 1
ATOM 2466 O O . ALA B 1 92 ? -1.258 2.031 -16.375 1 98.88 92 ALA B O 1
ATOM 2467 N N . GLU B 1 93 ? -2.119 1.974 -14.352 1 98.94 93 GLU B N 1
ATOM 2468 C CA . GLU B 1 93 ? -0.997 1.216 -13.805 1 98.94 93 GLU B CA 1
ATOM 2469 C C . GLU B 1 93 ? -0.897 -0.164 -14.445 1 98.94 93 GLU B C 1
ATOM 2471 O O . GLU B 1 93 ? 0.195 -0.611 -14.805 1 98.94 93 GLU B O 1
ATOM 2476 N N . ALA B 1 94 ? -2.055 -0.828 -14.555 1 98.94 94 ALA B N 1
ATOM 2477 C CA . ALA B 1 94 ? -2.084 -2.154 -15.164 1 98.94 94 ALA B CA 1
ATOM 2478 C C . ALA B 1 94 ? -1.568 -2.105 -16.609 1 98.94 94 ALA B C 1
ATOM 2480 O O . ALA B 1 94 ? -0.751 -2.938 -17 1 98.94 94 ALA B O 1
ATOM 2481 N N . VAL B 1 95 ? -2.018 -1.156 -17.328 1 98.94 95 VAL B N 1
ATOM 2482 C CA . VAL B 1 95 ? -1.602 -0.999 -18.719 1 98.94 95 VAL B CA 1
ATOM 2483 C C . VAL B 1 95 ? -0.098 -0.742 -18.781 1 98.94 95 VAL B C 1
ATOM 2485 O O . VAL B 1 95 ? 0.607 -1.347 -19.594 1 98.94 95 VAL B O 1
ATOM 2488 N N . GLU B 1 96 ? 0.381 0.108 -17.938 1 98.94 96 GLU B N 1
ATOM 2489 C CA . GLU B 1 96 ? 1.809 0.412 -17.906 1 98.94 96 GLU B CA 1
ATOM 2490 C C . GLU B 1 96 ? 2.633 -0.835 -17.609 1 98.94 96 GLU B C 1
ATOM 2492 O O . GLU B 1 96 ? 3.682 -1.058 -18.219 1 98.94 96 GLU B O 1
ATOM 2497 N N . LEU B 1 97 ? 2.205 -1.611 -16.625 1 98.94 97 LEU B N 1
ATOM 2498 C CA . LEU B 1 97 ? 2.918 -2.832 -16.25 1 98.94 97 LEU B CA 1
ATOM 2499 C C . LEU B 1 97 ? 2.973 -3.803 -17.422 1 98.94 97 LEU B C 1
ATOM 2501 O O . LEU B 1 97 ? 4.02 -4.398 -17.703 1 98.94 97 LEU B O 1
ATOM 2505 N N . ALA B 1 98 ? 1.827 -3.955 -18.125 1 98.81 98 ALA B N 1
ATOM 2506 C CA . ALA B 1 98 ? 1.796 -4.809 -19.297 1 98.81 98 ALA B CA 1
ATOM 2507 C C . ALA B 1 98 ? 2.754 -4.297 -20.375 1 98.81 98 ALA B C 1
ATOM 2509 O O . ALA B 1 98 ? 3.508 -5.074 -20.969 1 98.81 98 ALA B O 1
ATOM 2510 N N . GLU B 1 99 ? 2.781 -2.992 -20.562 1 98.5 99 GLU B N 1
ATOM 2511 C CA . GLU B 1 99 ? 3.68 -2.363 -21.516 1 98.5 99 GLU B CA 1
ATOM 2512 C C . GLU B 1 99 ? 5.141 -2.6 -21.156 1 98.5 99 GLU B C 1
ATOM 2514 O O . GLU B 1 99 ? 6 -2.721 -22.031 1 98.5 99 GLU B O 1
ATOM 2519 N N . ASN B 1 100 ? 5.359 -2.717 -19.891 1 98 100 ASN B N 1
ATOM 2520 C CA . ASN B 1 100 ? 6.719 -2.873 -19.391 1 98 100 ASN B CA 1
ATOM 2521 C C . ASN B 1 100 ? 7.133 -4.34 -19.344 1 98 100 ASN B C 1
ATOM 2523 O O . ASN B 1 100 ? 8.172 -4.68 -18.766 1 98 100 ASN B O 1
ATOM 2527 N N . GLY B 1 101 ? 6.301 -5.219 -19.812 1 96.88 101 GLY B N 1
ATOM 2528 C CA . GLY B 1 101 ? 6.707 -6.594 -20.047 1 96.88 101 GLY B CA 1
ATOM 2529 C C . GLY B 1 101 ? 6.145 -7.566 -19.031 1 96.88 101 GLY B C 1
ATOM 2530 O O . GLY B 1 101 ? 6.512 -8.742 -19.031 1 96.88 101 GLY B O 1
ATOM 2531 N N . ALA B 1 102 ? 5.332 -7.082 -18.125 1 98.56 102 ALA B N 1
ATOM 2532 C CA . ALA B 1 102 ? 4.672 -8.023 -17.219 1 98.56 102 ALA B CA 1
ATOM 2533 C C . ALA B 1 102 ? 3.803 -9.008 -18 1 98.56 102 ALA B C 1
ATOM 2535 O O . ALA B 1 102 ? 3.096 -8.617 -18.938 1 98.56 102 ALA B O 1
ATOM 2536 N N . GLN B 1 103 ? 3.844 -10.25 -17.609 1 98.62 103 GLN B N 1
ATOM 2537 C CA . GLN B 1 103 ? 3.127 -11.312 -18.312 1 98.62 103 GLN B CA 1
ATOM 2538 C C . GLN B 1 103 ? 1.933 -11.805 -17.5 1 98.62 103 GLN B C 1
ATOM 2540 O O . GLN B 1 103 ? 1.102 -12.562 -18 1 98.62 103 GLN B O 1
ATOM 2545 N N . GLU B 1 104 ? 1.791 -11.422 -16.297 1 98.69 104 GLU B N 1
ATOM 2546 C CA . GLU B 1 104 ? 0.641 -11.562 -15.406 1 98.69 104 GLU B CA 1
ATOM 2547 C C . GLU B 1 104 ? 0.628 -10.469 -14.344 1 98.69 104 GLU B C 1
ATOM 2549 O O . GLU B 1 104 ? 1.68 -9.945 -13.969 1 98.69 104 GLU B O 1
ATOM 2554 N N . LEU B 1 105 ? -0.545 -10.156 -13.898 1 98.94 105 LEU B N 1
ATOM 2555 C CA . LEU B 1 105 ? -0.672 -9.094 -12.906 1 98.94 105 LEU B CA 1
ATOM 2556 C C . LEU B 1 105 ? -1.483 -9.57 -11.703 1 98.94 105 LEU B C 1
ATOM 2558 O O . LEU B 1 105 ? -2.404 -10.383 -11.852 1 98.94 105 LEU B O 1
ATOM 2562 N N . ASP B 1 106 ? -1.102 -9.117 -10.516 1 98.88 106 ASP B N 1
ATOM 2563 C CA . ASP B 1 106 ? -1.874 -9.281 -9.289 1 98.88 106 ASP B CA 1
ATOM 2564 C C . ASP B 1 106 ? -2.514 -7.965 -8.859 1 98.88 106 ASP B C 1
ATOM 2566 O O . ASP B 1 106 ? -1.82 -7.051 -8.406 1 98.88 106 ASP B O 1
ATOM 2570 N N . MET B 1 107 ? -3.785 -7.887 -8.93 1 98.94 107 MET B N 1
ATOM 2571 C CA . MET B 1 107 ? -4.445 -6.641 -8.547 1 98.94 107 MET B CA 1
ATOM 2572 C C . MET B 1 107 ? -5.059 -6.758 -7.156 1 98.94 107 MET B C 1
ATOM 2574 O O . MET B 1 107 ? -5.746 -7.734 -6.855 1 98.94 107 MET B O 1
ATOM 2578 N N . MET B 1 108 ? -4.836 -5.766 -6.355 1 98.88 108 MET B N 1
ATOM 2579 C CA . MET B 1 108 ? -5.508 -5.691 -5.059 1 98.88 108 MET B CA 1
ATOM 2580 C C . MET B 1 108 ? -6.965 -5.266 -5.223 1 98.88 108 MET B C 1
ATOM 2582 O O . MET B 1 108 ? -7.246 -4.227 -5.816 1 98.88 108 MET B O 1
ATOM 2586 N N . ILE B 1 109 ? -7.855 -6.07 -4.723 1 98.88 109 ILE B N 1
ATOM 2587 C CA . ILE B 1 109 ? -9.273 -5.711 -4.742 1 98.88 109 ILE B CA 1
ATOM 2588 C C . ILE B 1 109 ? -9.5 -4.48 -3.873 1 98.88 109 ILE B C 1
ATOM 2590 O O . ILE B 1 109 ? -8.695 -4.168 -2.996 1 98.88 109 ILE B O 1
ATOM 2594 N N . ASN B 1 110 ? -10.5 -3.717 -4.145 1 98.81 110 ASN B N 1
ATOM 2595 C CA . ASN B 1 110 ? -10.859 -2.582 -3.297 1 98.81 110 ASN B CA 1
ATOM 2596 C C . ASN B 1 110 ? -11.586 -3.031 -2.035 1 98.81 110 ASN B C 1
ATOM 2598 O O . ASN B 1 110 ? -12.82 -3.059 -2.006 1 98.81 110 ASN B O 1
ATOM 2602 N N . VAL B 1 111 ? -10.859 -3.33 -0.985 1 98.75 111 VAL B N 1
ATOM 2603 C CA . VAL B 1 111 ? -11.391 -3.908 0.246 1 98.75 111 VAL B CA 1
ATOM 2604 C C . VAL B 1 111 ? -12.406 -2.957 0.869 1 98.75 111 VAL B C 1
ATOM 2606 O O . VAL B 1 111 ? -13.469 -3.387 1.336 1 98.75 111 VAL B O 1
ATOM 2609 N N . GLY B 1 112 ? -12.07 -1.66 0.877 1 98.81 112 GLY B N 1
ATOM 2610 C CA . GLY B 1 112 ? -12.984 -0.678 1.438 1 98.81 112 GLY B CA 1
ATOM 2611 C C . GLY B 1 112 ? -14.344 -0.677 0.764 1 98.81 112 GLY B C 1
ATOM 2612 O O . GLY B 1 112 ? -15.375 -0.507 1.427 1 98.81 112 GLY B O 1
ATOM 2613 N N . ARG B 1 113 ? -14.328 -0.866 -0.552 1 98.94 113 ARG B N 1
ATOM 2614 C CA . ARG B 1 113 ? -15.594 -0.895 -1.287 1 98.94 113 ARG B CA 1
ATOM 2615 C C . ARG B 1 113 ? -16.344 -2.191 -1.023 1 98.94 113 ARG B C 1
ATOM 2617 O O . ARG B 1 113 ? -17.578 -2.188 -0.912 1 98.94 113 ARG B O 1
ATOM 2624 N N . ILE B 1 114 ? -15.656 -3.354 -0.888 1 98.94 114 ILE B N 1
ATOM 2625 C CA . ILE B 1 114 ? -16.297 -4.605 -0.494 1 98.94 114 ILE B CA 1
ATOM 2626 C C . ILE B 1 114 ? -16.969 -4.438 0.863 1 98.94 114 ILE B C 1
ATOM 2628 O O . ILE B 1 114 ? -18.156 -4.75 1.017 1 98.94 114 ILE B O 1
ATOM 2632 N N . LYS B 1 115 ? -16.281 -3.873 1.812 1 98.88 115 LYS B N 1
ATOM 2633 C CA . LYS B 1 115 ? -16.781 -3.73 3.178 1 98.88 115 LYS B CA 1
ATOM 2634 C C . LYS B 1 115 ? -17.875 -2.684 3.254 1 98.88 115 LYS B C 1
ATOM 2636 O O . LYS B 1 115 ? -18.656 -2.66 4.211 1 98.88 115 LYS B O 1
ATOM 2641 N N . SER B 1 116 ? -17.953 -1.841 2.213 1 98.88 116 SER B N 1
ATOM 2642 C CA . SER B 1 116 ? -19.016 -0.855 2.113 1 98.88 116 SER B CA 1
ATOM 2643 C C . SER B 1 116 ? -20.25 -1.45 1.452 1 98.88 116 SER B C 1
ATOM 2645 O O . SER B 1 116 ? -21.281 -0.78 1.331 1 98.88 116 SER B O 1
ATOM 2647 N N . GLY B 1 117 ? -20.141 -2.662 0.936 1 98.62 117 GLY B N 1
ATOM 2648 C CA . GLY B 1 117 ? -21.234 -3.291 0.215 1 98.62 117 GLY B CA 1
ATOM 2649 C C . GLY B 1 117 ? -21.391 -2.775 -1.203 1 98.62 117 GLY B C 1
ATOM 2650 O O . GLY B 1 117 ? -22.422 -2.996 -1.84 1 98.62 117 GLY B O 1
ATOM 2651 N N . ASP B 1 118 ? -20.453 -2.043 -1.643 1 98.75 118 ASP B N 1
ATOM 2652 C CA . ASP B 1 118 ? -20.531 -1.499 -2.996 1 98.75 118 ASP B CA 1
ATOM 2653 C C . ASP B 1 118 ? -19.953 -2.48 -4.016 1 98.75 118 ASP B C 1
ATOM 2655 O O . ASP B 1 118 ? -18.953 -2.184 -4.672 1 98.75 118 ASP B O 1
ATOM 2659 N N . PHE B 1 119 ? -20.656 -3.561 -4.223 1 98.69 119 PHE B N 1
ATOM 2660 C CA . PHE B 1 119 ? -20.203 -4.645 -5.086 1 98.69 119 PHE B CA 1
ATOM 2661 C C . PHE B 1 119 ? -20.203 -4.219 -6.547 1 98.69 119 PHE B C 1
ATOM 2663 O O . PHE B 1 119 ? -19.406 -4.715 -7.352 1 98.69 119 PHE B O 1
ATOM 2670 N N . GLY B 1 120 ? -21.125 -3.314 -6.867 1 98.62 120 GLY B N 1
ATOM 2671 C CA . GLY B 1 120 ? -21.141 -2.791 -8.227 1 98.62 120 GLY B CA 1
ATOM 2672 C C . GLY B 1 120 ? -19.859 -2.102 -8.625 1 98.62 120 GLY B C 1
ATOM 2673 O O . GLY B 1 120 ? -19.344 -2.326 -9.719 1 98.62 120 GLY B O 1
ATOM 2674 N N . TYR B 1 121 ? -19.344 -1.264 -7.742 1 98.75 121 TYR B N 1
ATOM 2675 C CA . TYR B 1 121 ? -18.062 -0.607 -7.98 1 98.75 121 TYR B CA 1
ATOM 2676 C C . TYR B 1 121 ? -16.953 -1.633 -8.219 1 98.75 121 TYR B C 1
ATOM 2678 O O . TYR B 1 121 ? -16.172 -1.506 -9.164 1 98.75 121 TYR B O 1
ATOM 2686 N N . VAL B 1 122 ? -16.922 -2.646 -7.367 1 98.88 122 VAL B N 1
ATOM 2687 C CA . VAL B 1 122 ? -15.852 -3.643 -7.391 1 98.88 122 VAL B CA 1
ATOM 2688 C C . VAL B 1 122 ? -15.914 -4.438 -8.695 1 98.88 122 VAL B C 1
ATOM 2690 O O . VAL B 1 122 ? -14.898 -4.645 -9.352 1 98.88 122 VAL B O 1
ATOM 2693 N N . ARG B 1 123 ? -17.109 -4.82 -9.078 1 98.69 123 ARG B N 1
ATOM 2694 C CA . ARG B 1 123 ? -17.297 -5.543 -10.328 1 98.69 123 ARG B CA 1
ATOM 2695 C C . ARG B 1 123 ? -16.797 -4.723 -11.516 1 98.69 123 ARG B C 1
ATOM 2697 O O . ARG B 1 123 ? -16.062 -5.23 -12.367 1 98.69 123 ARG B O 1
ATOM 2704 N N . SER B 1 124 ? -17.219 -3.506 -11.539 1 98.75 124 SER B N 1
ATOM 2705 C CA . SER B 1 124 ? -16.859 -2.627 -12.648 1 98.75 124 SER B CA 1
ATOM 2706 C C . SER B 1 124 ? -15.359 -2.389 -12.703 1 98.75 124 SER B C 1
ATOM 2708 O O . SER B 1 124 ? -14.773 -2.326 -13.789 1 98.75 124 SER B O 1
ATOM 2710 N N . GLU B 1 125 ? -14.758 -2.254 -11.562 1 98.88 125 GLU B N 1
ATOM 2711 C CA . GLU B 1 125 ? -13.32 -2.014 -11.508 1 98.88 125 GLU B CA 1
ATOM 2712 C C . GLU B 1 125 ? -12.539 -3.209 -12.055 1 98.88 125 GLU B C 1
ATOM 2714 O O . GLU B 1 125 ? -11.656 -3.049 -12.891 1 98.88 125 GLU B O 1
ATOM 2719 N N . ILE B 1 126 ? -12.867 -4.418 -11.586 1 98.94 126 ILE B N 1
ATOM 2720 C CA . ILE B 1 126 ? -12.148 -5.605 -12.039 1 98.94 126 ILE B CA 1
ATOM 2721 C C . ILE B 1 126 ? -12.336 -5.777 -13.539 1 98.94 126 ILE B C 1
ATOM 2723 O O . ILE B 1 126 ? -11.367 -6.027 -14.266 1 98.94 126 ILE B O 1
ATOM 2727 N N . ARG B 1 127 ? -13.531 -5.566 -14.016 1 98.69 127 ARG B N 1
ATOM 2728 C CA . ARG B 1 127 ? -13.812 -5.719 -15.438 1 98.69 127 ARG B CA 1
ATOM 2729 C C . ARG B 1 127 ? -13.016 -4.719 -16.266 1 98.69 127 ARG B C 1
ATOM 2731 O O . ARG B 1 127 ? -12.469 -5.066 -17.312 1 98.69 127 ARG B O 1
ATOM 2738 N N . ALA B 1 128 ? -12.969 -3.479 -15.805 1 98.81 128 ALA B N 1
ATOM 2739 C CA . ALA B 1 128 ? -12.234 -2.439 -16.516 1 98.81 128 ALA B CA 1
ATOM 2740 C C . ALA B 1 128 ? -10.766 -2.826 -16.688 1 98.81 128 ALA B C 1
ATOM 2742 O O . ALA B 1 128 ? -10.188 -2.621 -17.766 1 98.81 128 ALA B O 1
ATOM 2743 N N . ILE B 1 129 ? -10.195 -3.396 -15.656 1 98.94 129 ILE B N 1
ATOM 2744 C CA . ILE B 1 129 ? -8.781 -3.738 -15.703 1 98.94 129 ILE B CA 1
ATOM 2745 C C . ILE B 1 129 ? -8.578 -4.973 -16.578 1 98.94 129 ILE B C 1
ATOM 2747 O O . ILE B 1 129 ? -7.66 -5.012 -17.406 1 98.94 129 ILE B O 1
ATOM 2751 N N . VAL B 1 130 ? -9.445 -5.996 -16.438 1 98.88 130 VAL B N 1
ATOM 2752 C CA . VAL B 1 130 ? -9.367 -7.191 -17.266 1 98.88 130 VAL B CA 1
ATOM 2753 C C . VAL B 1 130 ? -9.406 -6.793 -18.75 1 98.88 130 VAL B C 1
ATOM 2755 O O . VAL B 1 130 ? -8.578 -7.242 -19.531 1 98.88 130 VAL B O 1
ATOM 2758 N N . GLU B 1 131 ? -10.297 -5.938 -19.109 1 98.75 131 GLU B N 1
ATOM 2759 C CA . GLU B 1 131 ? -10.477 -5.512 -20.484 1 98.75 131 GLU B CA 1
ATOM 2760 C C . GLU B 1 131 ? -9.273 -4.711 -20.969 1 98.75 131 GLU B C 1
ATOM 2762 O O . GLU B 1 131 ? -8.82 -4.875 -22.109 1 98.75 131 GLU B O 1
ATOM 2767 N N . ALA B 1 132 ? -8.727 -3.908 -20.141 1 98.81 132 ALA B N 1
ATOM 2768 C CA . ALA B 1 132 ? -7.66 -2.986 -20.516 1 98.81 132 ALA B CA 1
ATOM 2769 C C . ALA B 1 132 ? -6.371 -3.738 -20.828 1 98.81 132 ALA B C 1
ATOM 2771 O O . ALA B 1 132 ? -5.555 -3.277 -21.641 1 98.81 132 ALA B O 1
ATOM 2772 N N . ILE B 1 133 ? -6.219 -4.887 -20.219 1 98.69 133 ILE B N 1
ATOM 2773 C CA . ILE B 1 133 ? -4.895 -5.492 -20.328 1 98.69 133 ILE B CA 1
ATOM 2774 C C . ILE B 1 133 ? -4.992 -6.82 -21.078 1 98.69 133 ILE B C 1
ATOM 2776 O O . ILE B 1 133 ? -3.994 -7.527 -21.234 1 98.69 133 ILE B O 1
ATOM 2780 N N . ALA B 1 134 ? -6.227 -7.141 -21.547 1 97.94 134 ALA B N 1
ATOM 2781 C CA . ALA B 1 134 ? -6.344 -8.383 -22.312 1 97.94 134 ALA B CA 1
ATOM 2782 C C . ALA B 1 134 ? -5.289 -8.445 -23.406 1 97.94 134 ALA B C 1
ATOM 2784 O O . ALA B 1 134 ? -5.059 -7.457 -24.109 1 97.94 134 ALA B O 1
ATOM 2785 N N . PRO B 1 135 ? -4.555 -9.602 -23.531 1 97.69 135 PRO B N 1
ATOM 2786 C CA . PRO B 1 135 ? -4.848 -10.922 -22.969 1 97.69 135 PRO B CA 1
ATOM 2787 C C . PRO B 1 135 ? -3.996 -11.25 -21.75 1 97.69 135 PRO B C 1
ATOM 2789 O O . PRO B 1 135 ? -3.916 -12.414 -21.344 1 97.69 135 PRO B O 1
ATOM 2792 N N . VAL B 1 136 ? -3.232 -10.328 -21.172 1 98.62 136 VAL B N 1
ATOM 2793 C CA . VAL B 1 136 ? -2.443 -10.562 -19.969 1 98.62 136 VAL B CA 1
ATOM 2794 C C . VAL B 1 136 ? -3.355 -11.016 -18.828 1 98.62 136 VAL B C 1
ATOM 2796 O O . VAL B 1 136 ? -4.344 -10.352 -18.516 1 98.62 136 VAL B O 1
ATOM 2799 N N . PRO B 1 137 ? -3.072 -12.172 -18.188 1 98.75 137 PRO B N 1
ATOM 2800 C CA . PRO B 1 137 ? -3.949 -12.656 -17.125 1 98.75 137 PRO B CA 1
ATOM 2801 C C . PRO B 1 137 ? -3.895 -11.789 -15.875 1 98.75 137 PRO B C 1
ATOM 2803 O O . PRO B 1 137 ? -2.826 -11.297 -15.508 1 98.75 137 PRO B O 1
ATOM 2806 N N . LEU B 1 138 ? -5.055 -11.617 -15.258 1 98.94 138 LEU B N 1
ATOM 2807 C CA . LEU B 1 138 ? -5.188 -10.867 -14.016 1 98.94 138 LEU B CA 1
ATOM 2808 C C . LEU B 1 138 ? -5.555 -11.789 -12.859 1 98.94 138 LEU B C 1
ATOM 2810 O O . LEU B 1 138 ? -6.477 -12.602 -12.977 1 98.94 138 LEU B O 1
ATOM 2814 N N . LYS B 1 139 ? -4.762 -11.758 -11.805 1 98.94 139 LYS B N 1
ATOM 2815 C CA . LYS B 1 139 ? -5.113 -12.367 -10.531 1 98.94 139 LYS B CA 1
ATOM 2816 C C . LYS B 1 139 ? -5.617 -11.32 -9.539 1 98.94 139 LYS B C 1
ATOM 2818 O O . LYS B 1 139 ? -5.027 -10.242 -9.414 1 98.94 139 LYS B O 1
ATOM 2823 N N . VAL B 1 140 ? -6.742 -11.57 -8.867 1 98.94 140 VAL B N 1
ATOM 2824 C CA . VAL B 1 140 ? -7.32 -10.586 -7.957 1 98.94 140 VAL B CA 1
ATOM 2825 C C . VAL B 1 140 ? -7.082 -11.016 -6.512 1 98.94 140 VAL B C 1
ATOM 2827 O O . VAL B 1 140 ? -7.551 -12.078 -6.086 1 98.94 140 VAL B O 1
ATOM 2830 N N . ILE B 1 141 ? -6.398 -10.195 -5.766 1 98.81 141 ILE B N 1
ATOM 2831 C CA . ILE B 1 141 ? -6.082 -10.445 -4.363 1 98.81 141 ILE B CA 1
ATOM 2832 C C . ILE B 1 141 ? -7.246 -9.992 -3.486 1 98.81 141 ILE B C 1
ATOM 2834 O O . ILE B 1 141 ? -7.645 -8.828 -3.523 1 98.81 141 ILE B O 1
ATOM 2838 N N . LEU B 1 142 ? -7.707 -10.836 -2.715 1 98.25 142 LEU B N 1
ATOM 2839 C CA . LEU B 1 142 ? -8.812 -10.5 -1.825 1 98.25 142 LEU B CA 1
ATOM 2840 C C . LEU B 1 142 ? -8.305 -9.867 -0.536 1 98.25 142 LEU B C 1
ATOM 2842 O O . LEU B 1 142 ? -8.898 -8.906 -0.038 1 98.25 142 LEU B O 1
ATOM 2846 N N . GLU B 1 143 ? -7.184 -10.383 -0.012 1 97.31 143 GLU B N 1
ATOM 2847 C CA . GLU B 1 143 ? -6.625 -10.109 1.31 1 97.31 143 GLU B CA 1
ATOM 2848 C C . GLU B 1 143 ? -7.566 -10.586 2.412 1 97.31 143 GLU B C 1
ATOM 2850 O O . GLU B 1 143 ? -8.211 -9.773 3.08 1 97.31 143 GLU B O 1
ATOM 2855 N N . LEU B 1 144 ? -7.512 -11.82 2.715 1 96.88 144 LEU B N 1
ATOM 2856 C CA . LEU B 1 144 ? -8.461 -12.5 3.588 1 96.88 144 LEU B CA 1
ATOM 2857 C C . LEU B 1 144 ? -8.43 -11.906 4.992 1 96.88 144 LEU B C 1
ATOM 2859 O O . LEU B 1 144 ? -9.453 -11.898 5.688 1 96.88 144 LEU B O 1
ATOM 2863 N N . ALA B 1 145 ? -7.324 -11.375 5.312 1 94.75 145 ALA B N 1
ATOM 2864 C CA . ALA B 1 145 ? -7.148 -10.836 6.66 1 94.75 145 ALA B CA 1
ATOM 2865 C C . ALA B 1 145 ? -8.156 -9.727 6.945 1 94.75 145 ALA B C 1
ATOM 2867 O O . ALA B 1 145 ? -8.445 -9.43 8.109 1 94.75 145 ALA B O 1
ATOM 2868 N N . HIS B 1 146 ? -8.727 -9.133 5.906 1 96.69 146 HIS B N 1
ATOM 2869 C CA . HIS B 1 146 ? -9.594 -7.977 6.098 1 96.69 146 HIS B CA 1
ATOM 2870 C C . HIS B 1 146 ? -11.062 -8.359 5.922 1 96.69 146 HIS B C 1
ATOM 2872 O O . HIS B 1 146 ? -11.953 -7.512 6.059 1 96.69 146 HIS B O 1
ATOM 2878 N N . LEU B 1 147 ? -11.336 -9.602 5.609 1 97.69 147 LEU B N 1
ATOM 2879 C CA . LEU B 1 147 ? -12.68 -9.922 5.152 1 97.69 147 LEU B CA 1
ATOM 2880 C C . LEU B 1 147 ? -13.328 -10.969 6.059 1 97.69 147 LEU B C 1
ATOM 2882 O O . LEU B 1 147 ? -12.656 -11.891 6.523 1 97.69 147 LEU B O 1
ATOM 2886 N N . THR B 1 148 ? -14.609 -10.836 6.312 1 97.94 148 THR B N 1
ATOM 2887 C CA . THR B 1 148 ? -15.414 -11.883 6.938 1 97.94 148 THR B CA 1
ATOM 2888 C C . THR B 1 148 ? -15.703 -13.008 5.953 1 97.94 148 THR B C 1
ATOM 2890 O O . THR B 1 148 ? -15.43 -12.883 4.754 1 97.94 148 THR B O 1
ATOM 2893 N N . ASP B 1 149 ? -16.25 -14.102 6.488 1 98.31 149 ASP B N 1
ATOM 2894 C CA . ASP B 1 149 ? -16.609 -15.227 5.625 1 98.31 149 ASP B CA 1
ATOM 2895 C C . ASP B 1 149 ? -17.594 -14.797 4.543 1 98.31 149 ASP B C 1
ATOM 2897 O O . ASP B 1 149 ? -17.453 -15.195 3.383 1 98.31 149 ASP B O 1
ATOM 2901 N N . GLU B 1 150 ? -18.547 -14 4.906 1 98.62 150 GLU B N 1
ATOM 2902 C CA . GLU B 1 150 ? -19.547 -13.516 3.959 1 98.62 150 GLU B CA 1
ATOM 2903 C C . GLU B 1 150 ? -18.906 -12.633 2.889 1 98.62 150 GLU B C 1
ATOM 2905 O O . GLU B 1 150 ? -19.25 -12.734 1.708 1 98.62 150 GLU B O 1
ATOM 2910 N N . GLU B 1 151 ? -18.016 -11.82 3.303 1 98.75 151 GLU B N 1
ATOM 2911 C CA . GLU B 1 151 ? -17.312 -10.938 2.369 1 98.75 151 GLU B CA 1
ATOM 2912 C C . GLU B 1 151 ? -16.406 -11.734 1.443 1 98.75 151 GLU B C 1
ATOM 2914 O O . GLU B 1 151 ? -16.25 -11.391 0.269 1 98.75 151 GLU B O 1
ATOM 2919 N N . ILE B 1 152 ? -15.766 -12.789 1.969 1 98.62 152 ILE B N 1
ATOM 2920 C CA . ILE B 1 152 ? -14.93 -13.672 1.16 1 98.62 152 ILE B CA 1
ATOM 2921 C C . ILE B 1 152 ? -15.766 -14.312 0.058 1 98.62 152 ILE B C 1
ATOM 2923 O O . ILE B 1 152 ? -15.359 -14.336 -1.105 1 98.62 152 ILE B O 1
ATOM 2927 N N . ARG B 1 153 ? -16.922 -14.781 0.376 1 98.69 153 ARG B N 1
ATOM 2928 C CA . ARG B 1 153 ? -17.812 -15.383 -0.616 1 98.69 153 ARG B CA 1
ATOM 2929 C C . ARG B 1 153 ? -18.219 -14.367 -1.677 1 98.69 153 ARG B C 1
ATOM 2931 O O . ARG B 1 153 ? -18.156 -14.648 -2.875 1 98.69 153 ARG B O 1
ATOM 2938 N N . ALA B 1 154 ? -18.609 -13.195 -1.22 1 98.81 154 ALA B N 1
ATOM 2939 C CA . ALA B 1 154 ? -19.062 -12.164 -2.148 1 98.81 154 ALA B CA 1
ATOM 2940 C C . ALA B 1 154 ? -17.938 -11.75 -3.092 1 98.81 154 ALA B C 1
ATOM 2942 O O . ALA B 1 154 ? -18.125 -11.68 -4.309 1 98.81 154 ALA B O 1
ATOM 2943 N N . ALA B 1 155 ? -16.781 -11.492 -2.529 1 98.88 155 ALA B N 1
ATOM 2944 C CA . ALA B 1 155 ? -15.633 -11.086 -3.33 1 98.88 155 ALA B CA 1
ATOM 2945 C C . ALA B 1 155 ? -15.234 -12.18 -4.309 1 98.88 155 ALA B C 1
ATOM 2947 O O . ALA B 1 155 ? -14.945 -11.906 -5.477 1 98.88 155 ALA B O 1
ATOM 2948 N N . SER B 1 156 ? -15.227 -13.422 -3.84 1 98.88 156 SER B N 1
ATOM 2949 C CA . SER B 1 156 ? -14.867 -14.555 -4.691 1 98.88 156 SER B CA 1
ATOM 2950 C C . SER B 1 156 ? -15.844 -14.703 -5.852 1 98.88 156 SER B C 1
ATOM 2952 O O . SER B 1 156 ? -15.43 -14.977 -6.98 1 98.88 156 SER B O 1
ATOM 2954 N N . ALA B 1 157 ? -17.062 -14.57 -5.562 1 98.88 157 ALA B N 1
ATOM 2955 C CA . ALA B 1 157 ? -18.078 -14.664 -6.605 1 98.88 157 ALA B CA 1
ATOM 2956 C C . ALA B 1 157 ? -17.875 -13.578 -7.664 1 98.88 157 ALA B C 1
ATOM 2958 O O . ALA B 1 157 ? -17.984 -13.852 -8.867 1 98.88 157 ALA B O 1
ATOM 2959 N N . ILE B 1 158 ? -17.594 -12.383 -7.234 1 98.88 158 ILE B N 1
ATOM 2960 C CA . ILE B 1 158 ? -17.359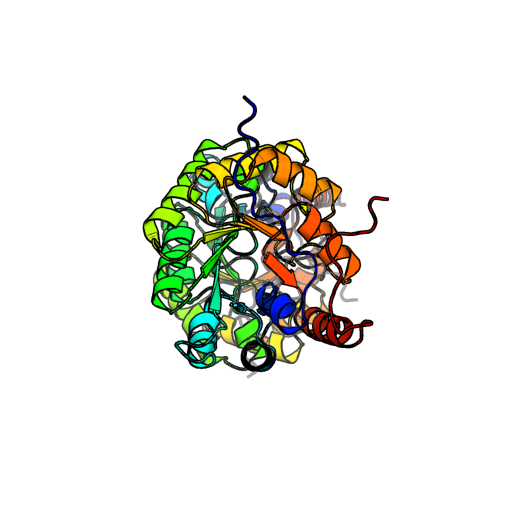 -11.266 -8.141 1 98.88 158 ILE B CA 1
ATOM 2961 C C . ILE B 1 158 ? -16.172 -11.578 -9.039 1 98.88 158 ILE B C 1
ATOM 2963 O O . ILE B 1 158 ? -16.219 -11.367 -10.25 1 98.88 158 ILE B O 1
ATOM 2967 N N . VAL B 1 159 ? -15.125 -12.062 -8.453 1 98.88 159 VAL B N 1
ATOM 2968 C CA . VAL B 1 159 ? -13.93 -12.383 -9.219 1 98.88 159 VAL B CA 1
ATOM 2969 C C . VAL B 1 159 ? -14.242 -13.477 -10.234 1 98.88 159 VAL B C 1
ATOM 2971 O O . VAL B 1 159 ? -13.82 -13.406 -11.391 1 98.88 159 VAL B O 1
ATOM 2974 N N . ALA B 1 160 ? -15 -14.492 -9.844 1 98.5 160 ALA B N 1
ATOM 2975 C CA . ALA B 1 160 ? -15.328 -15.633 -10.695 1 98.5 160 ALA B CA 1
ATOM 2976 C C . ALA B 1 160 ? -16.078 -15.188 -11.953 1 98.5 160 ALA B C 1
ATOM 2978 O O . ALA B 1 160 ? -15.953 -15.82 -13.008 1 98.5 160 ALA B O 1
ATOM 2979 N N . GLU B 1 161 ? -16.75 -14.094 -11.852 1 98 161 GLU B N 1
ATOM 2980 C CA . GLU B 1 161 ? -17.578 -13.641 -12.969 1 98 161 GLU B CA 1
ATOM 2981 C C . GLU B 1 161 ? -16.875 -12.539 -13.758 1 98 161 GLU B C 1
ATOM 2983 O O . GLU B 1 161 ? -17.406 -12.062 -14.766 1 98 161 GLU B O 1
ATOM 2988 N N . SER B 1 162 ? -15.742 -12.148 -13.398 1 97.81 162 SER B N 1
ATOM 2989 C CA . SER B 1 162 ? -15.141 -10.914 -13.898 1 97.81 162 SER B CA 1
ATOM 2990 C C . SER B 1 162 ? -14.266 -11.18 -15.117 1 97.81 162 SER B C 1
ATOM 2992 O O . SER B 1 162 ? -13.891 -10.25 -15.836 1 97.81 162 SER B O 1
ATOM 2994 N N . GLY B 1 163 ? -13.844 -12.406 -15.398 1 97.75 163 GLY B N 1
ATOM 2995 C CA . GLY B 1 163 ? -12.883 -12.734 -16.438 1 97.75 163 GLY B CA 1
ATOM 2996 C C . GLY B 1 163 ? -11.453 -12.805 -15.93 1 97.75 163 GLY B C 1
ATOM 2997 O O . GLY B 1 163 ? -10.531 -13.094 -16.703 1 97.75 163 GLY B O 1
ATOM 2998 N N . ALA B 1 164 ? -11.258 -12.602 -14.633 1 98.69 164 ALA B N 1
ATOM 2999 C CA . ALA B 1 164 ? -9.938 -12.75 -14.031 1 98.69 164 ALA B CA 1
ATOM 3000 C C . ALA B 1 164 ? -9.461 -14.203 -14.086 1 98.69 164 ALA B C 1
ATOM 3002 O O . ALA B 1 164 ? -10.281 -15.125 -14.164 1 98.69 164 ALA B O 1
ATOM 3003 N N . ALA B 1 165 ? -8.18 -14.359 -14.062 1 98.69 165 ALA B N 1
ATOM 3004 C CA . ALA B 1 165 ? -7.59 -15.688 -14.188 1 98.69 165 ALA B CA 1
ATOM 3005 C C . ALA B 1 165 ? -7.555 -16.406 -12.844 1 98.69 165 ALA B C 1
ATOM 3007 O O . ALA B 1 165 ? -7.672 -17.625 -12.773 1 98.69 165 ALA B O 1
ATOM 3008 N N . PHE B 1 166 ? -7.336 -15.656 -11.75 1 98.81 166 PHE B N 1
ATOM 3009 C CA . PHE B 1 166 ? -7.199 -16.25 -10.422 1 98.81 166 PHE B CA 1
ATOM 3010 C C . PHE B 1 166 ? -7.891 -15.398 -9.367 1 98.81 166 PHE B C 1
ATOM 3012 O O . PHE B 1 166 ? -7.91 -14.164 -9.477 1 98.81 166 PHE B O 1
ATOM 3019 N N . VAL B 1 167 ? -8.414 -16.031 -8.359 1 98.81 167 VAL B N 1
ATOM 3020 C CA . VAL B 1 167 ? -8.578 -15.438 -7.039 1 98.81 167 VAL B CA 1
ATOM 3021 C C . VAL B 1 16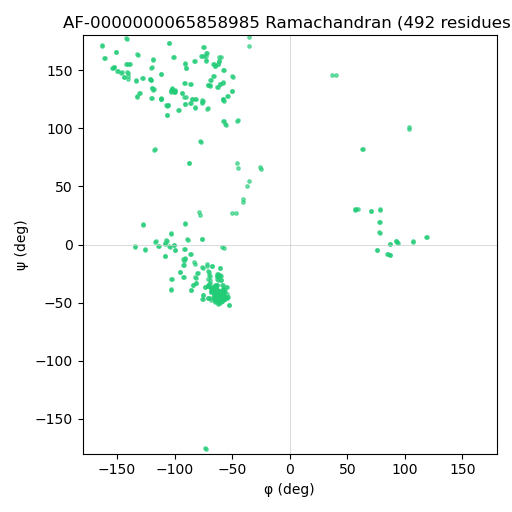7 ? -7.34 -15.711 -6.188 1 98.81 167 VAL B C 1
ATOM 3023 O O . VAL B 1 167 ? -6.867 -16.844 -6.117 1 98.81 167 VAL B O 1
ATOM 3026 N N . LYS B 1 168 ? -6.781 -14.703 -5.656 1 98.62 168 LYS B N 1
ATOM 3027 C CA . LYS B 1 168 ? -5.613 -14.828 -4.789 1 98.62 168 LYS B CA 1
ATOM 3028 C C . LYS B 1 168 ? -5.953 -14.461 -3.35 1 98.62 168 LYS B C 1
ATOM 3030 O O . LYS B 1 168 ? -6.672 -13.492 -3.102 1 98.62 168 LYS B O 1
ATOM 3035 N N . THR B 1 169 ? -5.324 -15.094 -2.336 1 98.25 169 THR B N 1
ATOM 3036 C CA . THR B 1 169 ? -5.852 -15.039 -0.978 1 98.25 169 THR B CA 1
ATOM 3037 C C . THR B 1 169 ? -5.188 -13.922 -0.181 1 98.25 169 THR B C 1
ATOM 3039 O O . THR B 1 169 ? -5.73 -13.461 0.824 1 98.25 169 THR B O 1
ATOM 3042 N N . GLY B 1 170 ? -3.99 -13.516 -0.576 1 96.62 170 GLY B N 1
ATOM 3043 C CA . GLY B 1 170 ? -3.338 -12.539 0.284 1 96.62 170 GLY B CA 1
ATOM 3044 C C . GLY B 1 170 ? -2.193 -11.812 -0.397 1 96.62 170 GLY B C 1
ATOM 3045 O O . GLY B 1 170 ? -1.771 -12.195 -1.489 1 96.62 170 GLY B O 1
ATOM 3046 N N . THR B 1 171 ? -1.684 -10.789 0.288 1 94.81 171 THR B N 1
ATOM 3047 C CA . THR B 1 171 ? -0.651 -9.906 -0.248 1 94.81 171 THR B CA 1
ATOM 3048 C C . THR B 1 171 ? 0.713 -10.25 0.345 1 94.81 171 THR B C 1
ATOM 3050 O O . THR B 1 171 ? 1.749 -9.922 -0.235 1 94.81 171 THR B O 1
ATOM 3053 N N . GLY B 1 172 ? 0.747 -10.719 1.484 1 93.06 172 GLY B N 1
ATOM 3054 C CA . GLY B 1 172 ? 1.968 -10.836 2.266 1 93.06 172 GLY B CA 1
ATOM 3055 C C . GLY B 1 172 ? 2.221 -9.633 3.158 1 93.06 172 GLY B C 1
ATOM 3056 O O . GLY B 1 172 ? 3.188 -9.617 3.924 1 93.06 172 GLY B O 1
ATOM 3057 N N . TRP B 1 173 ? 1.335 -8.648 3.199 1 94.44 173 TRP B N 1
ATOM 3058 C CA . TRP B 1 173 ? 1.494 -7.43 3.986 1 94.44 173 TRP B CA 1
ATOM 3059 C C . TRP B 1 173 ? 0.711 -7.516 5.293 1 94.44 173 TRP B C 1
ATOM 3061 O O . TRP B 1 173 ? 0.785 -6.613 6.129 1 94.44 173 TRP B O 1
ATOM 3071 N N . THR B 1 174 ? -0.034 -8.562 5.484 1 90.31 174 THR B N 1
ATOM 3072 C CA . THR B 1 174 ? -0.749 -8.82 6.73 1 90.31 174 THR B CA 1
ATOM 3073 C C . THR B 1 174 ? -0.301 -10.141 7.348 1 90.31 174 THR B C 1
ATOM 3075 O O . THR B 1 174 ? 0.148 -11.047 6.641 1 90.31 174 THR B O 1
ATOM 3078 N N . PRO B 1 175 ? -0.39 -10.258 8.68 1 80.88 175 PRO B N 1
ATOM 3079 C CA . PRO B 1 175 ? 0.029 -11.508 9.328 1 80.88 175 PRO B CA 1
ATOM 3080 C C . PRO B 1 175 ? -1.013 -12.617 9.203 1 80.88 175 PRO B C 1
ATOM 3082 O O . PRO B 1 175 ? -0.909 -13.648 9.875 1 80.88 175 PRO B O 1
ATOM 3085 N N . SER B 1 176 ? -1.81 -12.68 8.344 1 77.94 176 SER B N 1
ATOM 3086 C CA . SER B 1 176 ? -2.865 -13.688 8.281 1 77.94 176 SER B CA 1
ATOM 3087 C C . SER B 1 176 ? -2.498 -14.812 7.32 1 77.94 176 SER B C 1
ATOM 3089 O O . SER B 1 176 ? -2.014 -14.562 6.215 1 77.94 176 SER B O 1
ATOM 3091 N N . ALA B 1 177 ? -2.727 -15.977 7.891 1 80.94 177 ALA B N 1
ATOM 3092 C CA . ALA B 1 177 ? -2.436 -17.188 7.113 1 80.94 177 ALA B CA 1
ATOM 3093 C C . ALA B 1 177 ? -3.668 -17.641 6.344 1 80.94 177 ALA B C 1
ATOM 3095 O O . ALA B 1 177 ? -4.797 -17.5 6.82 1 80.94 177 ALA B O 1
ATOM 3096 N N . THR B 1 178 ? -3.355 -18.031 5.152 1 91.44 178 THR B N 1
ATOM 3097 C CA . THR B 1 178 ? -4.414 -18.688 4.402 1 91.44 178 THR B CA 1
ATOM 3098 C C . THR B 1 178 ? -4.68 -20.078 4.965 1 91.44 178 THR B C 1
ATOM 3100 O O . THR B 1 178 ? -3.811 -20.953 4.906 1 91.44 178 THR B O 1
ATOM 3103 N N . THR B 1 179 ? -5.883 -20.312 5.48 1 93.94 179 THR B N 1
ATOM 3104 C CA . THR B 1 179 ? -6.234 -21.609 6.066 1 93.94 179 THR B CA 1
ATOM 3105 C C . THR B 1 179 ? -7.055 -22.438 5.082 1 93.94 179 THR B C 1
ATOM 3107 O O . THR B 1 179 ? -7.645 -21.906 4.145 1 93.94 179 THR B O 1
ATOM 3110 N N . LEU B 1 180 ? -7.066 -23.781 5.398 1 96.19 180 LEU B N 1
ATOM 3111 C CA . LEU B 1 180 ? -7.883 -24.656 4.574 1 96.19 180 LEU B CA 1
ATOM 3112 C C . LEU B 1 180 ? -9.359 -24.297 4.672 1 96.19 180 LEU B C 1
ATOM 3114 O O . LEU B 1 180 ? -10.094 -24.391 3.688 1 96.19 180 LEU B O 1
ATOM 3118 N N . GLU B 1 181 ? -9.742 -23.875 5.82 1 96.25 181 GLU B N 1
ATOM 3119 C CA . GLU B 1 181 ? -11.133 -23.484 6.039 1 96.25 181 GLU B CA 1
ATOM 3120 C C . GLU B 1 181 ? -11.523 -22.312 5.148 1 96.25 181 GLU B C 1
ATOM 3122 O O . GLU B 1 181 ? -12.578 -22.328 4.508 1 96.25 181 GLU B O 1
ATOM 3127 N N . LYS B 1 182 ? -10.711 -21.281 5.07 1 96.88 182 LYS B N 1
ATOM 3128 C CA . LYS B 1 182 ? -11 -20.141 4.223 1 96.88 182 LYS B CA 1
ATOM 3129 C C . LYS B 1 182 ? -10.938 -20.516 2.744 1 96.88 182 LYS B C 1
ATOM 3131 O O . LYS B 1 182 ? -11.727 -20.016 1.939 1 96.88 182 LYS B O 1
ATOM 3136 N N . LEU B 1 183 ? -10.008 -21.359 2.453 1 98.06 183 LEU B N 1
ATOM 3137 C CA . LEU B 1 183 ? -9.891 -21.828 1.071 1 98.06 183 LEU B CA 1
ATOM 3138 C C . LEU B 1 183 ? -11.141 -22.594 0.646 1 98.06 183 LEU B C 1
ATOM 3140 O O . LEU B 1 183 ? -11.594 -22.469 -0.495 1 98.06 183 LEU B O 1
ATOM 3144 N N . LYS B 1 184 ? -11.633 -23.375 1.54 1 97.94 184 LYS B N 1
ATOM 3145 C CA . LYS B 1 184 ? -12.852 -24.109 1.234 1 97.94 184 LYS B CA 1
ATOM 3146 C C . LYS B 1 184 ? -13.992 -23.172 0.868 1 97.94 184 LYS B C 1
ATOM 3148 O O . LYS B 1 184 ? -14.781 -23.453 -0.04 1 97.94 184 LYS B O 1
ATOM 3153 N N . LEU B 1 185 ? -14.117 -22.031 1.545 1 98.25 185 LEU B N 1
ATOM 3154 C CA . LEU B 1 185 ? -15.125 -21.016 1.223 1 98.25 185 LEU B CA 1
ATOM 3155 C C . LEU B 1 185 ? -14.969 -20.531 -0.211 1 98.25 185 LEU B C 1
ATOM 3157 O O . LEU B 1 185 ? -15.953 -20.406 -0.945 1 98.25 185 LEU B O 1
ATOM 3161 N N . ILE B 1 186 ? -13.75 -20.297 -0.559 1 98.75 186 ILE B N 1
ATOM 3162 C CA . ILE B 1 186 ? -13.453 -19.781 -1.887 1 98.75 186 ILE B CA 1
ATOM 3163 C C . ILE B 1 186 ? -13.758 -20.844 -2.941 1 98.75 186 ILE B C 1
ATOM 3165 O O . ILE B 1 186 ? -14.453 -20.562 -3.926 1 98.75 186 ILE B O 1
ATOM 3169 N N . VAL B 1 187 ? -13.297 -22.047 -2.707 1 98.31 187 VAL B N 1
ATOM 3170 C CA . VAL B 1 187 ? -13.469 -23.156 -3.643 1 98.31 187 VAL B CA 1
ATOM 3171 C C . VAL B 1 187 ? -14.953 -23.391 -3.898 1 98.31 187 VAL B C 1
ATOM 3173 O O . VAL B 1 187 ? -15.383 -23.484 -5.051 1 98.31 187 VAL B O 1
ATOM 3176 N N . GLU B 1 188 ? -15.68 -23.438 -2.838 1 98.12 188 GLU B N 1
ATOM 3177 C CA . GLU B 1 188 ? -17.109 -23.688 -2.949 1 98.12 188 GLU B CA 1
ATOM 3178 C C . GLU B 1 188 ? -17.812 -22.547 -3.695 1 98.12 188 GLU B C 1
ATOM 3180 O O . GLU B 1 188 ? -18.766 -22.781 -4.438 1 98.12 188 GLU B O 1
ATOM 3185 N N . THR B 1 189 ? -17.359 -21.375 -3.52 1 98.62 189 THR B N 1
ATOM 3186 C CA . THR B 1 189 ? -18 -20.188 -4.098 1 98.62 189 THR B CA 1
ATOM 3187 C C . THR B 1 189 ? -17.703 -20.094 -5.59 1 98.62 189 THR B C 1
ATOM 3189 O O . THR B 1 189 ? -18.594 -19.828 -6.395 1 98.62 189 THR B O 1
ATOM 3192 N N . VAL B 1 190 ? -16.422 -20.266 -5.992 1 98.19 190 VAL B N 1
ATOM 3193 C CA . VAL B 1 190 ? -16.031 -20 -7.371 1 98.19 190 VAL B CA 1
ATOM 3194 C C . VAL B 1 190 ? -16.406 -21.188 -8.258 1 98.19 190 VAL B C 1
ATOM 3196 O O . VAL B 1 190 ? -16.531 -21.047 -9.477 1 98.19 190 VAL B O 1
ATOM 3199 N N . GLY B 1 191 ? -16.547 -22.453 -7.723 1 94.56 191 GLY B N 1
ATOM 3200 C CA . GLY B 1 191 ? -17.078 -23.609 -8.422 1 94.56 191 GLY B CA 1
ATOM 3201 C C . GLY B 1 191 ? -16.281 -23.953 -9.672 1 94.56 191 GLY B C 1
ATOM 3202 O O . GLY B 1 191 ? -16.859 -24.312 -10.703 1 94.56 191 GLY B O 1
ATOM 3203 N N . GLY B 1 192 ? -15.008 -23.672 -9.68 1 95.31 192 GLY B N 1
ATOM 3204 C CA . GLY B 1 192 ? -14.164 -24.016 -10.812 1 95.31 192 GLY B CA 1
ATOM 3205 C C . GLY B 1 192 ? -14.148 -22.969 -11.898 1 95.31 192 GLY B C 1
ATOM 3206 O O . GLY B 1 192 ? -13.414 -23.094 -12.883 1 95.31 192 GLY B O 1
ATOM 3207 N N . ALA B 1 193 ? -14.844 -21.859 -11.781 1 97.25 193 ALA B N 1
ATOM 3208 C CA . ALA B 1 193 ? -15 -20.828 -12.805 1 97.25 193 ALA B CA 1
ATOM 3209 C C . ALA B 1 193 ? -13.734 -19.969 -12.914 1 97.25 193 ALA B C 1
ATOM 3211 O O . ALA B 1 193 ? -13.539 -19.266 -13.906 1 97.25 193 ALA B O 1
ATOM 3212 N N . VAL B 1 194 ? -12.953 -19.984 -11.945 1 98.19 194 VAL B N 1
ATOM 3213 C CA . VAL B 1 194 ? -11.703 -19.234 -11.867 1 98.19 194 VAL B CA 1
ATOM 3214 C C . VAL B 1 194 ? -10.672 -20.016 -11.062 1 98.19 194 VAL B C 1
ATOM 3216 O O . VAL B 1 194 ? -11.031 -20.797 -10.18 1 98.19 194 VAL B O 1
ATOM 3219 N N . GLU B 1 195 ? -9.367 -19.906 -11.375 1 98.44 195 GLU B N 1
ATOM 3220 C CA . GLU B 1 195 ? -8.328 -20.625 -10.641 1 98.44 195 GLU B CA 1
ATOM 3221 C C . GLU B 1 195 ? -8.047 -19.953 -9.297 1 98.44 195 GLU B C 1
ATOM 3223 O O . GLU B 1 195 ? -8.438 -18.797 -9.078 1 98.44 195 GLU B O 1
ATOM 3228 N N . ILE B 1 196 ? -7.402 -20.703 -8.383 1 98.69 196 ILE B N 1
ATOM 3229 C CA . ILE B 1 196 ? -7.121 -20.188 -7.047 1 98.69 196 ILE B CA 1
ATOM 3230 C C . ILE B 1 196 ? -5.613 -20.172 -6.809 1 98.69 196 ILE B C 1
ATOM 3232 O O . ILE B 1 196 ? -4.93 -21.172 -7.047 1 98.69 196 ILE B O 1
ATOM 3236 N N . LYS B 1 197 ? -5.109 -19.062 -6.441 1 98.69 197 LYS B N 1
ATOM 3237 C CA . LYS B 1 197 ? -3.742 -18.906 -5.949 1 98.69 197 LYS B CA 1
ATOM 3238 C C . LYS B 1 197 ? -3.725 -18.672 -4.441 1 98.69 197 LYS B C 1
ATOM 3240 O O . LYS B 1 197 ? -4.262 -17.672 -3.959 1 98.69 197 LYS B O 1
ATOM 3245 N N . ALA B 1 198 ? -3.094 -19.547 -3.723 1 98.44 198 ALA B N 1
ATOM 3246 C CA . ALA B 1 198 ? -2.949 -19.391 -2.277 1 98.44 198 ALA B CA 1
ATOM 3247 C C . ALA B 1 198 ? -1.639 -18.688 -1.928 1 98.44 198 ALA B C 1
ATOM 3249 O O . ALA B 1 198 ? -0.578 -19.062 -2.441 1 98.44 198 ALA B O 1
ATOM 3250 N N . SER B 1 199 ? -1.739 -17.703 -1.116 1 97.56 199 SER B N 1
ATOM 3251 C CA . SER B 1 199 ? -0.577 -17 -0.576 1 97.56 199 SER B CA 1
ATOM 3252 C C . SER B 1 199 ? -0.791 -16.625 0.884 1 97.56 199 SER B C 1
ATOM 3254 O O . SER B 1 199 ? -1.931 -16.516 1.342 1 97.56 199 SER B O 1
ATOM 3256 N N . GLY B 1 200 ? 0.336 -16.453 1.617 1 91.5 200 GLY B N 1
ATOM 3257 C CA . GLY B 1 200 ? 0.288 -16.062 3.02 1 91.5 200 GLY B CA 1
ATOM 3258 C C . GLY B 1 200 ? 0.562 -17.219 3.965 1 91.5 200 GLY B C 1
ATOM 3259 O O . GLY B 1 200 ? -0.308 -18.062 4.195 1 91.5 200 GLY B O 1
ATOM 3260 N N . GLY B 1 201 ? 1.679 -17.312 4.457 1 89.94 201 GLY B N 1
ATOM 3261 C CA . GLY B 1 201 ? 1.991 -18.188 5.574 1 89.94 201 GLY B CA 1
ATOM 3262 C C . GLY B 1 201 ? 2.131 -19.641 5.168 1 89.94 201 GLY B C 1
ATOM 3263 O O . GLY B 1 201 ? 1.899 -20.547 5.973 1 89.94 201 GLY B O 1
ATOM 3264 N N . ILE B 1 202 ? 2.35 -19.953 3.928 1 95.56 202 ILE B N 1
ATOM 3265 C CA . ILE B 1 202 ? 2.535 -21.328 3.482 1 95.56 202 ILE B CA 1
ATOM 3266 C C . ILE B 1 202 ? 3.979 -21.766 3.73 1 95.56 202 ILE B C 1
ATOM 3268 O O . ILE B 1 202 ? 4.902 -21.266 3.088 1 95.56 202 ILE B O 1
ATOM 3272 N N . ARG B 1 203 ? 4.141 -22.828 4.613 1 95.56 203 ARG B N 1
ATOM 3273 C CA . ARG B 1 203 ? 5.496 -23.094 5.09 1 95.56 203 ARG B CA 1
ATOM 3274 C C . ARG B 1 203 ? 5.824 -24.578 5.023 1 95.56 203 ARG B C 1
ATOM 3276 O O . ARG B 1 203 ? 6.918 -25 5.406 1 95.56 203 ARG B O 1
ATOM 3283 N N . SER B 1 204 ? 4.844 -25.438 4.566 1 97.62 204 SER B N 1
ATOM 3284 C CA . SER B 1 204 ? 5.113 -26.859 4.578 1 97.62 204 SER B CA 1
ATOM 3285 C C . SER B 1 204 ? 4.578 -27.547 3.322 1 97.62 204 SER B C 1
ATOM 3287 O O . SER B 1 204 ? 3.629 -27.047 2.703 1 97.62 204 SER B O 1
ATOM 3289 N N . LEU B 1 205 ? 5.199 -28.656 3.023 1 98.19 205 LEU B N 1
ATOM 3290 C CA . LEU B 1 205 ? 4.738 -29.469 1.91 1 98.19 205 LEU B CA 1
ATOM 3291 C C . LEU B 1 205 ? 3.342 -30.031 2.186 1 98.19 205 LEU B C 1
ATOM 3293 O O . LEU B 1 205 ? 2.514 -30.109 1.275 1 98.19 205 LEU B O 1
ATOM 3297 N N . ASP B 1 206 ? 3.098 -30.359 3.441 1 97.06 206 ASP B N 1
ATOM 3298 C CA . ASP B 1 206 ? 1.782 -30.875 3.816 1 97.06 206 ASP B CA 1
ATOM 3299 C C . ASP B 1 206 ? 0.693 -29.828 3.555 1 97.06 206 ASP B C 1
ATOM 3301 O O . ASP B 1 206 ? -0.396 -30.172 3.088 1 97.06 206 ASP B O 1
ATOM 3305 N N . ALA B 1 207 ? 0.964 -28.625 3.871 1 97.06 207 ALA B N 1
ATOM 3306 C CA . ALA B 1 207 ? 0.013 -27.547 3.602 1 97.06 207 ALA B CA 1
ATOM 3307 C C . ALA B 1 207 ? -0.265 -27.422 2.105 1 97.06 207 ALA B C 1
ATOM 3309 O O . ALA B 1 207 ? -1.421 -27.312 1.689 1 97.06 207 ALA B O 1
ATOM 3310 N N . ILE B 1 208 ? 0.805 -27.469 1.336 1 98.06 208 ILE B N 1
ATOM 3311 C CA . ILE B 1 208 ? 0.664 -27.359 -0.112 1 98.06 208 ILE B CA 1
ATOM 3312 C C . ILE B 1 208 ? -0.193 -28.516 -0.63 1 98.06 208 ILE B C 1
ATOM 3314 O O . ILE B 1 208 ? -1.138 -28.297 -1.394 1 98.06 208 ILE B O 1
ATOM 3318 N N . ALA B 1 209 ? 0.101 -29.719 -0.197 1 97.75 209 ALA B N 1
ATOM 3319 C CA . ALA B 1 209 ? -0.658 -30.891 -0.629 1 97.75 209 ALA B CA 1
ATOM 3320 C C . ALA B 1 209 ? -2.135 -30.75 -0.27 1 97.75 209 ALA B C 1
ATOM 3322 O O . ALA B 1 209 ? -3.01 -31.016 -1.096 1 97.75 209 ALA B O 1
ATOM 3323 N N . GLY B 1 210 ? -2.35 -30.375 0.96 1 96.81 210 GLY B N 1
ATOM 3324 C CA . GLY B 1 210 ? -3.723 -30.172 1.394 1 96.81 210 GLY B CA 1
ATOM 3325 C C . GLY B 1 210 ? -4.465 -29.141 0.569 1 96.81 210 GLY B C 1
ATOM 3326 O O . GLY B 1 210 ? -5.629 -29.344 0.213 1 96.81 210 GLY B O 1
ATOM 3327 N N . MET B 1 211 ? -3.826 -28.062 0.218 1 97.88 211 MET B N 1
ATOM 3328 C CA . MET B 1 211 ? -4.441 -27 -0.563 1 97.88 211 MET B CA 1
ATOM 3329 C C . MET B 1 211 ? -4.676 -27.438 -2.002 1 97.88 211 MET B C 1
ATOM 3331 O O . MET B 1 211 ? -5.688 -27.078 -2.609 1 97.88 211 MET B O 1
ATOM 3335 N N . MET B 1 212 ? -3.777 -28.234 -2.521 1 97.75 212 MET B N 1
ATOM 3336 C CA . MET B 1 212 ? -3.957 -28.75 -3.875 1 97.75 212 MET B CA 1
ATOM 3337 C C . MET B 1 212 ? -5.152 -29.688 -3.943 1 97.75 212 MET B C 1
ATOM 3339 O O . MET B 1 212 ? -5.898 -29.688 -4.922 1 97.75 212 MET B O 1
ATOM 3343 N N . ARG B 1 213 ? -5.328 -30.453 -2.865 1 96.5 213 ARG B N 1
ATOM 3344 C CA . ARG B 1 213 ? -6.48 -31.344 -2.83 1 96.5 213 ARG B CA 1
ATOM 3345 C C . ARG B 1 213 ? -7.785 -30.562 -2.852 1 96.5 213 ARG B C 1
ATOM 3347 O O . ARG B 1 213 ? -8.805 -31.047 -3.334 1 96.5 213 ARG B O 1
ATOM 3354 N N . LEU B 1 214 ? -7.742 -29.344 -2.359 1 96.06 214 LEU B N 1
ATOM 3355 C CA . LEU B 1 214 ? -8.93 -28.5 -2.342 1 96.06 214 LEU B CA 1
ATOM 3356 C C . LEU B 1 214 ? -9.125 -27.812 -3.691 1 96.06 214 LEU B C 1
ATOM 3358 O O . LEU B 1 214 ? -10.164 -27.188 -3.934 1 96.06 214 LEU B O 1
ATOM 3362 N N . GLY B 1 215 ? -8.109 -27.812 -4.52 1 95.88 215 GLY B N 1
ATOM 3363 C CA . GLY B 1 215 ? -8.281 -27.25 -5.852 1 95.88 215 GLY B CA 1
ATOM 3364 C C . GLY B 1 215 ? -7.371 -26.062 -6.121 1 95.88 215 GLY B C 1
ATOM 3365 O O . GLY B 1 215 ? -7.465 -25.438 -7.176 1 95.88 215 GLY B O 1
ATOM 3366 N N . VAL B 1 216 ? -6.445 -25.734 -5.207 1 98.06 216 VAL B N 1
ATOM 3367 C CA . VAL B 1 216 ? -5.48 -24.672 -5.43 1 98.06 216 VAL B CA 1
ATOM 3368 C C . VAL B 1 216 ? -4.488 -25.094 -6.516 1 98.06 216 VAL B C 1
ATOM 3370 O O . VAL B 1 216 ? -3.988 -26.219 -6.508 1 98.06 216 VAL B O 1
ATOM 3373 N N . THR B 1 217 ? -4.172 -24.156 -7.44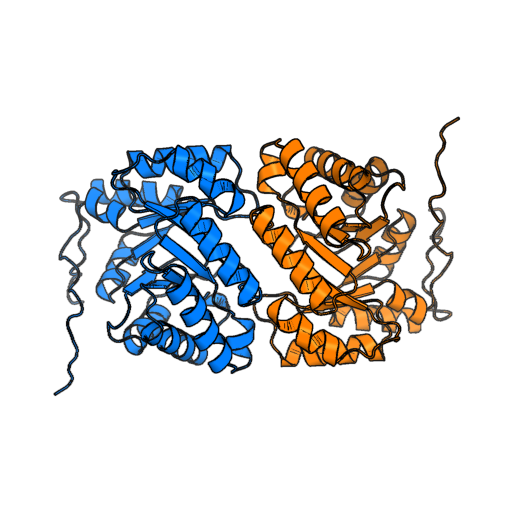5 1 98.06 217 THR B N 1
ATOM 3374 C CA . THR B 1 217 ? -3.332 -24.531 -8.578 1 98.06 217 THR B CA 1
ATOM 3375 C C . THR B 1 217 ? -2.119 -23.609 -8.68 1 98.06 217 THR B C 1
ATOM 3377 O O . THR B 1 217 ? -1.292 -23.766 -9.578 1 98.06 217 THR B O 1
ATOM 3380 N N . ARG B 1 218 ? -2.025 -22.625 -7.863 1 98.69 218 ARG B N 1
ATOM 3381 C CA . ARG B 1 218 ? -0.924 -21.656 -7.832 1 98.69 218 ARG B CA 1
ATOM 3382 C C . ARG B 1 218 ? -0.609 -21.234 -6.402 1 98.69 218 ARG B C 1
ATOM 3384 O O . ARG B 1 218 ? -1.513 -21.109 -5.574 1 98.69 218 ARG B O 1
ATOM 3391 N N . PHE B 1 219 ? 0.685 -21.016 -6.137 1 98.69 219 PHE B N 1
ATOM 3392 C CA . PHE B 1 219 ? 1.099 -20.672 -4.781 1 98.69 219 PHE B CA 1
ATOM 3393 C C . PHE B 1 219 ? 2.01 -19.438 -4.797 1 98.69 219 PHE B C 1
ATOM 3395 O O . PHE B 1 219 ? 2.896 -19.328 -5.645 1 98.69 219 PHE B O 1
ATOM 3402 N N . GLY B 1 220 ? 1.728 -18.469 -3.971 1 98.38 220 GLY B N 1
ATOM 3403 C CA . GLY B 1 220 ? 2.689 -17.438 -3.613 1 98.38 220 GLY B CA 1
ATOM 3404 C C . GLY B 1 220 ? 3.41 -17.719 -2.309 1 98.38 220 GLY B C 1
ATOM 3405 O O . GLY B 1 220 ? 2.783 -17.781 -1.249 1 98.38 220 GLY B O 1
ATOM 3406 N N . ILE B 1 221 ? 4.668 -17.906 -2.346 1 98 221 ILE B N 1
ATOM 3407 C CA . ILE B 1 221 ? 5.461 -18.297 -1.182 1 98 221 ILE B CA 1
ATOM 3408 C C . ILE B 1 221 ? 6.715 -17.422 -1.104 1 98 221 ILE B C 1
ATOM 3410 O O . ILE B 1 221 ? 7.328 -17.109 -2.129 1 98 221 ILE B O 1
ATOM 3414 N N . ASN B 1 222 ? 7.074 -17.047 0.118 1 97.19 222 ASN B N 1
ATOM 3415 C CA . ASN B 1 222 ? 8.344 -16.359 0.326 1 97.19 222 ASN B CA 1
ATOM 3416 C C . ASN B 1 222 ? 9.5 -17.094 -0.347 1 97.19 222 ASN B C 1
ATOM 3418 O O . ASN B 1 222 ? 9.57 -18.328 -0.3 1 97.19 222 ASN B O 1
ATOM 3422 N N . THR B 1 223 ? 10.445 -16.328 -0.858 1 98.38 223 THR B N 1
ATOM 3423 C CA . THR B 1 223 ? 11.477 -16.859 -1.74 1 98.38 223 THR B CA 1
ATOM 3424 C C . THR B 1 223 ? 12.297 -17.938 -1.025 1 98.38 223 THR B C 1
ATOM 3426 O O . THR B 1 223 ? 12.445 -19.047 -1.531 1 98.38 223 THR B O 1
ATOM 3429 N N . GLN B 1 224 ? 12.766 -17.656 0.129 1 97.75 224 GLN B N 1
ATOM 3430 C CA . GLN B 1 224 ? 13.617 -18.609 0.837 1 97.75 224 GLN B CA 1
ATOM 3431 C C . GLN B 1 224 ? 12.828 -19.844 1.239 1 97.75 224 GLN B C 1
ATOM 3433 O O . GLN B 1 224 ? 13.336 -20.969 1.144 1 97.75 224 GLN B O 1
ATOM 3438 N N . VAL B 1 225 ? 11.641 -19.656 1.654 1 98.25 225 VAL B N 1
ATOM 3439 C CA . VAL B 1 225 ? 10.789 -20.766 2.033 1 98.25 225 VAL B CA 1
ATOM 3440 C C . VAL B 1 225 ? 10.5 -21.641 0.809 1 98.25 225 VAL B C 1
ATOM 3442 O O . VAL B 1 225 ? 10.508 -22.875 0.896 1 98.25 225 VAL B O 1
ATOM 3445 N N . ALA B 1 226 ? 10.25 -20.984 -0.302 1 98.81 226 ALA B N 1
ATOM 3446 C CA . ALA B 1 226 ? 9.969 -21.688 -1.544 1 98.81 226 ALA B CA 1
ATOM 3447 C C . ALA B 1 226 ? 11.141 -22.594 -1.931 1 98.81 226 ALA B C 1
ATOM 3449 O O . ALA B 1 226 ? 10.945 -23.766 -2.262 1 98.81 226 ALA B O 1
ATOM 3450 N N . VAL B 1 227 ? 12.328 -22.031 -1.901 1 98.81 227 VAL B N 1
ATOM 3451 C CA . VAL B 1 227 ? 13.523 -22.797 -2.223 1 98.81 227 VAL B CA 1
ATOM 3452 C C . VAL B 1 227 ? 13.641 -24 -1.282 1 98.81 227 VAL B C 1
ATOM 3454 O O . VAL B 1 227 ? 13.891 -25.125 -1.725 1 98.81 227 VAL B O 1
ATOM 3457 N N . ASP B 1 228 ? 13.43 -23.766 -0.023 1 98.69 228 ASP B N 1
ATOM 3458 C CA . ASP B 1 228 ? 13.516 -24.812 0.985 1 98.69 228 ASP B CA 1
ATOM 3459 C C . ASP B 1 228 ? 12.492 -25.906 0.726 1 98.69 228 ASP B C 1
ATOM 3461 O O . ASP B 1 228 ? 12.789 -27.094 0.875 1 98.69 228 ASP B O 1
ATOM 3465 N N . LEU B 1 229 ? 11.305 -25.531 0.375 1 98.75 229 LEU B N 1
ATOM 3466 C CA . LEU B 1 229 ? 10.234 -26.484 0.14 1 98.75 229 LEU B CA 1
ATOM 3467 C C . LEU B 1 229 ? 10.547 -27.375 -1.067 1 98.75 229 LEU B C 1
ATOM 3469 O O . LEU B 1 229 ? 10.289 -28.578 -1.05 1 98.75 229 LEU B O 1
ATOM 3473 N N . VAL B 1 230 ? 11.094 -26.781 -2.104 1 98.69 230 VAL B N 1
ATOM 3474 C CA . VAL B 1 230 ? 11.461 -27.562 -3.283 1 98.69 230 VAL B CA 1
ATOM 3475 C C . VAL B 1 230 ? 12.562 -28.547 -2.924 1 98.69 230 VAL B C 1
ATOM 3477 O O . VAL B 1 230 ? 12.523 -29.703 -3.346 1 98.69 230 VAL B O 1
ATOM 3480 N N . ARG B 1 231 ? 13.523 -28.141 -2.119 1 98.44 231 ARG B N 1
ATOM 3481 C CA . ARG B 1 231 ? 14.586 -29.031 -1.662 1 98.44 231 ARG B CA 1
ATOM 3482 C C . ARG B 1 231 ? 14.023 -30.156 -0.807 1 98.44 231 ARG B C 1
ATOM 3484 O O . ARG B 1 231 ? 14.469 -31.297 -0.921 1 98.44 231 ARG B O 1
ATOM 3491 N N . GLN B 1 232 ? 13.102 -29.812 0.057 1 98.62 232 GLN B N 1
ATOM 3492 C CA . GLN B 1 232 ? 12.453 -30.812 0.89 1 98.62 232 GLN B CA 1
ATOM 3493 C C . GLN B 1 232 ? 11.727 -31.844 0.036 1 98.62 232 GLN B C 1
ATOM 3495 O O . GLN B 1 232 ? 11.734 -33.031 0.348 1 98.62 232 GLN B O 1
ATOM 3500 N N . CYS B 1 233 ? 11.102 -31.328 -0.96 1 98.56 233 CYS B N 1
ATOM 3501 C CA . CYS B 1 233 ? 10.406 -32.219 -1.876 1 98.56 233 CYS B CA 1
ATOM 3502 C C . CYS B 1 233 ? 11.367 -33.219 -2.492 1 98.56 233 CYS B C 1
ATOM 3504 O O . CYS B 1 233 ? 11.07 -34.406 -2.561 1 98.56 233 CYS B O 1
ATOM 3506 N N . ALA B 1 234 ? 12.523 -32.75 -2.914 1 97.94 234 ALA B N 1
ATOM 3507 C CA . ALA B 1 234 ? 13.547 -33.594 -3.521 1 97.94 234 ALA B CA 1
ATOM 3508 C C . ALA B 1 234 ? 14.055 -34.656 -2.529 1 97.94 234 ALA B C 1
ATOM 3510 O O . ALA B 1 234 ? 14.453 -35.75 -2.926 1 97.94 234 ALA B O 1
ATOM 3511 N N . ALA B 1 235 ? 13.961 -34.406 -1.271 1 97.81 235 ALA B N 1
ATOM 3512 C CA . ALA B 1 235 ? 14.523 -35.25 -0.229 1 97.81 235 ALA B CA 1
ATOM 3513 C C . ALA B 1 235 ? 13.5 -36.281 0.23 1 97.81 235 ALA B C 1
ATOM 3515 O O . ALA B 1 235 ? 13.828 -37.188 0.991 1 97.81 235 ALA B O 1
ATOM 3516 N N . LEU B 1 236 ? 12.297 -36.094 -0.153 1 97 236 LEU B N 1
ATOM 3517 C CA . LEU B 1 236 ? 11.273 -37.062 0.21 1 97 236 LEU B CA 1
ATOM 3518 C C . LEU B 1 236 ? 11.594 -38.438 -0.371 1 97 236 LEU B C 1
ATOM 3520 O O . LEU B 1 236 ? 12.312 -38.531 -1.364 1 97 236 LEU B O 1
ATOM 3524 N N . PRO B 1 237 ? 10.984 -39.469 0.297 1 92.81 237 PRO B N 1
ATOM 3525 C CA . PRO B 1 237 ? 11.086 -40.781 -0.358 1 92.81 237 PRO B CA 1
ATOM 3526 C C . PRO B 1 237 ? 10.523 -40.781 -1.777 1 92.81 237 PRO B C 1
ATOM 3528 O O . PRO B 1 237 ? 9.383 -40.375 -1.989 1 92.81 237 PRO B O 1
ATOM 3531 N N . GLY B 1 238 ? 11.297 -41.156 -2.795 1 94.25 238 GLY B N 1
ATOM 3532 C CA . GLY B 1 238 ? 10.875 -41.156 -4.188 1 94.25 238 GLY B CA 1
ATOM 3533 C C . GLY B 1 238 ? 11.047 -39.812 -4.871 1 94.25 238 GLY B C 1
ATOM 3534 O O . GLY B 1 238 ? 10.852 -39.719 -6.086 1 94.25 238 GLY B O 1
ATOM 3535 N N . GLY B 1 239 ? 11.375 -38.812 -4.105 1 96.06 239 GLY B N 1
ATOM 3536 C CA . GLY B 1 239 ? 11.625 -37.5 -4.656 1 96.06 239 GLY B CA 1
ATOM 3537 C C . GLY B 1 239 ? 10.367 -36.812 -5.156 1 96.06 239 GLY B C 1
ATOM 3538 O O . GLY B 1 239 ? 10.398 -36.094 -6.156 1 96.06 239 GLY B O 1
ATOM 3539 N N . ARG B 1 240 ? 9.297 -37.156 -4.531 1 97 240 ARG B N 1
ATOM 3540 C CA . ARG B 1 240 ? 8.008 -36.656 -4.977 1 97 240 ARG B CA 1
ATOM 3541 C C . ARG B 1 240 ? 7.109 -36.312 -3.787 1 97 240 ARG B C 1
ATOM 3543 O O . ARG B 1 240 ? 7.125 -37.031 -2.777 1 97 240 ARG B O 1
ATOM 3550 N N . LEU B 1 241 ? 6.383 -35.312 -3.902 1 97.69 241 LEU B N 1
ATOM 3551 C CA . LEU B 1 241 ? 5.363 -34.969 -2.918 1 97.69 241 LEU B CA 1
ATOM 3552 C C . LEU B 1 241 ? 4.059 -35.688 -3.201 1 97.69 241 LEU B C 1
ATOM 3554 O O . LEU B 1 241 ? 3.473 -35.531 -4.273 1 97.69 241 LEU B O 1
ATOM 3558 N N . ASP B 1 242 ? 3.613 -36.438 -2.264 1 96.56 242 ASP B N 1
ATOM 3559 C CA . ASP B 1 242 ? 2.344 -37.156 -2.4 1 96.56 242 ASP B CA 1
ATOM 3560 C C . ASP B 1 242 ? 1.163 -36.188 -2.213 1 96.56 242 ASP B C 1
ATOM 3562 O O . ASP B 1 242 ? 1.043 -35.531 -1.175 1 96.56 242 ASP B O 1
ATOM 3566 N N . ILE B 1 243 ? 0.272 -36.062 -3.178 1 96.31 243 ILE B N 1
ATOM 3567 C CA . ILE B 1 243 ? -0.881 -35.188 -3.127 1 96.31 243 ILE B CA 1
ATOM 3568 C C . ILE B 1 243 ? -2.146 -36 -2.842 1 96.31 243 ILE B C 1
ATOM 3570 O O . ILE B 1 243 ? -3.09 -35.469 -2.234 1 96.31 243 ILE B O 1
ATOM 3574 N N . ALA B 1 244 ? -2.389 -37.156 -3.326 1 87.69 244 ALA B N 1
ATOM 3575 C CA . ALA B 1 244 ? -3.578 -38 -3.209 1 87.69 244 ALA B CA 1
ATOM 3576 C C . ALA B 1 244 ? -3.904 -38.281 -1.747 1 87.69 244 ALA B C 1
ATOM 3578 O O . ALA B 1 244 ? -5.074 -38.344 -1.37 1 87.69 244 ALA B O 1
ATOM 3579 N N . GLY B 1 245 ? -3.139 -37.844 -0.764 1 69.19 245 GLY B N 1
ATOM 3580 C CA . GLY B 1 245 ? -3.375 -38.062 0.653 1 69.19 245 GLY B CA 1
ATOM 3581 C C . GLY B 1 245 ? -3.883 -39.469 0.964 1 69.19 245 GLY B C 1
ATOM 3582 O O . GLY B 1 245 ? -4.23 -40.219 0.055 1 69.19 245 GLY B O 1
ATOM 3583 N N . LYS B 1 246 ? -3.598 -40.156 2.061 1 50.69 246 LYS B N 1
ATOM 3584 C CA . LYS B 1 246 ? -4.328 -41.312 2.578 1 50.69 246 LYS B CA 1
ATOM 3585 C C . LYS B 1 246 ? -5.801 -40.969 2.799 1 50.69 246 LYS B C 1
ATOM 3587 O O . LYS B 1 246 ? -6.133 -39.844 3.207 1 50.69 246 LYS B O 1
ATOM 3592 N N . ALA B 1 247 ? -6.75 -41.406 1.922 1 42.22 247 ALA B N 1
ATOM 3593 C CA . ALA B 1 247 ? -8.133 -41.375 2.383 1 42.22 247 ALA B CA 1
ATOM 3594 C C . ALA B 1 247 ? -8.211 -41.469 3.904 1 42.22 247 ALA B C 1
ATOM 3596 O O . ALA B 1 247 ? -7.781 -42.469 4.492 1 42.22 247 ALA B O 1
ATOM 3597 N N . GLY B 1 248 ? -7.672 -40.312 4.68 1 31.77 248 GLY B N 1
ATOM 3598 C CA . GLY B 1 248 ? -8.109 -40.562 6.047 1 31.77 248 GLY B CA 1
ATOM 3599 C C . GLY B 1 248 ? -9.586 -40.906 6.148 1 31.77 248 GLY B C 1
ATOM 3600 O O . GLY B 1 248 ? -10.367 -40.562 5.262 1 31.77 248 GLY B O 1
#

Sequence (496 aa):
MNNISNRRQPPASLAPRDLAALIDISAVQAFHTEADVRELAGIAVAEGFIAAHALPNFVPLLRSLVPSGGLTLVGGPVGFPSGGHSTRTKTAEAVELAENGAQELDMMINVGRIKSGDFGYVRSEIRAIVEAIAPVPLKVILELAHLTDEEIRAASAIVAESGAAFVKTGTGWTPSATTLEKLKLIVETVGGAVEIKASGGIRSLDAIAGMMRLGVTRFGINTQVAVDLVRQCAALPGGRLDIAGKAGMNNISNRRQPPASLAPRDLAALIDISAVQAFHTEADVRELAGIAVAEGFIAAHALPNFVPLLRSLVPSGGLTLVGGPVGFPSGGHSTRTKTAEAVELAENGAQELDMMINVGRIKSGDFGYVRSEIRAIVEAIAPVPLKVILELAHLTDEEIRAASAIVAESGAAFVKTGTGWTPSATTLEKLKLIVETVGGAVEIKASGGIRSLDAIAGMMRLGVTRFGINTQVAVDLVRQCAALPGGRLDIAGKAG

Radius of gyration: 24.12 Å; Cα contacts (8 Å, |Δi|>4): 1035; chains: 2; bounding box: 55×75×57 Å

Foldseek 3Di:
DPCLDDLPADDQWFFLLRLQLQEEAEAEDPPRDLVNLLVQLVLCQVSVHQEYEYALVCQLVNQVNHDPPDRYFYEYEFCPPQLQDDLVRRLVSLLVSVVSRHQAYEYEQNQVCLVVVVLVRRLVSLLSNPVSNPPRAYEYEDAQVSDDLVSLLSNLLSCLPRRHAEYEHRDQPDQDADDPVSLLSNLVRSSSSHAYEYEHDDQELVRVLSSVNSRHRHYYDYSVSSVVRSVVCCVDVVNIRGNNPPPD/DPCLDDLPADDQWFFLLRLQLQEEAEAEDPPRDLVNLLVQLVLCQVSVHQEYEYALVCQLVNQVNHDPPDRYFYEYEFCPPQLQDDLVRRLVSLLVSVVSRHQAYEYEQNQVCLVVVVLVRRLVSLLSNPVSNPPRAYEYEDAQVSDDLVSLLSNLLSCLPRRHAEYEHRDQPDQDADDPVSLLSNLVRSSSSHAYEYEHDDQELVRVLSSVNSRHRHYYDYSVSSVVRSVVCCVDVVNIRGNNPPPD

Solvent-accessible surface area (backbone atoms only — not comparable to full-atom values): 25208 Å² total; per-residue (Å²): 132,83,75,79,62,88,57,75,72,66,61,58,56,36,43,32,62,58,50,23,50,32,26,29,30,60,46,70,54,40,69,43,27,60,67,51,44,54,49,47,42,52,50,29,60,76,60,41,18,30,27,40,29,27,32,45,57,44,28,55,58,48,43,73,65,43,61,84,91,54,78,42,40,36,22,30,53,25,41,50,77,35,12,38,50,32,60,68,46,35,36,53,40,43,40,49,43,46,73,43,55,33,56,35,34,41,31,34,42,43,40,14,40,55,74,53,66,39,54,66,60,52,47,52,41,50,35,53,37,45,64,67,37,61,85,47,46,34,26,38,23,64,34,52,79,77,46,53,73,69,51,45,36,52,52,36,39,46,44,34,72,40,74,40,48,26,45,25,41,35,85,67,86,59,97,47,61,65,45,71,70,61,47,48,49,41,44,67,51,28,66,66,61,35,45,35,28,49,19,22,79,69,84,49,67,67,57,51,26,56,41,30,68,66,57,41,68,32,33,42,31,58,52,69,58,44,54,49,49,36,52,51,26,50,66,32,82,89,30,34,39,70,32,66,60,74,86,119,130,80,74,80,61,90,56,76,73,64,61,60,54,36,43,33,62,58,51,24,49,33,27,30,30,60,45,70,54,39,70,42,26,62,67,53,43,54,49,48,40,51,50,28,58,75,59,41,18,30,27,40,30,26,32,46,57,42,28,54,58,47,41,72,65,44,62,84,91,53,78,41,38,37,23,30,52,26,42,50,78,34,11,39,50,32,61,68,47,35,37,53,39,44,42,50,43,46,74,45,55,34,56,34,35,41,32,35,43,43,40,15,40,56,74,52,66,39,53,66,61,53,46,52,42,51,32,53,37,44,64,67,37,59,87,49,45,35,28,38,23,65,34,52,82,78,46,53,73,68,50,46,36,53,53,36,40,46,46,37,72,40,75,40,48,24,44,24,40,36,81,66,85,59,96,48,62,64,44,72,70,61,46,48,49,40,44,67,50,28,66,68,61,34,44,34,28,48,20,24,79,69,84,48,68,67,55,52,26,54,41,29,70,66,57,41,69,31,32,43,31,58,52,68,57,44,54,51,48,35,52,50,26,48,68,32,83,89,27,33,41,72,32,67,61,74,85,118

Nearest PDB structures (foldseek):
  3ngj-assembly1_B  TM=9.676E-01  e=6.273E-21  Entamoeba histolytica
  3r12-assembly1_B  TM=8.991E-01  e=2.427E-21  Thermotoga maritima
  1ub3-assembly1_A  TM=9.575E-01  e=5.008E-20  Thermus thermophilus
  1mzh-assembly1_B  TM=9.234E-01  e=3.507E-20  Aquifex aeolicus
  5dbu-assembly3_F  TM=9.571E-01  e=6.057E-19  Streptococcus suis GZ1

Organism: Rhizobium meliloti (strain 1021) (NCBI:txid266834)